Protein AF-A0A2I0L232-F1 (afdb_monomer)

Solvent-accessible surface area (backbone atoms only — not comparable to full-atom values): 24883 Å² total; per-residue (Å²): 132,82,50,74,63,56,54,50,50,54,51,48,52,49,52,50,48,52,52,48,51,44,52,74,67,51,76,69,51,90,84,70,74,86,72,80,70,83,74,59,94,86,58,54,72,65,56,56,46,48,49,53,52,51,36,46,48,31,50,73,73,40,56,74,65,46,25,40,52,26,43,53,54,49,42,52,46,48,71,76,36,71,67,48,42,54,45,42,60,74,62,43,58,53,53,52,54,39,45,56,30,38,74,44,90,49,61,72,47,19,31,45,28,32,44,41,51,27,56,47,36,70,38,78,89,40,37,62,58,44,54,74,65,54,39,61,56,41,35,33,50,21,45,67,75,45,53,75,66,25,23,24,27,22,28,46,24,46,30,50,50,27,73,43,62,82,45,35,58,60,41,48,76,60,47,30,56,62,37,37,50,51,46,61,65,39,91,88,52,48,62,75,36,33,36,30,27,41,48,30,55,48,45,36,42,82,40,66,70,56,36,50,51,43,54,75,72,42,45,58,54,47,34,43,54,35,40,66,47,89,49,61,65,40,19,42,39,26,43,53,33,54,43,56,65,28,55,97,32,67,69,50,32,51,48,36,51,75,65,42,34,61,64,41,43,52,56,54,54,35,88,88,45,93,63,54,67,66,47,34,44,51,36,52,52,34,51,47,72,56,32,62,89,39,71,69,46,43,52,50,43,50,75,71,48,46,61,61,46,42,54,47,28,57,75,71,41,57,72,73,38,20,53,49,34,48,50,46,51,34,51,47,44,70,69,38,76,64,45,26,49,52,42,46,71,74,49,46,57,65,53,28,58,61,33,56,74,45,91,49,65,68,53,17,31,48,22,26,47,37,44,28,59,35,36,68,41,69,72,34,30,54,56,56,57,68,44,73,67,56,61,60,50,56,38,58,73,40,40,76,86,59,92,63,68,72,36,46,52,26,47,46,48,32,54,48,52,38,50,78,36,75,67,35,36,49,56,49,68,73,35,94,40,46,62,28,47,51,52,34,29,74,68,68,36,65,64,34,41,54,40,54,51,58,56,49,64,47,51,54,52,54,52,56,58,54,63,72,74,107

Secondary structure (DSSP, 8-state):
---HHHHHHHHHHHHHHHHHHHHHTTTT-GGG---PPPPPTT--HHHHHHHHHHHHHHHHHS-HHHHHHHHHHHHHHHHH-HHHHHHHHHH-HHHHHHHHHTT-S-HHHHHHHHHHHHHHTTSHHHHHHHHHTT-HHHHHHHHHHS-HHHHHHHHHHHHHHTTSGGGHHHHHHTTHHHHHHHHHH-TT--HHHHHHHHHHHHHHTTSHHHHHHHHHTTHHHHHHHHTT-S-HHHHHHHHHHHHHHTTT-HHHHHHHHHTTHHHHHHHHT-TTS---HHHHHHHHHHHHHHHTT-HHHHHHHHHTTHHHHHHHHHHHS-HHHHHHHHHHHHHHHHH-HHHHHHHHHTTHHHHHHHHTT-SSHHHHHHHHHHHHHHHTSHHHHHHHHH-HHHHHHHHHTT-TTS--HHHHHHHHHHHHHHTTSHHHHHHHHTSTTHHHHHHHHHTT-HHHHHHHHHHHHHHHHHHHHHHT--

Mean predicted aligned error: 8.6 Å

pLDDT: mean 90.47, std 10.39, range [39.03, 98.56]

Radius of gyration: 34.52 Å; Cα contacts (8 Å, |Δi|>4): 550; chains: 1; bounding box: 104×45×113 Å

Organism: Punica granatum (NCBI:txid22663)

Foldseek 3Di:
DDDPVNVVVVVVVVVVVVVVVCVVVCVPPPPDDPQDDDDDDPDDLVSLLVNLVSLLVQCPPNDPVSVLVSLVVLLVDLVPDVSNLVSCVVVLVNLLSLLVQLPDPDQSSNLSSLSSLLSSLQDPVRLVSNVVSVNQLSLLVCLQDHDLSNLLSSLSSLLSSLLPVVCLCVCVVSVNLVSLLCLLQPPPHDLSNNLSSLSNLLSNLVDVVSLVVCVVVVVLLSLLVQCQDPDQSSVLSSLSSLLSSCQVPPVSLVSNVVSVVLVSLVVLLPPPDPHDLVSLLSSLVSLQSSQLVDPVSVVVNVVVVVLVSLVCCCVPNDPSNVQSSLVSLLSQLPRDLVSLVSNLVSPVLVSLLVQCPPPDPVSNLSSLQSNLSSCLNVVSLVSQLVPLPRLLSLLVSLAPPDDDDRSPLSSLSSLQSNLVPPSSLVSCVPHPRVVSLVVVVVVVNPSSVVNVVSSVVVVVVVVVVVVVVD

Structure (mmCIF, N/CA/C/O backbone):
data_AF-A0A2I0L232-F1
#
_entry.id   AF-A0A2I0L232-F1
#
loop_
_atom_site.group_PDB
_atom_site.id
_atom_site.type_symbol
_atom_site.label_atom_id
_atom_site.label_alt_id
_atom_site.label_comp_id
_atom_site.label_asym_id
_atom_site.label_entity_id
_atom_site.label_seq_id
_atom_site.pdbx_PDB_ins_code
_atom_site.Cartn_x
_atom_site.Cartn_y
_atom_site.Cartn_z
_atom_site.occupancy
_atom_site.B_iso_or_equiv
_atom_site.auth_seq_id
_atom_site.auth_comp_id
_atom_site.auth_asym_id
_atom_site.auth_atom_id
_atom_site.pdbx_PDB_model_num
ATOM 1 N N . MET A 1 1 ? -58.993 -3.133 58.555 1.00 60.00 1 MET A N 1
ATOM 2 C CA . MET A 1 1 ? -58.287 -4.132 57.728 1.00 60.00 1 MET A CA 1
ATOM 3 C C . MET A 1 1 ? -57.225 -3.367 56.968 1.00 60.00 1 MET A C 1
ATOM 5 O O . MET A 1 1 ? -57.600 -2.442 56.262 1.00 60.00 1 MET A O 1
ATOM 9 N N . GLN A 1 2 ? -55.939 -3.643 57.196 1.00 65.75 2 GLN A N 1
ATOM 10 C CA . GLN A 1 2 ? -54.904 -3.132 56.292 1.00 65.75 2 GLN A CA 1
ATOM 11 C C . GLN A 1 2 ? -55.104 -3.809 54.941 1.00 65.75 2 GLN A C 1
ATOM 13 O O . GLN A 1 2 ? -55.391 -5.008 54.903 1.00 65.75 2 GLN A O 1
ATOM 18 N N . SER A 1 3 ? -55.031 -3.037 53.862 1.00 88.44 3 SER A N 1
ATOM 19 C CA . SER A 1 3 ? -55.076 -3.614 52.525 1.00 88.44 3 SER A CA 1
ATOM 20 C C . SER A 1 3 ? -53.800 -4.421 52.275 1.00 88.44 3 SER A C 1
ATOM 22 O O . SER A 1 3 ? -52.757 -4.151 52.875 1.00 88.44 3 SER A O 1
ATOM 24 N N . ASP A 1 4 ? -53.851 -5.390 51.362 1.00 88.25 4 ASP A N 1
ATOM 25 C CA . ASP A 1 4 ? -52.648 -6.120 50.944 1.00 88.25 4 ASP A CA 1
ATOM 26 C C . ASP A 1 4 ? -51.551 -5.163 50.437 1.00 88.25 4 ASP A C 1
ATOM 28 O O . ASP A 1 4 ? -50.362 -5.423 50.619 1.00 88.25 4 ASP A O 1
ATOM 32 N N . LEU A 1 5 ? -51.944 -4.009 49.880 1.00 89.00 5 LEU A N 1
ATOM 33 C CA . LEU A 1 5 ? -51.030 -2.956 49.443 1.00 89.00 5 LEU A CA 1
ATOM 34 C C . LEU A 1 5 ? -50.306 -2.287 50.621 1.00 89.00 5 LEU A C 1
ATOM 36 O O . LEU A 1 5 ? -49.096 -2.088 50.542 1.00 89.00 5 LEU A O 1
ATOM 40 N N . ASP A 1 6 ? -51.001 -2.006 51.727 1.00 90.62 6 ASP A N 1
ATOM 41 C CA . ASP A 1 6 ? -50.393 -1.428 52.938 1.00 90.62 6 ASP A CA 1
ATOM 42 C C . ASP A 1 6 ? -49.375 -2.390 53.566 1.00 90.62 6 ASP A C 1
ATOM 44 O O . ASP A 1 6 ? -48.328 -1.974 54.065 1.00 90.62 6 ASP A O 1
ATOM 48 N N . ILE A 1 7 ? -49.655 -3.696 53.502 1.00 90.12 7 ILE A N 1
ATOM 49 C CA . ILE A 1 7 ? -48.751 -4.744 53.991 1.00 90.12 7 ILE A CA 1
ATOM 50 C C . ILE A 1 7 ? -47.501 -4.832 53.104 1.00 90.12 7 ILE A C 1
ATOM 52 O O . ILE A 1 7 ? -46.389 -4.968 53.621 1.00 90.12 7 ILE A O 1
ATOM 56 N N . VAL A 1 8 ? -47.654 -4.750 51.778 1.00 90.06 8 VAL A N 1
ATOM 57 C CA . VAL A 1 8 ? -46.522 -4.759 50.834 1.00 90.06 8 VAL A CA 1
ATOM 58 C C . VAL A 1 8 ? -45.678 -3.491 50.969 1.00 90.06 8 VAL A C 1
ATOM 60 O O . VAL A 1 8 ? -44.455 -3.601 51.038 1.00 90.06 8 VAL A O 1
ATOM 63 N N . LEU A 1 9 ? -46.301 -2.315 51.080 1.00 91.88 9 LEU A N 1
ATOM 64 C CA . LEU A 1 9 ? -45.606 -1.045 51.314 1.00 91.88 9 LEU A CA 1
ATOM 65 C C . LEU A 1 9 ? -44.824 -1.074 52.628 1.00 91.88 9 LEU A C 1
ATOM 67 O O . LEU A 1 9 ? -43.638 -0.755 52.637 1.00 91.88 9 LEU A O 1
ATOM 71 N N . GLY A 1 10 ? -45.437 -1.560 53.711 1.00 92.94 10 GLY A N 1
ATOM 72 C CA . GLY A 1 10 ? -44.760 -1.704 55.000 1.00 92.94 10 GLY A CA 1
ATOM 73 C C . GLY A 1 10 ? -43.554 -2.647 54.942 1.00 92.94 10 GLY A C 1
ATOM 74 O O . GLY A 1 10 ? -42.513 -2.347 55.524 1.00 92.94 10 GLY A O 1
ATOM 75 N N . LYS A 1 11 ? -43.649 -3.762 54.203 1.00 92.81 11 LYS A N 1
ATOM 76 C CA . LYS A 1 11 ? -42.504 -4.662 53.966 1.00 92.81 11 LYS A CA 1
ATOM 77 C C . LYS A 1 11 ? -41.412 -3.991 53.136 1.00 92.81 11 LYS A C 1
ATOM 79 O O . LYS A 1 11 ? -40.234 -4.164 53.441 1.00 92.81 11 LYS A O 1
ATOM 84 N N . PHE A 1 12 ? -41.786 -3.236 52.107 1.00 93.62 12 PHE A N 1
ATOM 85 C CA . PHE A 1 12 ? -40.836 -2.544 51.242 1.00 93.62 12 PHE A CA 1
ATOM 86 C C . PHE A 1 12 ? -40.073 -1.448 51.997 1.00 93.62 12 PHE A C 1
ATOM 88 O O . PHE A 1 12 ? -38.849 -1.395 51.909 1.00 93.62 12 PHE A O 1
ATOM 95 N N . ASP A 1 13 ? -40.760 -0.659 52.825 1.00 93.56 13 ASP A N 1
ATOM 96 C CA . ASP A 1 13 ? -40.135 0.330 53.713 1.00 93.56 13 ASP A CA 1
ATOM 97 C C . ASP A 1 13 ? -39.191 -0.318 54.728 1.00 93.56 13 ASP A C 1
ATOM 99 O O . ASP A 1 13 ? -38.126 0.226 55.033 1.00 93.56 13 ASP A O 1
ATOM 103 N N . LEU A 1 14 ? -39.548 -1.502 55.237 1.00 94.00 14 LEU A N 1
ATOM 104 C CA . LEU A 1 14 ? -38.682 -2.257 56.138 1.00 94.00 14 LEU A CA 1
ATOM 105 C C . LEU A 1 14 ? -37.408 -2.715 55.419 1.00 94.00 14 LEU A C 1
ATOM 107 O O . LEU A 1 14 ? -36.313 -2.546 55.949 1.00 94.00 14 LEU A O 1
ATOM 111 N N . HIS A 1 15 ? -37.535 -3.223 54.190 1.00 93.19 15 HIS A N 1
ATOM 112 C CA . HIS A 1 15 ? -36.389 -3.593 53.359 1.00 93.19 15 HIS A CA 1
ATOM 113 C C . HIS A 1 15 ? -35.514 -2.388 53.003 1.00 93.19 15 HIS A C 1
ATOM 115 O O . HIS A 1 15 ? -34.291 -2.500 53.071 1.00 93.19 15 HIS A O 1
ATOM 121 N N . LEU A 1 16 ? -36.109 -1.236 52.681 1.00 91.19 16 LEU A N 1
ATOM 122 C CA . LEU A 1 16 ? -35.377 0.007 52.433 1.00 91.19 16 LEU A CA 1
ATOM 123 C C . LEU A 1 16 ? -34.618 0.475 53.676 1.00 91.19 16 LEU A C 1
ATOM 125 O O . LEU A 1 16 ? -33.451 0.844 53.563 1.00 91.19 16 LEU A O 1
ATOM 129 N N . LYS A 1 17 ? -35.232 0.408 54.865 1.00 91.62 17 LYS A N 1
ATOM 130 C CA . LYS A 1 17 ? -34.547 0.709 56.131 1.00 91.62 17 LYS A CA 1
ATOM 131 C C . LYS A 1 17 ? -33.387 -0.242 56.389 1.00 91.62 17 LYS A C 1
ATOM 133 O O . LYS A 1 17 ? -32.287 0.235 56.643 1.00 91.62 17 LYS A O 1
ATOM 138 N N . SER A 1 18 ? -33.594 -1.552 56.255 1.00 90.31 18 SER A N 1
ATOM 139 C CA . SER A 1 18 ? -32.522 -2.537 56.433 1.00 90.31 18 SER A CA 1
ATOM 140 C C . SER A 1 18 ? -31.383 -2.331 55.432 1.00 90.31 18 SER A C 1
ATOM 142 O O . SER A 1 18 ? -30.219 -2.388 55.811 1.00 90.31 18 SER A O 1
ATOM 144 N N . LEU A 1 19 ? -31.688 -2.035 54.165 1.00 87.06 19 LEU A N 1
ATOM 145 C CA . LEU A 1 19 ? -30.675 -1.718 53.152 1.00 87.06 19 LEU A CA 1
ATOM 146 C C . LEU A 1 19 ? -29.913 -0.433 53.485 1.00 87.06 19 LEU A C 1
ATOM 148 O O . LEU A 1 19 ? -28.694 -0.395 53.333 1.00 87.06 19 LEU A O 1
ATOM 152 N N . ASN A 1 20 ? -30.607 0.596 53.971 1.00 84.69 20 ASN A N 1
ATOM 153 C CA . ASN A 1 20 ? -29.986 1.847 54.387 1.00 84.69 20 ASN A CA 1
ATOM 154 C C . ASN A 1 20 ? -29.091 1.656 55.621 1.00 84.69 20 ASN A C 1
ATOM 156 O O . ASN A 1 20 ? -27.991 2.191 55.663 1.00 84.69 20 ASN A O 1
ATOM 160 N N . GLU A 1 21 ? -29.510 0.849 56.596 1.00 87.50 21 GLU A N 1
ATOM 161 C CA . GLU A 1 21 ? -28.693 0.478 57.759 1.00 87.50 21 GLU A CA 1
ATOM 162 C C . GLU A 1 21 ? -27.443 -0.306 57.340 1.00 87.50 21 GLU A C 1
ATOM 164 O O . GLU A 1 21 ? -26.339 0.021 57.775 1.00 87.50 21 GLU A O 1
ATOM 169 N N . ILE A 1 22 ? -27.586 -1.282 56.436 1.00 82.38 22 ILE A N 1
ATOM 170 C CA . ILE A 1 22 ? -26.460 -2.035 55.866 1.00 82.38 22 ILE A CA 1
ATOM 171 C C . ILE A 1 22 ? -25.504 -1.092 55.115 1.00 82.38 22 ILE A C 1
ATOM 173 O O . ILE A 1 22 ? -24.288 -1.198 55.280 1.00 82.38 22 ILE A O 1
ATOM 177 N N . TYR A 1 23 ? -26.019 -0.143 54.334 1.00 75.62 23 TYR A N 1
ATOM 178 C CA . TYR A 1 23 ? -25.205 0.855 53.636 1.00 75.62 23 TYR A CA 1
ATOM 179 C C . TYR A 1 23 ? -24.463 1.782 54.615 1.00 75.62 23 TYR A C 1
ATOM 181 O O . TYR A 1 23 ? -23.242 1.920 54.531 1.00 75.62 23 TYR A O 1
ATOM 189 N N . CYS A 1 24 ? -25.167 2.355 55.596 1.00 79.50 24 CYS A N 1
ATOM 190 C CA . CYS A 1 24 ? -24.592 3.234 56.617 1.00 79.50 24 CYS A CA 1
ATOM 191 C C . CYS A 1 24 ? -23.595 2.519 57.541 1.00 79.50 24 CYS A C 1
ATOM 193 O O . CYS A 1 24 ? -22.673 3.158 58.042 1.00 79.50 24 CYS A O 1
ATOM 195 N N . SER A 1 25 ? -23.739 1.204 57.742 1.00 81.81 25 SER A N 1
ATOM 196 C CA . SER A 1 25 ? -22.795 0.392 58.523 1.00 81.81 25 SER A CA 1
ATOM 197 C C . SER A 1 25 ? -21.403 0.283 57.887 1.00 81.81 25 SER A C 1
ATOM 199 O O . SER A 1 25 ? -20.468 -0.189 58.529 1.00 81.81 25 SER A O 1
ATOM 201 N N . GLY A 1 26 ? -21.252 0.676 56.617 1.00 67.06 26 GLY A N 1
ATOM 202 C CA . GLY A 1 26 ? -20.004 0.531 55.872 1.00 67.06 26 GLY A CA 1
ATOM 203 C C . GLY A 1 26 ? -19.673 -0.916 55.483 1.00 67.06 26 GLY A C 1
ATOM 204 O O . GLY A 1 26 ? -18.631 -1.143 54.867 1.00 67.06 26 GLY A O 1
ATOM 205 N N . MET A 1 27 ? -20.547 -1.895 55.763 1.00 64.81 27 MET A N 1
ATOM 206 C CA . MET A 1 27 ? -20.364 -3.288 55.319 1.00 64.81 27 MET A CA 1
ATOM 207 C C . MET A 1 27 ? -20.329 -3.430 53.790 1.00 64.81 27 MET A C 1
ATOM 209 O O . MET A 1 27 ? -19.694 -4.346 53.278 1.00 64.81 27 MET A O 1
ATOM 213 N N . LEU A 1 28 ? -20.982 -2.514 53.067 1.00 62.16 28 LEU A N 1
ATOM 214 C CA . LEU A 1 28 ? -20.983 -2.444 51.600 1.00 62.16 28 LEU A CA 1
ATOM 215 C C . LEU A 1 28 ? -19.895 -1.515 51.035 1.00 62.16 28 LEU A C 1
ATOM 217 O O . LEU A 1 28 ? -19.987 -1.094 49.883 1.00 62.16 28 LEU A O 1
ATOM 221 N N . THR A 1 29 ? -18.875 -1.155 51.821 1.00 56.34 29 THR A N 1
ATOM 222 C CA . THR A 1 29 ? -17.730 -0.406 51.282 1.00 56.34 29 THR A CA 1
ATOM 223 C C . THR A 1 29 ? -17.060 -1.191 50.139 1.00 56.34 29 THR A C 1
ATOM 225 O O . THR A 1 29 ? -17.058 -2.424 50.173 1.00 56.34 29 THR A O 1
ATOM 228 N N . PRO A 1 30 ? -16.450 -0.528 49.133 1.00 53.62 30 PRO A N 1
ATOM 229 C CA . PRO A 1 30 ? -15.970 -1.172 47.895 1.00 53.62 30 PRO A CA 1
ATOM 230 C C . PRO A 1 30 ? -14.810 -2.176 48.073 1.00 53.62 30 PRO A C 1
ATOM 232 O O . PRO A 1 30 ? -14.197 -2.600 47.098 1.00 53.62 30 PRO A O 1
ATOM 235 N N . GLY A 1 31 ? -14.447 -2.532 49.307 1.00 46.94 31 GLY A N 1
ATOM 236 C CA . GLY A 1 31 ? -13.161 -3.136 49.646 1.00 46.94 31 GLY A CA 1
ATOM 237 C C . GLY A 1 31 ? -12.976 -4.612 49.290 1.00 46.94 31 GLY A C 1
ATOM 238 O O . GLY A 1 31 ? -11.838 -5.067 49.301 1.00 46.94 31 GLY A O 1
ATOM 239 N N . HIS A 1 32 ? -14.031 -5.380 48.989 1.00 52.34 32 HIS A N 1
ATOM 240 C CA . HIS A 1 32 ? -13.905 -6.845 48.887 1.00 52.34 32 HIS A CA 1
ATOM 241 C C . HIS A 1 32 ? -14.828 -7.494 47.846 1.00 52.34 32 HIS A C 1
ATOM 243 O O . HIS A 1 32 ? -15.446 -8.524 48.118 1.00 52.34 32 HIS A O 1
ATOM 249 N N . ALA A 1 33 ? -14.916 -6.949 46.629 1.00 57.75 33 ALA A N 1
ATOM 250 C CA . ALA A 1 33 ? -15.342 -7.807 45.523 1.00 57.75 33 ALA A CA 1
ATOM 251 C C . ALA A 1 33 ? -14.391 -9.020 45.484 1.00 57.75 33 ALA A C 1
ATOM 253 O O . ALA A 1 33 ? -13.173 -8.841 45.486 1.00 57.75 33 ALA A O 1
ATOM 254 N N . LEU A 1 34 ? -14.922 -10.247 45.497 1.00 64.56 34 LEU A N 1
ATOM 255 C CA . LEU A 1 34 ? -14.112 -11.455 45.324 1.00 64.56 34 LEU A CA 1
ATOM 256 C C . LEU A 1 34 ? -13.538 -11.441 43.903 1.00 64.56 34 LEU A C 1
ATOM 258 O O . LEU A 1 34 ? -14.176 -11.894 42.958 1.00 64.56 34 LEU A O 1
ATOM 262 N N . ILE A 1 35 ? -12.351 -10.856 43.738 1.00 75.06 35 ILE A N 1
ATOM 263 C CA . ILE A 1 35 ? -11.671 -10.792 42.448 1.00 75.06 35 ILE A CA 1
ATOM 264 C C . ILE A 1 35 ? -11.067 -12.166 42.184 1.00 75.06 35 ILE A C 1
ATOM 266 O O . ILE A 1 35 ? -10.102 -12.570 42.837 1.00 75.06 35 ILE A O 1
ATOM 270 N N . VAL A 1 36 ? -11.622 -12.879 41.203 1.00 84.25 36 VAL A N 1
ATOM 271 C CA . VAL A 1 36 ? -11.028 -14.132 40.737 1.00 84.25 36 VAL A CA 1
ATOM 272 C C . VAL A 1 36 ? -9.614 -13.837 40.234 1.00 84.25 36 VAL A C 1
ATOM 274 O O . VAL A 1 36 ? -9.399 -12.945 39.407 1.00 84.25 36 VAL A O 1
ATOM 277 N N . SER A 1 37 ? -8.639 -14.570 40.770 1.00 86.81 37 SER A N 1
ATOM 278 C CA . SER A 1 37 ? -7.236 -14.439 40.374 1.00 86.81 37 SER A CA 1
ATOM 279 C C . SER A 1 37 ? -7.031 -14.976 38.961 1.00 86.81 37 SER A C 1
ATOM 281 O O . SER A 1 37 ? -7.689 -15.932 38.551 1.00 86.81 37 SER A O 1
ATOM 283 N N . LYS A 1 38 ? -6.104 -14.368 38.212 1.00 90.50 38 LYS A N 1
ATOM 284 C CA . LYS A 1 38 ? -5.737 -14.847 36.875 1.00 90.50 38 LYS A CA 1
ATOM 285 C C . LYS A 1 38 ? -5.275 -16.315 36.962 1.00 90.50 38 LYS A C 1
ATOM 287 O O . LYS A 1 38 ? -4.409 -16.604 37.792 1.00 90.50 38 LYS A O 1
ATOM 292 N N . PRO A 1 39 ? -5.802 -17.222 36.119 1.00 91.12 39 PRO A N 1
ATOM 293 C CA . PRO A 1 39 ? -5.340 -18.605 36.065 1.00 91.12 39 PRO A CA 1
ATOM 294 C C . PRO A 1 39 ? -3.839 -18.705 35.755 1.00 91.12 39 PRO A C 1
ATOM 296 O O . PRO A 1 39 ? -3.293 -17.896 35.002 1.00 91.12 39 PRO A O 1
ATOM 299 N N . GLY A 1 40 ? -3.170 -19.702 36.339 1.00 87.56 40 GLY A N 1
ATOM 300 C CA . GLY A 1 40 ? -1.747 -19.959 36.106 1.00 87.56 40 GLY A CA 1
ATOM 301 C C . GLY A 1 40 ? -1.446 -20.478 34.695 1.00 87.56 40 GLY A C 1
ATOM 302 O O . GLY A 1 40 ? -2.336 -20.920 33.966 1.00 87.56 40 GLY A O 1
ATOM 303 N N . ILE A 1 41 ? -0.164 -20.465 34.321 1.00 82.12 41 ILE A N 1
ATOM 304 C CA . ILE A 1 41 ? 0.304 -20.997 33.034 1.00 82.12 41 ILE A CA 1
ATOM 305 C C . ILE A 1 41 ? -0.059 -22.486 32.949 1.00 82.12 41 ILE A C 1
ATOM 307 O O . ILE A 1 41 ? 0.316 -23.271 33.816 1.00 82.12 41 ILE A O 1
ATOM 311 N N . GLY A 1 42 ? -0.784 -22.875 31.899 1.00 81.38 42 GLY A N 1
ATOM 312 C CA . GLY A 1 42 ? -1.219 -24.261 31.700 1.00 81.38 42 GLY A CA 1
ATOM 313 C C . GLY A 1 42 ? -2.541 -24.636 32.379 1.00 81.38 42 GLY A C 1
ATOM 314 O O . GLY A 1 42 ? -2.896 -25.813 32.358 1.00 81.38 42 GLY A O 1
ATOM 315 N N . ALA A 1 43 ? -3.283 -23.670 32.935 1.00 90.12 43 ALA A N 1
ATOM 316 C CA . ALA A 1 43 ? -4.623 -23.905 33.476 1.00 90.12 43 ALA A CA 1
ATOM 317 C C . ALA A 1 43 ? -5.580 -24.534 32.443 1.00 90.12 43 ALA A C 1
ATOM 319 O O . ALA A 1 43 ? -5.436 -24.353 31.224 1.00 90.12 43 ALA A O 1
ATOM 320 N N . CYS A 1 44 ? -6.564 -25.294 32.933 1.00 92.81 44 CYS A N 1
ATOM 321 C CA . CYS A 1 44 ? -7.495 -26.005 32.064 1.00 92.81 44 CYS A CA 1
ATOM 322 C C . CYS A 1 44 ? -8.497 -25.039 31.409 1.00 92.81 44 CYS A C 1
ATOM 324 O O . CYS A 1 44 ? -8.720 -23.926 31.884 1.00 92.81 44 CYS A O 1
ATOM 326 N N . LYS A 1 45 ? -9.134 -25.461 30.307 1.00 93.25 45 LYS A N 1
ATOM 327 C CA . LYS A 1 45 ? -10.088 -24.612 29.569 1.00 93.25 45 LYS A CA 1
ATOM 328 C C . LYS A 1 45 ? -11.232 -24.104 30.461 1.00 93.25 45 LYS A C 1
ATOM 330 O O . LYS A 1 45 ? -11.679 -22.975 30.267 1.00 93.25 45 LYS A O 1
ATOM 335 N N . ASP A 1 46 ? -11.677 -24.903 31.429 1.00 93.50 46 ASP A N 1
ATOM 336 C CA . ASP A 1 46 ? -12.765 -24.532 32.337 1.00 93.50 46 ASP A CA 1
ATOM 337 C C . ASP A 1 46 ? -12.366 -23.418 33.312 1.00 93.50 46 ASP A C 1
ATOM 339 O O . ASP A 1 46 ? -13.159 -22.499 33.516 1.00 93.50 46 ASP A O 1
ATOM 343 N N . ASP A 1 47 ? -11.126 -23.414 33.813 1.00 93.75 47 ASP A N 1
ATOM 344 C CA . ASP A 1 47 ? -10.602 -22.337 34.668 1.00 93.75 47 ASP A CA 1
ATOM 345 C C . ASP A 1 47 ? -10.509 -21.016 33.899 1.00 93.75 47 ASP A C 1
ATOM 347 O O . ASP A 1 47 ? -10.945 -19.963 34.371 1.00 93.75 47 ASP A O 1
ATOM 351 N N . LEU A 1 48 ? -9.989 -21.077 32.667 1.00 94.88 48 LEU A N 1
ATOM 352 C CA . LEU A 1 48 ? -9.921 -19.919 31.774 1.00 94.88 48 LEU A CA 1
ATOM 353 C C . LEU A 1 48 ? -11.333 -19.383 31.482 1.00 94.88 48 LEU A C 1
ATOM 355 O O . LEU A 1 48 ? -11.572 -18.174 31.515 1.00 94.88 48 LEU A O 1
ATOM 359 N N . ARG A 1 49 ? -12.296 -20.280 31.228 1.00 95.62 49 ARG A N 1
ATOM 360 C CA . ARG A 1 49 ? -13.700 -19.928 30.974 1.00 95.62 49 ARG A CA 1
ATOM 361 C C . ARG A 1 49 ? -14.364 -19.317 32.202 1.00 95.62 49 ARG A C 1
ATOM 363 O O . ARG A 1 49 ? -15.114 -18.352 32.055 1.00 95.62 49 ARG A O 1
ATOM 370 N N . PHE A 1 50 ? -14.102 -19.854 33.389 1.00 94.94 50 PHE A N 1
ATOM 371 C CA . PHE A 1 50 ? -14.592 -19.307 34.650 1.00 94.94 50 PHE A CA 1
ATOM 372 C C . PHE A 1 50 ? -14.057 -17.891 34.877 1.00 94.94 50 PHE A C 1
ATOM 374 O O . PHE A 1 50 ? -14.841 -16.980 35.138 1.00 94.94 50 PHE A O 1
ATOM 381 N N . TYR A 1 51 ? -12.758 -17.676 34.658 1.00 95.81 51 TYR A N 1
ATOM 382 C CA . TYR A 1 51 ? -12.140 -16.356 34.762 1.00 95.81 51 TYR A CA 1
ATOM 383 C C . TYR A 1 51 ? -12.768 -15.331 33.803 1.00 95.81 51 TYR A C 1
ATOM 385 O O . TYR A 1 51 ? -13.115 -14.226 34.215 1.00 95.81 51 TYR A O 1
ATOM 393 N N . VAL A 1 52 ? -12.997 -15.695 32.535 1.00 96.31 52 VAL A N 1
ATOM 394 C CA . VAL A 1 52 ? -13.655 -14.790 31.571 1.00 96.31 52 VAL A CA 1
ATOM 395 C C . VAL A 1 52 ? -15.113 -14.506 31.957 1.00 96.31 52 VAL A C 1
ATOM 397 O O . VAL A 1 52 ? -15.572 -13.377 31.792 1.00 96.31 52 VAL A O 1
ATOM 400 N N . LYS A 1 53 ? -15.848 -15.483 32.505 1.00 95.94 53 LYS A N 1
ATOM 401 C CA . LYS A 1 53 ? -17.217 -15.267 33.012 1.00 95.94 53 LYS A CA 1
ATOM 402 C C . LYS A 1 53 ? -17.260 -14.340 34.226 1.00 95.94 53 LYS A C 1
ATOM 404 O O . LYS A 1 53 ? -18.180 -13.530 34.341 1.00 95.94 53 LYS A O 1
ATOM 409 N N . ASP A 1 54 ? -16.276 -14.433 35.111 1.00 94.94 54 ASP A N 1
ATOM 410 C CA . ASP A 1 54 ? -16.137 -13.501 36.227 1.00 94.94 54 ASP A CA 1
ATOM 411 C C . ASP A 1 54 ? -15.865 -12.072 35.724 1.00 94.94 54 ASP A C 1
ATOM 413 O O . ASP A 1 54 ? -16.568 -11.133 36.105 1.00 94.94 54 ASP A O 1
ATOM 417 N N . LEU A 1 55 ? -14.931 -11.908 34.779 1.00 96.12 55 LEU A N 1
ATOM 418 C CA . LEU A 1 55 ? -14.687 -10.619 34.121 1.00 96.12 55 LEU A CA 1
ATOM 419 C C . LEU A 1 55 ? -15.954 -10.071 33.451 1.00 96.12 55 LEU A C 1
ATOM 421 O O . LEU A 1 55 ? -16.268 -8.893 33.602 1.00 96.12 55 LEU A O 1
ATOM 425 N N . LEU A 1 56 ? -16.712 -10.921 32.753 1.00 96.69 56 LEU A N 1
ATOM 426 C CA . LEU A 1 56 ? -17.994 -10.557 32.147 1.00 96.69 56 LEU A CA 1
ATOM 427 C C . LEU A 1 56 ? -19.004 -10.067 33.185 1.00 96.69 56 LEU A C 1
ATOM 429 O O . LEU A 1 56 ? -19.681 -9.065 32.958 1.00 96.69 56 LEU A O 1
ATOM 433 N N . THR A 1 57 ? -19.087 -10.740 34.329 1.00 94.19 57 THR A N 1
ATOM 434 C CA . THR A 1 57 ? -19.976 -10.338 35.422 1.00 94.19 57 THR A CA 1
ATOM 435 C C . THR A 1 57 ? -19.585 -8.953 35.929 1.00 94.19 57 THR A C 1
ATOM 437 O O . THR A 1 57 ? -20.424 -8.055 35.956 1.00 94.19 57 THR A O 1
ATOM 440 N N . ARG A 1 58 ? -18.295 -8.723 36.201 1.00 93.25 58 ARG A N 1
ATOM 441 C CA . ARG A 1 58 ? -17.775 -7.405 36.606 1.00 93.25 58 ARG A CA 1
ATOM 442 C C . ARG A 1 58 ? -18.048 -6.314 35.570 1.00 93.25 58 ARG A C 1
ATOM 444 O O . ARG A 1 58 ? -18.409 -5.204 35.946 1.00 93.25 58 ARG A O 1
ATOM 451 N N . MET A 1 59 ? -17.952 -6.628 34.278 1.00 95.12 59 MET A N 1
ATOM 452 C CA . MET A 1 59 ? -18.315 -5.689 33.212 1.00 95.12 59 MET A CA 1
ATOM 453 C C . MET A 1 59 ? -19.819 -5.366 33.203 1.00 95.12 59 MET A C 1
ATOM 455 O O . MET A 1 59 ? -20.200 -4.227 32.955 1.00 95.12 59 MET A O 1
ATOM 459 N N . LYS A 1 60 ? -20.697 -6.329 33.491 1.00 94.69 60 LYS A N 1
ATOM 460 C CA . LYS A 1 60 ? -22.151 -6.107 33.452 1.00 94.69 60 LYS A CA 1
ATOM 461 C C . LYS A 1 60 ? -22.678 -5.307 34.641 1.00 94.69 60 LYS A C 1
ATOM 463 O O . LYS A 1 60 ? -23.458 -4.380 34.439 1.00 94.69 60 LYS A O 1
ATOM 468 N N . ILE A 1 61 ? -22.275 -5.672 35.859 1.00 90.50 61 ILE A N 1
ATOM 469 C CA . ILE A 1 61 ? -22.887 -5.149 37.096 1.00 90.50 61 ILE A CA 1
ATOM 470 C C . ILE A 1 61 ? -21.965 -4.249 37.923 1.00 90.50 61 ILE A C 1
ATOM 472 O O . ILE A 1 61 ? -22.427 -3.642 38.882 1.00 90.50 61 ILE A O 1
ATOM 476 N N . GLY A 1 62 ? -20.676 -4.169 37.581 1.00 87.62 62 GLY A N 1
ATOM 477 C CA . GLY A 1 62 ? -19.713 -3.355 38.317 1.00 87.62 62 GLY A CA 1
ATOM 478 C C . GLY A 1 62 ? -19.910 -1.852 38.120 1.00 87.62 62 GLY A C 1
ATOM 479 O O . GLY A 1 62 ? -20.518 -1.399 37.142 1.00 87.62 62 GLY A O 1
ATOM 480 N N . ASP A 1 63 ? -19.344 -1.074 39.039 1.00 88.75 63 ASP A N 1
ATOM 481 C CA . ASP A 1 63 ? -19.164 0.365 38.858 1.00 88.75 63 ASP A CA 1
ATOM 482 C C . ASP A 1 63 ? -18.129 0.674 37.752 1.00 88.75 63 ASP A C 1
ATOM 484 O O . ASP A 1 63 ? -17.614 -0.219 37.068 1.00 88.75 63 ASP A O 1
ATOM 488 N N . ILE A 1 64 ? -17.846 1.959 37.531 1.00 90.44 64 ILE A N 1
ATOM 489 C CA . ILE A 1 64 ? -16.926 2.408 36.475 1.00 90.44 64 ILE A CA 1
ATOM 490 C C . ILE A 1 64 ? -15.524 1.804 36.668 1.00 90.44 64 ILE A C 1
ATOM 492 O O . ILE A 1 64 ? -14.927 1.324 35.700 1.00 90.44 64 ILE A O 1
ATOM 496 N N . ASP A 1 65 ? -15.014 1.762 37.900 1.00 90.44 65 ASP A N 1
ATOM 497 C CA . ASP A 1 65 ? -13.680 1.236 38.194 1.00 90.44 65 ASP A CA 1
ATOM 498 C C . ASP A 1 65 ? -13.612 -0.284 38.056 1.00 90.44 65 ASP A C 1
ATOM 500 O O . ASP A 1 65 ? -12.666 -0.806 37.459 1.00 90.44 65 ASP A O 1
ATOM 504 N N . MET A 1 66 ? -14.632 -1.009 38.513 1.00 91.06 66 MET A N 1
ATOM 505 C CA . MET A 1 66 ? -14.742 -2.456 38.334 1.00 91.06 66 MET A CA 1
ATOM 506 C C . MET A 1 66 ? -14.818 -2.833 36.854 1.00 91.06 66 MET A C 1
ATOM 508 O O . MET A 1 66 ? -14.123 -3.760 36.424 1.00 91.06 66 MET A O 1
ATOM 512 N N . LYS A 1 67 ? -15.612 -2.105 36.057 1.00 95.00 67 LYS A N 1
ATOM 513 C CA . LYS A 1 67 ? -15.698 -2.293 34.598 1.00 95.00 67 LYS A CA 1
ATOM 514 C C . LYS A 1 67 ? -14.348 -2.053 33.936 1.00 95.00 67 LYS A C 1
ATOM 516 O O . LYS A 1 67 ? -13.883 -2.890 33.159 1.00 95.00 67 LYS A O 1
ATOM 521 N N . ARG A 1 68 ? -13.686 -0.947 34.282 1.00 95.38 68 ARG A N 1
ATOM 522 C CA . ARG A 1 68 ? -12.356 -0.599 33.769 1.00 95.38 68 ARG A CA 1
ATOM 523 C C . ARG A 1 68 ? -11.323 -1.666 34.129 1.00 95.38 68 ARG A C 1
ATOM 525 O O . ARG A 1 68 ? -10.604 -2.135 33.250 1.00 95.38 68 ARG A O 1
ATOM 532 N N . GLN A 1 69 ? -11.280 -2.109 35.383 1.00 94.12 69 GLN A N 1
ATOM 533 C CA . GLN A 1 69 ? -10.334 -3.126 35.845 1.00 94.12 69 GLN A CA 1
ATOM 534 C C . GLN A 1 69 ? -10.586 -4.493 35.195 1.00 94.12 69 GLN A C 1
ATOM 536 O O . GLN A 1 69 ? -9.632 -5.204 34.859 1.00 94.12 69 GLN A O 1
ATOM 541 N N . ALA A 1 70 ? -11.852 -4.857 34.980 1.00 95.81 70 ALA A N 1
ATOM 542 C CA . ALA A 1 70 ? -12.220 -6.062 34.247 1.00 95.81 70 ALA A CA 1
ATOM 543 C C . ALA A 1 70 ? -11.759 -5.990 32.783 1.00 95.81 70 ALA A C 1
ATOM 545 O O . ALA A 1 70 ? -11.162 -6.943 32.291 1.00 95.81 70 ALA A O 1
ATOM 546 N N . LEU A 1 71 ? -11.933 -4.850 32.109 1.00 97.56 71 LEU A N 1
ATOM 547 C CA . LEU A 1 71 ? -11.440 -4.648 30.743 1.00 97.56 71 LEU A CA 1
ATOM 548 C C . LEU A 1 71 ? -9.910 -4.676 30.652 1.00 97.56 71 LEU A C 1
ATOM 550 O O . LEU A 1 71 ? -9.374 -5.288 29.732 1.00 97.56 71 LEU A O 1
ATOM 554 N N . VAL A 1 72 ? -9.196 -4.067 31.605 1.00 96.88 72 VAL A N 1
ATOM 555 C CA . VAL A 1 72 ? -7.722 -4.135 31.677 1.00 96.88 72 VAL A CA 1
ATOM 556 C C . VAL A 1 72 ? -7.258 -5.581 31.841 1.00 96.88 72 VAL A C 1
ATOM 558 O O . VAL A 1 72 ? -6.346 -6.026 31.144 1.00 96.88 72 VAL A O 1
ATOM 561 N N . SER A 1 73 ? -7.914 -6.325 32.730 1.00 96.31 73 SER A N 1
ATOM 562 C CA . SER A 1 73 ? -7.603 -7.732 32.992 1.00 96.31 73 SER A CA 1
ATOM 563 C C . SER A 1 73 ? -7.904 -8.608 31.772 1.00 96.31 73 SER A C 1
ATOM 565 O O . SER A 1 73 ? -7.075 -9.431 31.388 1.00 96.31 73 SER A O 1
ATOM 567 N N . LEU A 1 74 ? -9.044 -8.380 31.109 1.00 97.25 74 LEU A N 1
ATOM 568 C CA . LEU A 1 74 ? -9.409 -9.055 29.865 1.00 97.25 74 LEU A CA 1
ATOM 569 C C . LEU A 1 74 ? -8.392 -8.761 28.759 1.00 97.25 74 LEU A C 1
ATOM 571 O O . LEU A 1 74 ? -7.932 -9.679 28.087 1.00 97.25 74 LEU A O 1
ATOM 575 N N . LEU A 1 75 ? -8.006 -7.495 28.596 1.00 97.12 75 LEU A N 1
ATOM 576 C CA . LEU A 1 75 ? -7.031 -7.064 27.601 1.00 97.12 75 LEU A CA 1
ATOM 577 C C . LEU A 1 75 ? -5.664 -7.727 27.801 1.00 97.12 75 LEU A C 1
ATOM 579 O O . LEU A 1 75 ? -5.021 -8.089 26.816 1.00 97.12 75 LEU A O 1
ATOM 583 N N . ALA A 1 76 ? -5.215 -7.869 29.049 1.00 95.81 76 ALA A N 1
ATOM 584 C CA . ALA A 1 76 ? -3.960 -8.545 29.358 1.00 95.81 76 ALA A CA 1
ATOM 585 C C . ALA A 1 76 ? -4.000 -10.008 28.890 1.00 95.81 76 ALA A C 1
ATOM 587 O O . ALA A 1 76 ? -3.135 -10.436 28.129 1.00 95.81 76 ALA A O 1
ATOM 588 N N . VAL A 1 77 ? -5.052 -10.751 29.249 1.00 95.00 77 VAL A N 1
ATOM 589 C CA . VAL A 1 77 ? -5.123 -12.184 28.923 1.00 95.00 77 VAL A CA 1
ATOM 590 C C . VAL A 1 77 ? -5.326 -12.467 27.433 1.00 95.00 77 VAL A C 1
ATOM 592 O O . VAL A 1 77 ? -4.707 -13.389 26.910 1.00 95.00 77 VAL A O 1
ATOM 595 N N . VAL A 1 78 ? -6.108 -11.653 26.710 1.00 94.88 78 VAL A N 1
ATOM 596 C CA . VAL A 1 78 ? -6.303 -11.842 25.254 1.00 94.88 78 VAL A CA 1
ATOM 597 C C . VAL A 1 78 ? -5.074 -11.472 24.421 1.00 94.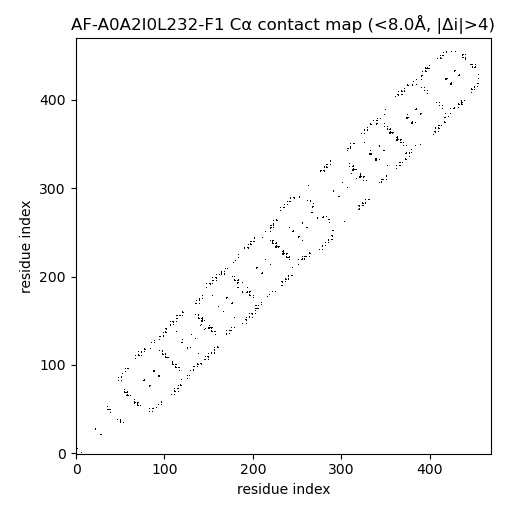88 78 VAL A C 1
ATOM 599 O O . VAL A 1 78 ? -5.003 -11.844 23.254 1.00 94.88 78 VAL A O 1
ATOM 602 N N . ARG A 1 79 ? -4.124 -10.716 24.985 1.00 93.44 79 ARG A N 1
ATOM 603 C CA . ARG A 1 79 ? -2.848 -10.381 24.330 1.00 93.44 79 ARG A CA 1
ATOM 604 C C . ARG A 1 79 ? -1.774 -11.433 24.550 1.00 93.44 79 ARG A C 1
ATOM 606 O O . ARG A 1 79 ? -0.904 -11.579 23.701 1.00 93.44 79 ARG A O 1
ATOM 613 N N . GLU A 1 80 ? -1.802 -12.092 25.701 1.00 89.50 80 GLU A N 1
ATOM 614 C CA . GLU A 1 80 ? -0.791 -13.074 26.084 1.00 89.50 80 GLU A CA 1
ATOM 615 C C . GLU A 1 80 ? -1.097 -14.472 25.539 1.00 89.50 80 GLU A C 1
ATOM 617 O O . GLU A 1 80 ? -0.179 -15.185 25.141 1.00 89.50 80 GLU A O 1
ATOM 622 N N . GLU A 1 81 ? -2.373 -14.875 25.520 1.00 88.19 81 GLU A N 1
ATOM 623 C CA . GLU A 1 81 ? -2.769 -16.247 25.206 1.00 88.19 81 GLU A CA 1
ATOM 624 C C . GLU A 1 81 ? -4.005 -16.314 24.289 1.00 88.19 81 GLU A C 1
ATOM 626 O O . GLU A 1 81 ? -5.139 -16.040 24.695 1.00 88.19 81 GLU A O 1
ATOM 631 N N . ASP A 1 82 ? -3.813 -16.827 23.070 1.00 90.69 82 ASP A N 1
ATOM 632 C CA . ASP A 1 82 ? -4.857 -17.016 22.045 1.00 90.69 82 ASP A CA 1
ATOM 633 C C . ASP A 1 82 ? -6.069 -17.837 22.527 1.00 90.69 82 ASP A C 1
ATOM 635 O O . ASP A 1 82 ? -7.178 -17.731 21.992 1.00 90.69 82 ASP A O 1
ATOM 639 N N . LYS A 1 83 ? -5.883 -18.682 23.550 1.00 91.94 83 LYS A N 1
ATOM 640 C CA . LYS A 1 83 ? -6.959 -19.484 24.154 1.00 91.94 83 LYS A CA 1
ATOM 641 C C . LYS A 1 83 ? -8.063 -18.605 24.744 1.00 91.94 83 LYS A C 1
ATOM 643 O O . LYS A 1 83 ? -9.235 -18.956 24.605 1.00 91.94 83 LYS A O 1
ATOM 648 N N . TYR A 1 84 ? -7.720 -17.463 25.346 1.00 93.69 84 TYR A N 1
ATOM 649 C CA . TYR A 1 84 ? -8.721 -16.544 25.895 1.00 93.69 84 TYR A CA 1
ATOM 650 C C . TYR A 1 84 ? -9.570 -15.914 24.797 1.00 93.69 84 TYR A C 1
ATOM 652 O O . TYR A 1 84 ? -10.768 -15.741 24.992 1.00 93.69 84 TYR A O 1
ATOM 660 N N . VAL A 1 85 ? -8.994 -15.639 23.625 1.00 93.56 85 VAL A N 1
ATOM 661 C CA . VAL A 1 85 ? -9.742 -15.093 22.482 1.00 93.56 85 VAL A CA 1
ATOM 662 C C . VAL A 1 85 ? -10.822 -16.073 22.028 1.00 93.56 85 VAL A C 1
ATOM 664 O O . VAL A 1 85 ? -11.976 -15.683 21.858 1.00 93.56 85 VAL A O 1
ATOM 667 N N . LYS A 1 86 ? -10.487 -17.366 21.921 1.00 92.00 86 LYS A N 1
ATOM 668 C CA . LYS A 1 86 ? -11.470 -18.415 21.598 1.00 92.00 86 LYS A CA 1
ATOM 669 C C . LYS A 1 86 ? -12.589 -18.475 22.635 1.00 92.00 86 LYS A C 1
ATOM 671 O O . LYS A 1 86 ? -13.757 -18.512 22.268 1.00 92.00 86 LYS A O 1
ATOM 676 N N . ILE A 1 87 ? -12.244 -18.424 23.921 1.00 94.06 87 ILE A N 1
ATOM 677 C CA . ILE A 1 87 ? -13.218 -18.446 25.021 1.00 94.06 87 ILE A CA 1
ATOM 678 C C . ILE A 1 87 ? -14.135 -17.216 24.989 1.00 94.06 87 ILE A C 1
ATOM 680 O O . ILE A 1 87 ? -15.339 -17.352 25.194 1.00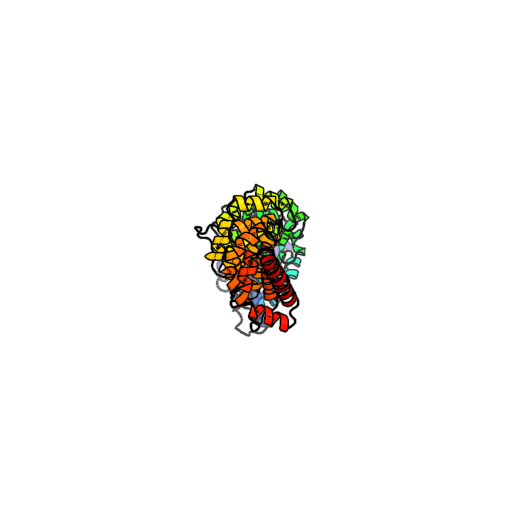 94.06 87 ILE A O 1
ATOM 684 N N . VAL A 1 88 ? -13.597 -16.028 24.705 1.00 94.19 88 VAL A N 1
ATOM 685 C CA . VAL A 1 88 ? -14.377 -14.788 24.557 1.00 94.19 88 VAL A CA 1
ATOM 686 C C . VAL A 1 88 ? -15.434 -14.935 23.462 1.00 94.19 88 VAL A C 1
ATOM 688 O O . VAL A 1 88 ? -16.591 -14.571 23.678 1.00 94.19 88 VAL A O 1
ATOM 691 N N . VAL A 1 89 ? -15.063 -15.516 22.318 1.00 91.00 89 VAL A N 1
ATOM 692 C CA . VAL A 1 89 ? -15.995 -15.771 21.209 1.00 91.00 89 VAL A CA 1
ATOM 693 C C . VAL A 1 89 ? -17.003 -16.870 21.555 1.00 91.00 89 VAL A C 1
ATOM 695 O O . VAL A 1 89 ? -18.185 -16.703 21.272 1.00 91.00 89 VAL A O 1
ATOM 698 N N . GLU A 1 90 ? -16.578 -17.951 22.216 1.00 91.81 90 GLU A N 1
ATOM 699 C CA . GLU A 1 90 ? -17.462 -19.043 22.659 1.00 91.81 90 GLU A CA 1
ATOM 700 C C . GLU A 1 90 ? -18.512 -18.588 23.684 1.00 91.81 90 GLU A C 1
ATOM 702 O O . GLU A 1 90 ? -19.627 -19.108 23.695 1.00 91.81 90 GLU A O 1
ATOM 707 N N . ILE A 1 91 ? -18.175 -17.640 24.566 1.00 92.56 91 ILE A N 1
ATOM 708 C CA . ILE A 1 91 ? -19.134 -17.093 25.536 1.00 92.56 91 ILE A CA 1
ATOM 709 C C . ILE A 1 91 ? -20.133 -16.150 24.849 1.00 92.56 91 ILE A C 1
ATOM 711 O O . ILE A 1 91 ? -21.250 -16.024 25.343 1.00 92.56 91 ILE A O 1
ATOM 715 N N . GLY A 1 92 ? -19.773 -15.525 23.720 1.00 85.44 92 GLY A N 1
ATOM 716 C CA . GLY A 1 92 ? -20.646 -14.708 22.862 1.00 85.44 92 GLY A CA 1
ATOM 717 C C . GLY A 1 92 ? -21.105 -13.386 23.491 1.00 85.44 92 GLY A C 1
ATOM 718 O O . GLY A 1 92 ? -20.849 -12.314 22.949 1.00 85.44 92 GLY A O 1
ATOM 719 N N . GLU A 1 93 ? -21.706 -13.442 24.680 1.00 94.25 93 GLU A N 1
ATOM 720 C CA . GLU A 1 93 ? -22.141 -12.295 25.484 1.00 94.25 93 GLU A CA 1
ATOM 721 C C . GLU A 1 93 ? -21.026 -11.286 25.754 1.00 94.25 93 GLU A C 1
ATOM 723 O O . GLU A 1 93 ? -21.295 -10.091 25.855 1.00 94.25 93 GLU A O 1
ATOM 728 N N . VAL A 1 94 ? -19.776 -11.751 25.852 1.00 95.94 94 VAL A N 1
ATOM 729 C CA . VAL A 1 94 ? -18.623 -10.860 26.021 1.00 95.94 94 VAL A CA 1
ATOM 730 C C . VAL A 1 94 ? -18.539 -9.882 24.853 1.00 95.94 94 VAL A C 1
ATOM 732 O O . VAL A 1 94 ? -18.352 -8.692 25.080 1.00 95.94 94 VAL A O 1
ATOM 735 N N . LEU A 1 95 ? -18.743 -10.349 23.617 1.00 95.38 95 LEU A N 1
ATOM 736 C CA . LEU A 1 95 ? -18.720 -9.478 22.443 1.00 95.38 95 LEU A CA 1
ATOM 737 C C . LEU A 1 95 ? -19.864 -8.466 22.481 1.00 95.38 95 LEU A C 1
ATOM 739 O O . LEU A 1 95 ? -19.629 -7.299 22.199 1.00 95.38 95 LEU A O 1
ATOM 743 N N . GLY A 1 96 ? -21.068 -8.879 22.887 1.00 95.69 96 GLY A N 1
ATOM 744 C CA . GLY A 1 96 ? -22.208 -7.968 23.030 1.00 95.69 96 GLY A CA 1
ATOM 745 C C . GLY A 1 96 ? -21.944 -6.842 24.035 1.00 95.69 96 GLY A C 1
ATOM 746 O O . GLY A 1 96 ? -22.197 -5.677 23.736 1.00 95.69 96 GLY A O 1
ATOM 747 N N . VAL A 1 97 ? -21.366 -7.168 25.198 1.00 97.56 97 VAL A N 1
ATOM 748 C CA . VAL A 1 97 ? -20.993 -6.167 26.216 1.00 97.56 97 VAL A CA 1
ATOM 749 C C . VAL A 1 97 ? -19.894 -5.233 25.705 1.00 97.56 97 VAL A C 1
ATOM 751 O O . VAL A 1 97 ? -20.005 -4.020 25.863 1.00 97.56 97 VAL A O 1
ATOM 754 N N . LEU A 1 98 ? -18.862 -5.773 25.049 1.00 97.88 98 LEU A N 1
ATOM 755 C CA . LEU A 1 98 ? -17.787 -4.965 24.469 1.00 97.88 98 LEU A CA 1
ATOM 756 C C . LEU A 1 98 ? -18.314 -4.012 23.383 1.00 97.88 98 LEU A C 1
ATOM 758 O O . LEU A 1 98 ? -17.978 -2.828 23.385 1.00 97.88 98 LEU A O 1
ATOM 762 N N . VAL A 1 99 ? -19.171 -4.500 22.483 1.00 97.56 99 VAL A N 1
ATOM 763 C CA . VAL A 1 99 ? -19.809 -3.672 21.448 1.00 97.56 99 VAL A CA 1
ATOM 764 C C . VAL A 1 99 ? -20.657 -2.571 22.089 1.00 97.56 99 VAL A C 1
ATOM 766 O O . VAL A 1 99 ? -20.521 -1.416 21.700 1.00 97.56 99 VAL A O 1
ATOM 769 N N . GLY A 1 100 ? -21.451 -2.885 23.119 1.00 97.12 100 GLY A N 1
ATOM 770 C CA . GLY A 1 100 ? -22.227 -1.881 23.858 1.00 97.12 100 GLY A CA 1
ATOM 771 C C . GLY A 1 100 ? -21.360 -0.825 24.555 1.00 97.12 100 GLY A C 1
ATOM 772 O O . GLY A 1 100 ? -21.739 0.341 24.627 1.00 97.12 100 GLY A O 1
ATOM 773 N N . PHE A 1 101 ? -20.161 -1.195 25.012 1.00 97.94 101 PHE A N 1
ATOM 774 C CA . PHE A 1 101 ? -19.200 -0.254 25.595 1.00 97.94 101 PHE A CA 1
ATOM 775 C C . PHE A 1 101 ? -18.607 0.748 24.602 1.00 97.94 101 PHE A C 1
ATOM 777 O O . PHE A 1 101 ? -18.079 1.772 25.027 1.00 97.94 101 PHE A O 1
ATOM 784 N N . LEU A 1 102 ? -18.712 0.512 23.293 1.00 97.75 102 LEU A N 1
ATOM 785 C CA . LEU A 1 102 ? -18.288 1.504 22.301 1.00 97.75 102 LEU A CA 1
ATOM 786 C C . LEU A 1 102 ? -19.185 2.752 22.307 1.00 97.75 102 LEU A C 1
ATOM 788 O O . LEU A 1 102 ? -18.709 3.835 21.981 1.00 97.75 102 LEU A O 1
ATOM 792 N N . ASP A 1 103 ? -20.438 2.625 22.747 1.00 95.62 103 ASP A N 1
ATOM 793 C CA . ASP A 1 103 ? -21.398 3.732 22.823 1.00 95.62 103 ASP A CA 1
ATOM 794 C C . ASP A 1 103 ? -21.430 4.422 24.198 1.00 95.62 103 ASP A C 1
ATOM 796 O O . ASP A 1 103 ? -22.226 5.335 24.422 1.00 95.62 103 ASP A O 1
ATOM 800 N N . THR A 1 104 ? -20.584 4.007 25.148 1.00 94.00 104 THR A N 1
ATOM 801 C CA . THR A 1 104 ? -20.564 4.639 26.474 1.00 94.00 104 THR A CA 1
ATOM 802 C C . THR A 1 104 ? -19.895 6.012 26.417 1.00 94.00 104 THR A C 1
ATOM 804 O O . THR A 1 104 ? -18.876 6.147 25.737 1.00 94.00 104 THR A O 1
ATOM 807 N N . PRO A 1 105 ? -20.376 7.003 27.191 1.00 91.38 105 PRO A N 1
ATOM 808 C CA . PRO A 1 105 ? -19.729 8.312 27.281 1.00 91.38 105 PRO A CA 1
ATOM 809 C C . PRO A 1 105 ? -18.409 8.276 28.068 1.00 91.38 105 PRO A C 1
ATOM 811 O O . PRO A 1 105 ? -17.653 9.240 28.026 1.00 91.38 105 PRO A O 1
ATOM 814 N N . GLU A 1 106 ? -18.124 7.180 28.780 1.00 94.69 106 GLU A N 1
ATOM 815 C CA . GLU A 1 106 ? -16.923 7.016 29.598 1.00 94.69 106 GLU A CA 1
ATOM 816 C C . GLU A 1 106 ? -15.702 6.671 28.726 1.00 94.69 106 GLU A C 1
ATOM 818 O O . GLU A 1 106 ? -15.575 5.523 28.277 1.00 94.69 106 GLU A O 1
ATOM 823 N N . PRO A 1 107 ? -14.756 7.608 28.505 1.00 92.94 107 PRO A N 1
ATOM 824 C CA . PRO A 1 107 ? -13.678 7.424 27.534 1.00 92.94 107 PRO A CA 1
ATOM 825 C C . PRO A 1 107 ? -12.775 6.245 27.900 1.00 92.94 107 PRO A C 1
ATOM 827 O O . PRO A 1 107 ? -12.425 5.443 27.041 1.00 92.94 107 PRO A O 1
ATOM 830 N N . GLY A 1 108 ? -12.472 6.055 29.189 1.00 94.81 108 GLY A N 1
ATOM 831 C CA . GLY A 1 108 ? -11.629 4.945 29.638 1.00 94.81 108 GLY A CA 1
ATOM 832 C C . GLY A 1 108 ? -12.232 3.563 29.355 1.00 94.81 108 GLY A C 1
ATOM 833 O O . GLY A 1 108 ? -11.495 2.622 29.059 1.00 94.81 108 GLY A O 1
ATOM 834 N N . ILE A 1 109 ? -13.562 3.430 29.410 1.00 97.06 109 ILE A N 1
ATOM 835 C CA . ILE A 1 109 ? -14.266 2.176 29.100 1.00 97.06 109 ILE A CA 1
ATOM 836 C C . ILE A 1 109 ? -14.349 1.985 27.582 1.00 97.06 109 ILE A C 1
ATOM 838 O O . ILE A 1 109 ? -13.996 0.909 27.090 1.00 97.06 109 ILE A O 1
ATOM 842 N N . GLN A 1 110 ? -14.743 3.027 26.844 1.00 97.56 110 GLN A N 1
ATOM 843 C CA . GLN A 1 110 ? -14.834 3.006 25.382 1.00 97.56 110 GLN A CA 1
ATOM 844 C C . GLN A 1 110 ? -13.486 2.636 24.740 1.00 97.56 110 GLN A C 1
ATOM 846 O O . GLN A 1 110 ? -13.419 1.735 23.899 1.00 97.56 110 GLN A O 1
ATOM 851 N N . GLU A 1 111 ? -12.398 3.276 25.175 1.00 96.69 111 GLU A N 1
ATOM 852 C CA . GLU A 1 111 ? -11.038 3.047 24.678 1.00 96.69 111 GLU A CA 1
ATOM 853 C C . GLU A 1 111 ? -10.561 1.615 24.923 1.00 96.69 111 GLU A C 1
ATOM 855 O O . GLU A 1 111 ? -10.053 0.952 24.012 1.00 96.69 111 GLU A O 1
ATOM 860 N N . LEU A 1 112 ? -10.722 1.117 26.153 1.00 97.88 112 LEU A N 1
ATOM 861 C CA . LEU A 1 112 ? -10.328 -0.246 26.498 1.00 97.88 112 LEU A CA 1
ATOM 862 C C . LEU A 1 112 ? -11.163 -1.274 25.737 1.00 97.88 112 LEU A C 1
ATOM 864 O O . LEU A 1 112 ? -10.604 -2.265 25.264 1.00 97.88 112 LEU A O 1
ATOM 868 N N . SER A 1 113 ? -12.464 -1.029 25.570 1.00 98.19 113 SER A N 1
ATOM 869 C CA . SER A 1 113 ? -13.325 -1.910 24.786 1.00 98.19 113 SER A CA 1
ATOM 870 C C . SER A 1 113 ? -12.881 -1.966 23.321 1.00 98.19 113 SER A C 1
ATOM 872 O O . SER A 1 113 ? -12.603 -3.052 22.805 1.00 98.19 113 SER A O 1
ATOM 874 N N . ALA A 1 114 ? -12.686 -0.811 22.672 1.00 98.06 114 ALA A N 1
ATOM 875 C CA . ALA A 1 114 ? -12.183 -0.734 21.297 1.00 98.06 114 ALA A CA 1
ATOM 876 C C . ALA A 1 114 ? -10.838 -1.460 21.130 1.00 98.06 114 ALA A C 1
ATOM 878 O O . ALA A 1 114 ? -10.603 -2.152 20.135 1.00 98.06 114 ALA A O 1
ATOM 879 N N . LYS A 1 115 ? -9.962 -1.362 22.133 1.00 97.94 115 LYS A N 1
ATOM 880 C CA . LYS A 1 115 ? -8.662 -2.039 22.163 1.00 97.94 115 LYS A CA 1
ATOM 881 C C . LYS A 1 115 ? -8.788 -3.559 22.284 1.00 97.94 115 LYS A C 1
ATOM 883 O O . LYS A 1 115 ? -8.103 -4.265 21.543 1.00 97.94 115 LYS A O 1
ATOM 888 N N . VAL A 1 116 ? -9.655 -4.070 23.162 1.00 98.06 116 VAL A N 1
ATOM 889 C CA . VAL A 1 116 ? -9.936 -5.516 23.282 1.00 98.06 116 VAL A CA 1
ATOM 890 C C . VAL A 1 116 ? -10.522 -6.047 21.976 1.00 98.06 116 VAL A C 1
ATOM 892 O O . VAL A 1 116 ? -10.000 -7.017 21.427 1.00 98.06 116 VAL A O 1
ATOM 895 N N . ILE A 1 117 ? -11.539 -5.376 21.428 1.00 97.88 117 ILE A N 1
ATOM 896 C CA . ILE A 1 117 ? -12.164 -5.747 20.151 1.00 97.88 117 ILE A CA 1
ATOM 897 C C . ILE A 1 117 ? -11.120 -5.760 19.029 1.00 97.88 117 ILE A C 1
ATOM 899 O O . ILE A 1 117 ? -11.073 -6.710 18.251 1.00 97.88 117 ILE A O 1
ATOM 903 N N . SER A 1 118 ? -10.226 -4.768 18.971 1.00 97.88 118 SER A N 1
ATOM 904 C CA . SER A 1 118 ? -9.145 -4.734 17.981 1.00 97.88 118 SER A CA 1
ATOM 905 C C . SER A 1 118 ? -8.199 -5.932 18.103 1.00 97.88 118 SER A C 1
ATOM 907 O O . SER A 1 118 ? -7.751 -6.458 17.081 1.00 97.88 118 SER A O 1
ATOM 909 N N . VAL A 1 119 ? -7.872 -6.384 19.320 1.00 97.06 119 VAL A N 1
ATOM 910 C CA . VAL A 1 119 ? -7.060 -7.598 19.522 1.00 97.06 119 VAL A CA 1
ATOM 911 C C . VAL A 1 119 ? -7.811 -8.826 19.008 1.00 97.06 119 VAL A C 1
ATOM 913 O O . VAL A 1 119 ? -7.253 -9.563 18.199 1.00 97.06 119 VAL A O 1
ATOM 916 N N . VAL A 1 120 ? -9.086 -8.992 19.374 1.00 96.19 120 VAL A N 1
ATOM 917 C CA . VAL A 1 120 ? -9.934 -10.106 18.906 1.00 96.19 120 VAL A CA 1
ATOM 918 C C . VAL A 1 120 ? -10.075 -10.105 17.377 1.00 96.19 120 VAL A C 1
ATOM 920 O O . VAL A 1 120 ? -9.961 -11.153 16.748 1.00 96.19 120 VAL A O 1
ATOM 923 N N . ALA A 1 121 ? -10.221 -8.935 16.749 1.00 96.44 121 ALA A N 1
ATOM 924 C CA . ALA A 1 121 ? -10.279 -8.780 15.292 1.00 96.44 121 ALA A CA 1
ATOM 925 C C . ALA A 1 121 ? -8.970 -9.163 14.574 1.00 96.44 121 ALA A C 1
ATOM 927 O O . ALA A 1 121 ? -8.956 -9.292 13.351 1.00 96.44 121 ALA A O 1
ATOM 928 N N . GLY A 1 122 ? -7.864 -9.332 15.310 1.00 95.19 122 GLY A N 1
ATOM 929 C CA . GLY A 1 122 ? -6.606 -9.862 14.780 1.00 95.19 122 GLY A CA 1
ATOM 930 C C . GLY A 1 122 ? -6.657 -11.355 14.446 1.00 95.19 122 GLY A C 1
ATOM 931 O O . GLY A 1 122 ? -5.778 -11.837 13.741 1.00 95.19 122 GLY A O 1
ATOM 932 N N . PHE A 1 123 ? -7.683 -12.071 14.910 1.00 93.56 123 PHE A N 1
ATOM 933 C CA . PHE A 1 123 ? -7.864 -13.499 14.677 1.00 93.56 123 PHE A CA 1
ATOM 934 C C . PHE A 1 123 ? -8.941 -13.722 13.615 1.00 93.56 123 PHE A C 1
ATOM 936 O O . PHE A 1 123 ? -10.105 -13.382 13.831 1.00 93.56 123 PHE A O 1
ATOM 943 N N . ASP A 1 124 ? -8.580 -14.336 12.487 1.00 91.38 124 ASP A N 1
ATOM 944 C CA . ASP A 1 124 ? -9.482 -14.481 11.332 1.00 91.38 124 ASP A CA 1
ATOM 945 C C . ASP A 1 124 ? -10.789 -15.212 11.667 1.00 91.38 124 ASP A C 1
ATOM 947 O O . ASP A 1 124 ? -11.864 -14.784 11.250 1.00 91.38 124 ASP A O 1
ATOM 951 N N . LEU A 1 125 ? -10.716 -16.241 12.519 1.00 88.62 125 LEU A N 1
ATOM 952 C CA . LEU A 1 125 ? -11.874 -16.994 13.025 1.00 88.62 125 LEU A CA 1
ATOM 953 C C . LEU A 1 125 ? -12.890 -16.122 13.785 1.00 88.62 125 LEU A C 1
ATOM 955 O O . LEU A 1 125 ? -14.055 -16.491 13.893 1.00 88.62 125 LEU A O 1
ATOM 959 N N . CYS A 1 126 ? -12.459 -14.981 14.330 1.00 91.81 126 CYS A N 1
ATOM 960 C CA . CYS A 1 126 ? -13.286 -14.113 15.167 1.00 91.81 126 CYS A CA 1
ATOM 961 C C . CYS A 1 126 ? -13.912 -12.955 14.380 1.00 91.81 126 CYS A C 1
ATOM 963 O O . CYS A 1 126 ? -14.913 -12.388 14.823 1.00 91.81 126 CYS A O 1
ATOM 965 N N . LYS A 1 127 ? -13.348 -12.600 13.214 1.00 94.50 127 LYS A N 1
ATOM 966 C CA . LYS A 1 127 ? -13.799 -11.458 12.400 1.00 94.50 127 LYS A CA 1
ATOM 967 C C . LYS A 1 127 ? -15.271 -11.591 12.003 1.00 94.50 127 LYS A C 1
ATOM 969 O O . LYS A 1 127 ? -16.026 -10.639 12.171 1.00 94.50 127 LYS A O 1
ATOM 974 N N . GLY A 1 128 ? -15.691 -12.775 11.548 1.00 93.81 128 GLY A N 1
ATOM 975 C CA . GLY A 1 128 ? -17.084 -13.039 11.168 1.00 93.81 128 GLY A CA 1
ATOM 976 C C . GLY A 1 128 ? -18.061 -12.839 12.329 1.00 93.81 128 GLY A C 1
ATOM 977 O O . GLY A 1 128 ? -19.046 -12.118 12.187 1.00 93.81 128 GLY A O 1
ATOM 978 N N . THR A 1 129 ? -17.753 -13.397 13.505 1.00 94.62 129 THR A N 1
ATOM 979 C CA . THR A 1 129 ? -18.593 -13.246 14.704 1.00 94.62 129 THR A CA 1
ATOM 980 C C . THR A 1 129 ? -18.669 -11.795 15.172 1.00 94.62 129 THR A C 1
ATOM 982 O O . THR A 1 129 ? -19.746 -11.328 15.521 1.00 94.62 129 THR A O 1
ATOM 985 N N . LEU A 1 130 ? -17.557 -11.053 15.140 1.00 95.75 130 LEU A N 1
ATOM 986 C CA . LEU A 1 130 ? -17.543 -9.627 15.479 1.00 95.75 130 LEU A CA 1
ATOM 987 C C . LEU A 1 130 ? -18.464 -8.804 14.570 1.00 95.75 130 LEU A C 1
ATOM 989 O O . LEU A 1 130 ? -19.220 -7.964 15.060 1.00 95.75 130 LEU A O 1
ATOM 993 N N . VAL A 1 131 ? -18.424 -9.058 13.260 1.00 96.44 131 VAL A N 1
ATOM 994 C CA . VAL A 1 131 ? -19.307 -8.393 12.291 1.00 96.44 131 VAL A CA 1
ATOM 995 C C . VAL A 1 131 ? -20.767 -8.778 12.538 1.00 96.44 131 VAL A C 1
ATOM 997 O O . VAL A 1 131 ? -21.618 -7.893 12.578 1.00 96.44 131 VAL A O 1
ATOM 1000 N N . CYS A 1 132 ? -21.055 -10.058 12.803 1.00 93.75 132 CYS A N 1
ATOM 1001 C CA . CYS A 1 132 ? -22.406 -10.522 13.150 1.00 93.75 132 CYS A CA 1
ATOM 1002 C C . CYS A 1 132 ? -22.941 -9.884 14.444 1.00 93.75 132 CYS A C 1
ATOM 1004 O O . CYS A 1 132 ? -24.140 -9.651 14.557 1.00 93.75 132 CYS A O 1
ATOM 1006 N N . SER A 1 133 ? -22.063 -9.549 15.394 1.00 93.50 133 SER A N 1
ATOM 1007 C CA . SER A 1 133 ? -22.411 -8.804 16.612 1.00 93.50 133 SER A CA 1
ATOM 1008 C C . SER A 1 133 ? -22.656 -7.304 16.378 1.00 93.50 133 SER A C 1
ATOM 1010 O O . SER A 1 133 ? -22.895 -6.576 17.337 1.00 93.50 133 SER A O 1
ATOM 1012 N N . GLY A 1 134 ? -22.580 -6.813 15.135 1.00 95.75 134 GLY A N 1
ATOM 1013 C CA . GLY A 1 134 ? -22.901 -5.426 14.787 1.00 95.75 134 GLY A CA 1
ATOM 1014 C C . GLY A 1 134 ? -21.810 -4.409 15.130 1.00 95.75 134 GLY A C 1
ATOM 1015 O O . GLY A 1 134 ? -22.112 -3.238 15.334 1.00 95.75 134 GLY A O 1
ATOM 1016 N N . VAL A 1 135 ? -20.539 -4.823 15.196 1.00 98.06 135 VAL A N 1
ATOM 1017 C CA . VAL A 1 135 ? -19.440 -3.968 15.689 1.00 98.06 135 VAL A CA 1
ATOM 1018 C C . VAL A 1 135 ? -19.094 -2.769 14.789 1.00 98.06 135 VAL A C 1
ATOM 1020 O O . VAL A 1 135 ? -18.531 -1.790 15.273 1.00 98.06 135 VAL A O 1
ATOM 1023 N N . ILE A 1 136 ? -19.410 -2.812 13.488 1.00 98.38 136 ILE A N 1
ATOM 1024 C CA . ILE A 1 136 ? -18.944 -1.805 12.514 1.00 98.38 136 ILE A CA 1
ATOM 1025 C C . ILE A 1 136 ? -19.530 -0.415 12.802 1.00 98.38 136 ILE A C 1
ATOM 1027 O O . ILE A 1 136 ? -18.773 0.547 12.905 1.00 98.38 136 ILE A O 1
ATOM 1031 N N . ALA A 1 137 ? -20.851 -0.302 12.970 1.00 98.00 137 ALA A N 1
ATOM 1032 C CA . ALA A 1 137 ? -21.514 0.979 13.236 1.00 98.00 137 ALA A CA 1
ATOM 1033 C C . ALA A 1 137 ? -20.998 1.680 14.513 1.00 98.00 137 ALA A C 1
ATOM 1035 O O . ALA A 1 137 ? -20.631 2.853 14.429 1.00 98.00 137 ALA A O 1
ATOM 1036 N N . PRO A 1 138 ? -20.909 1.004 15.675 1.00 98.38 138 PRO A N 1
ATOM 1037 C CA . PRO A 1 138 ? -20.316 1.589 16.876 1.00 98.38 138 PRO A CA 1
ATOM 1038 C C . PRO A 1 138 ? -18.854 2.018 16.688 1.00 98.38 138 PRO A C 1
ATOM 1040 O O . PRO A 1 138 ? -18.475 3.093 17.141 1.00 98.38 138 PRO A O 1
ATOM 1043 N N . LEU A 1 139 ? -18.029 1.241 15.971 1.00 98.50 139 LEU A N 1
ATOM 1044 C CA . LEU A 1 139 ? -16.648 1.652 15.678 1.00 98.50 139 LEU A CA 1
ATOM 1045 C C . LEU A 1 139 ? -16.593 2.925 14.826 1.00 98.50 139 LEU A C 1
ATOM 1047 O O . LEU A 1 139 ? -15.751 3.782 15.083 1.00 98.50 139 LEU A O 1
ATOM 1051 N N . VAL A 1 140 ? -17.483 3.069 13.839 1.00 98.38 140 VAL A N 1
ATOM 1052 C CA . VAL A 1 140 ? -17.573 4.296 13.034 1.00 98.38 140 VAL A CA 1
ATOM 1053 C C . VAL A 1 140 ? -17.989 5.490 13.897 1.00 98.38 140 VAL A C 1
ATOM 1055 O O . VAL A 1 140 ? -17.340 6.529 13.819 1.00 98.38 140 VAL A O 1
ATOM 1058 N N . ARG A 1 141 ? -18.954 5.335 14.812 1.00 97.69 141 ARG A N 1
ATOM 1059 C CA . ARG A 1 141 ? -19.298 6.402 15.773 1.00 97.69 141 ARG A CA 1
ATOM 1060 C C . ARG A 1 141 ? -18.110 6.815 16.643 1.00 97.69 141 ARG A C 1
ATOM 1062 O O . ARG A 1 141 ? -17.881 8.004 16.851 1.00 97.69 141 ARG A O 1
ATOM 1069 N N . VAL A 1 142 ? -17.301 5.856 17.104 1.00 97.69 142 VAL A N 1
ATOM 1070 C CA . VAL A 1 142 ? -16.069 6.165 17.850 1.00 97.69 142 VAL A CA 1
ATOM 1071 C C . VAL A 1 142 ? -15.087 6.980 16.995 1.00 97.69 142 VAL A C 1
ATOM 1073 O O . VAL A 1 142 ? -14.452 7.888 17.530 1.00 97.69 142 VAL A O 1
ATOM 1076 N N . LEU A 1 143 ? -14.980 6.737 15.680 1.00 96.81 143 LEU A N 1
ATOM 1077 C CA . LEU A 1 143 ? -14.164 7.579 14.786 1.00 96.81 143 LEU A CA 1
ATOM 1078 C C . LEU A 1 143 ? -14.651 9.035 14.737 1.00 96.81 143 LEU A C 1
ATOM 1080 O O . LEU A 1 143 ? -13.836 9.960 14.662 1.00 96.81 143 LEU A O 1
ATOM 1084 N N . GLU A 1 144 ? -15.963 9.249 14.794 1.00 94.38 144 GLU A N 1
ATOM 1085 C CA . GLU A 1 144 ? -16.583 10.572 14.718 1.00 94.38 144 GLU A CA 1
ATOM 1086 C C . GLU A 1 144 ? -16.403 11.350 16.028 1.00 94.38 144 GLU A C 1
ATOM 1088 O O . GLU A 1 144 ? -15.803 12.431 16.025 1.00 94.38 144 GLU A O 1
ATOM 1093 N N . CYS A 1 145 ? -16.836 10.781 17.158 1.00 92.62 145 CYS A N 1
ATOM 1094 C CA . CYS A 1 145 ? -16.959 11.503 18.431 1.00 92.62 145 CYS A CA 1
ATOM 1095 C C . CYS A 1 145 ? -16.071 10.990 19.578 1.00 92.62 145 CYS A C 1
ATOM 1097 O O . CYS A 1 145 ? -16.089 11.577 20.658 1.00 92.62 145 CYS A O 1
ATOM 1099 N N . GLY A 1 146 ? -15.308 9.912 19.380 1.00 92.62 146 GLY A N 1
ATOM 1100 C CA . GLY A 1 146 ? -14.456 9.329 20.421 1.00 92.62 146 GLY A CA 1
ATOM 1101 C C . GLY A 1 146 ? -13.213 10.160 20.759 1.00 92.62 146 GLY A C 1
ATOM 1102 O O . GLY A 1 146 ? -12.843 11.102 20.050 1.00 92.62 146 GLY A O 1
ATOM 1103 N N . SER A 1 147 ? -12.525 9.776 21.838 1.00 93.75 147 SER A N 1
ATOM 1104 C CA . SER A 1 147 ? -11.213 10.334 22.197 1.00 93.75 147 SER A CA 1
ATOM 1105 C C . SER A 1 147 ? -10.150 9.993 21.141 1.00 93.75 147 SER A C 1
ATOM 1107 O O . SER A 1 147 ? -10.340 9.090 20.327 1.00 93.75 147 SER A O 1
ATOM 1109 N N . ALA A 1 148 ? -8.992 10.663 21.158 1.00 93.62 148 ALA A N 1
ATOM 1110 C CA . ALA A 1 148 ? -7.895 10.345 20.232 1.00 93.62 148 ALA A CA 1
ATOM 1111 C C . ALA A 1 148 ? -7.489 8.857 20.296 1.00 93.62 148 ALA A C 1
ATOM 1113 O O . ALA A 1 148 ? -7.370 8.196 19.264 1.00 93.62 148 ALA A O 1
ATOM 1114 N N . ALA A 1 149 ? -7.377 8.301 21.508 1.00 93.81 149 ALA A N 1
ATOM 1115 C CA . ALA A 1 149 ? -7.098 6.882 21.708 1.00 93.81 149 ALA A CA 1
ATOM 1116 C C . ALA A 1 149 ? -8.255 5.992 21.219 1.00 93.81 149 ALA A C 1
ATOM 1118 O O . ALA A 1 149 ? -8.016 4.957 20.595 1.00 93.81 149 ALA A O 1
ATOM 1119 N N . GLY A 1 150 ? -9.509 6.394 21.447 1.00 95.75 150 GLY A N 1
ATOM 1120 C CA . GLY A 1 150 ? -10.684 5.681 20.944 1.00 95.75 150 GLY A CA 1
ATOM 1121 C C . GLY A 1 150 ? -10.682 5.597 19.417 1.00 95.75 150 GLY A C 1
ATOM 1122 O O . GLY A 1 150 ? -10.792 4.504 18.859 1.00 95.75 150 GLY A O 1
ATOM 1123 N N . LYS A 1 151 ? -10.464 6.732 18.742 1.00 96.62 151 LYS A N 1
ATOM 1124 C CA . LYS A 1 151 ? -10.370 6.825 17.277 1.00 96.62 151 LYS A CA 1
ATOM 1125 C C . LYS A 1 151 ? -9.233 5.969 16.722 1.00 96.62 151 LYS A C 1
ATOM 1127 O O . LYS A 1 151 ? -9.434 5.246 15.749 1.00 96.62 151 LYS A O 1
ATOM 1132 N N . GLU A 1 152 ? -8.064 5.992 17.360 1.00 96.31 152 GLU A N 1
ATOM 1133 C CA . GLU A 1 152 ? -6.917 5.146 17.006 1.00 96.31 152 GLU A CA 1
ATOM 1134 C C . GLU A 1 152 ? -7.283 3.652 17.029 1.00 96.31 152 GLU A C 1
ATOM 1136 O O . GLU A 1 152 ? -7.076 2.930 16.047 1.00 96.31 152 GLU A O 1
ATOM 1141 N N . TRP A 1 153 ? -7.863 3.169 18.132 1.00 97.69 153 TRP A N 1
ATOM 1142 C CA . TRP A 1 153 ? -8.234 1.756 18.264 1.00 97.69 153 TRP A CA 1
ATOM 1143 C C . TRP A 1 153 ? -9.397 1.363 17.356 1.00 97.69 153 TRP A C 1
ATOM 1145 O O . TRP A 1 153 ? -9.370 0.259 16.797 1.00 97.69 153 TRP A O 1
ATOM 1155 N N . ALA A 1 154 ? -10.359 2.261 17.146 1.00 98.25 154 ALA A N 1
ATOM 1156 C CA . ALA A 1 154 ? -11.445 2.057 16.199 1.00 98.25 154 ALA A CA 1
ATOM 1157 C C . ALA A 1 154 ? -10.919 1.916 14.764 1.00 98.25 154 ALA A C 1
ATOM 1159 O O . ALA A 1 154 ? -11.241 0.933 14.092 1.00 98.25 154 ALA A O 1
ATOM 1160 N N . ALA A 1 155 ? -10.021 2.806 14.330 1.00 98.19 155 ALA A N 1
ATOM 1161 C CA . ALA A 1 155 ? -9.400 2.746 13.008 1.00 98.19 155 ALA A CA 1
ATOM 1162 C C . ALA A 1 155 ? -8.575 1.462 12.831 1.00 98.19 155 ALA A C 1
ATOM 1164 O O . ALA A 1 155 ? -8.688 0.786 11.809 1.00 98.19 155 ALA A O 1
ATOM 1165 N N . ARG A 1 156 ? -7.800 1.047 13.845 1.00 98.19 156 ARG A N 1
ATOM 1166 C CA . ARG A 1 156 ? -7.065 -0.234 13.809 1.00 98.19 156 ARG A CA 1
ATOM 1167 C C . ARG A 1 156 ? -7.988 -1.443 13.724 1.00 98.19 156 ARG A C 1
ATOM 1169 O O . ARG A 1 156 ? -7.658 -2.406 13.032 1.00 98.19 156 ARG A O 1
ATOM 1176 N N . CYS A 1 157 ? -9.107 -1.428 14.443 1.00 98.38 157 CYS A N 1
ATOM 1177 C CA . CYS A 1 157 ? -10.084 -2.507 14.380 1.00 98.38 157 CYS A CA 1
ATOM 1178 C C . CYS A 1 157 ? -10.730 -2.581 12.992 1.00 98.38 157 CYS A C 1
ATOM 1180 O O . CYS A 1 157 ? -10.719 -3.639 12.366 1.00 98.38 157 CYS A O 1
ATOM 1182 N N . LEU A 1 158 ? -11.212 -1.451 12.472 1.00 98.56 158 LEU A N 1
ATOM 1183 C CA . LEU A 1 158 ? -11.793 -1.375 11.133 1.00 98.56 158 LEU A CA 1
ATOM 1184 C C . LEU A 1 158 ? -10.785 -1.766 10.049 1.00 98.56 158 LEU A C 1
ATOM 1186 O O . LEU A 1 158 ? -11.164 -2.455 9.107 1.00 98.56 158 LEU A O 1
ATOM 1190 N N . ASN A 1 159 ? -9.500 -1.427 10.193 1.00 98.12 159 ASN A N 1
ATOM 1191 C CA . ASN A 1 159 ? -8.467 -1.814 9.226 1.00 98.12 159 ASN A CA 1
ATOM 1192 C C . ASN A 1 159 ? -8.335 -3.342 9.134 1.00 98.12 159 ASN A C 1
ATOM 1194 O O . ASN A 1 159 ? -8.218 -3.893 8.047 1.00 98.12 159 ASN A O 1
ATOM 1198 N N . LYS A 1 160 ? -8.425 -4.047 10.270 1.00 97.94 160 LYS A N 1
ATOM 1199 C CA . LYS A 1 160 ? -8.406 -5.519 10.309 1.00 97.94 160 LYS A CA 1
ATOM 1200 C C . LYS A 1 160 ? -9.680 -6.135 9.734 1.00 97.94 160 LYS A C 1
ATOM 1202 O O . LYS A 1 160 ? -9.602 -7.141 9.035 1.00 97.94 160 LYS A O 1
ATOM 1207 N N . LEU A 1 161 ? -10.843 -5.553 10.032 1.00 98.12 161 LEU A N 1
ATOM 1208 C CA . LEU A 1 161 ? -12.133 -6.062 9.555 1.00 98.12 161 LEU A CA 1
ATOM 1209 C C . LEU A 1 161 ? -12.308 -5.847 8.045 1.00 98.12 161 LEU A C 1
ATOM 1211 O O . LEU A 1 161 ? -12.778 -6.745 7.353 1.00 98.12 161 LEU A O 1
ATOM 1215 N N . THR A 1 162 ? -11.879 -4.701 7.517 1.00 97.69 162 THR A N 1
ATOM 1216 C CA . THR A 1 162 ? -11.989 -4.356 6.085 1.00 97.69 162 THR A CA 1
ATOM 1217 C C . THR A 1 162 ? -10.993 -5.082 5.186 1.00 97.69 162 THR A C 1
ATOM 1219 O O . THR A 1 162 ? -11.095 -4.970 3.972 1.00 97.69 162 THR A O 1
ATOM 1222 N N . GLN A 1 163 ? -10.083 -5.893 5.741 1.00 95.75 163 GLN A N 1
ATOM 1223 C CA . GLN A 1 163 ? -9.345 -6.880 4.942 1.00 95.75 163 GLN A CA 1
ATOM 1224 C C . GLN A 1 163 ? -10.294 -7.861 4.236 1.00 95.75 163 GLN A C 1
ATOM 1226 O O . GLN A 1 163 ? -9.944 -8.385 3.183 1.00 95.75 163 GLN A O 1
ATOM 1231 N N . ASN A 1 164 ? -11.488 -8.100 4.800 1.00 95.12 164 ASN A N 1
ATOM 1232 C CA . ASN A 1 164 ? -12.593 -8.680 4.048 1.00 95.12 164 ASN A CA 1
ATOM 1233 C C . ASN A 1 164 ? -13.377 -7.557 3.345 1.00 95.12 164 ASN A C 1
ATOM 1235 O O . ASN A 1 164 ? -13.975 -6.705 4.009 1.00 95.12 164 ASN A O 1
ATOM 1239 N N . ALA A 1 165 ? -13.398 -7.599 2.011 1.00 92.88 165 ALA A N 1
ATOM 1240 C CA . ALA A 1 165 ? -14.081 -6.628 1.161 1.00 92.88 165 ALA A CA 1
ATOM 1241 C C . ALA A 1 165 ? -15.603 -6.571 1.396 1.00 92.88 165 ALA A C 1
ATOM 1243 O O . ALA A 1 165 ? -16.193 -5.508 1.210 1.00 92.88 165 ALA A O 1
ATOM 1244 N N . ASP A 1 166 ? -16.231 -7.644 1.892 1.00 94.56 166 ASP A N 1
ATOM 1245 C CA . ASP A 1 166 ? -17.673 -7.666 2.202 1.00 94.56 166 ASP A CA 1
ATOM 1246 C C . ASP A 1 166 ? -18.063 -6.605 3.244 1.00 94.56 166 ASP A C 1
ATOM 1248 O O . ASP A 1 166 ? -19.181 -6.087 3.256 1.00 94.56 166 ASP A O 1
ATOM 1252 N N . ASN A 1 167 ? -17.116 -6.227 4.107 1.00 97.06 167 ASN A N 1
ATOM 1253 C CA . ASN A 1 167 ? -17.339 -5.237 5.156 1.00 97.06 167 ASN A CA 1
ATOM 1254 C C . ASN A 1 167 ? -17.291 -3.793 4.634 1.00 97.06 167 ASN A C 1
ATOM 1256 O O . ASN A 1 167 ? -17.679 -2.871 5.356 1.00 97.06 167 ASN A O 1
ATOM 1260 N N . ALA A 1 168 ? -16.827 -3.572 3.399 1.00 97.06 168 ALA A N 1
ATOM 1261 C CA . ALA A 1 168 ? -16.602 -2.239 2.852 1.00 97.06 168 ALA A CA 1
ATOM 1262 C C . ALA A 1 168 ? -17.891 -1.411 2.768 1.00 97.06 168 ALA A C 1
ATOM 1264 O O . ALA A 1 168 ? -17.924 -0.257 3.202 1.00 97.06 168 ALA A O 1
ATOM 1265 N N . TRP A 1 169 ? -18.975 -2.030 2.289 1.00 97.06 169 TRP A N 1
ATOM 1266 C CA . TRP A 1 169 ? -20.287 -1.391 2.198 1.00 97.06 169 TRP A CA 1
ATOM 1267 C C . TRP A 1 169 ? -20.836 -0.988 3.559 1.00 97.06 169 TRP A C 1
ATOM 1269 O O . TRP A 1 169 ? -21.361 0.112 3.690 1.00 97.06 169 TRP A O 1
ATOM 1279 N N . SER A 1 170 ? -20.678 -1.832 4.582 1.00 97.75 170 SER A N 1
ATOM 1280 C CA . SER A 1 170 ? -21.137 -1.502 5.934 1.00 97.75 170 SER A CA 1
ATOM 1281 C C . SER A 1 170 ? -20.380 -0.298 6.500 1.00 97.75 170 SER A C 1
ATOM 1283 O O . SER A 1 170 ? -21.006 0.622 7.022 1.00 97.75 170 SER A O 1
ATOM 1285 N N . VAL A 1 171 ? -19.054 -0.240 6.327 1.00 98.38 171 VAL A N 1
ATOM 1286 C CA . VAL A 1 171 ? -18.258 0.925 6.754 1.00 98.38 171 VAL A CA 1
ATOM 1287 C C . VAL A 1 171 ? -18.712 2.192 6.031 1.00 98.38 171 VAL A C 1
ATOM 1289 O O . VAL A 1 171 ? -18.917 3.220 6.676 1.00 98.38 171 VAL A O 1
ATOM 1292 N N . SER A 1 172 ? -18.907 2.127 4.712 1.00 97.94 172 SER A N 1
ATOM 1293 C CA . SER A 1 172 ? -19.344 3.283 3.923 1.00 97.94 172 SER A CA 1
ATOM 1294 C C . SER A 1 172 ? -20.762 3.735 4.276 1.00 97.94 172 SER A C 1
ATOM 1296 O O . SER A 1 172 ? -20.989 4.928 4.451 1.00 97.94 172 SER A O 1
ATOM 1298 N N . ALA A 1 173 ? -21.708 2.804 4.424 1.00 97.12 173 ALA A N 1
ATOM 1299 C CA . ALA A 1 173 ? -23.109 3.097 4.730 1.00 97.12 173 ALA A CA 1
ATOM 1300 C C . ALA A 1 173 ? -23.297 3.763 6.101 1.00 97.12 173 ALA A C 1
ATOM 1302 O O . ALA A 1 173 ? -24.250 4.511 6.298 1.00 97.12 173 ALA A O 1
ATOM 1303 N N . HIS A 1 174 ? -22.381 3.519 7.040 1.00 97.75 174 HIS A N 1
ATOM 1304 C CA . HIS A 1 174 ? -22.378 4.165 8.351 1.00 97.75 174 HIS A CA 1
ATOM 1305 C C . HIS A 1 174 ? -21.601 5.491 8.390 1.00 97.75 174 HIS A C 1
ATOM 1307 O O . HIS A 1 174 ? -21.410 6.020 9.476 1.00 97.75 174 HIS A O 1
ATOM 1313 N N . GLY A 1 175 ? -21.151 6.034 7.250 1.00 97.50 175 GLY A N 1
ATOM 1314 C CA . GLY A 1 175 ? -20.404 7.302 7.199 1.00 97.50 175 GLY A CA 1
ATOM 1315 C C . GLY A 1 175 ? -18.903 7.167 7.479 1.00 97.50 175 GLY A C 1
ATOM 1316 O O . GLY A 1 175 ? -18.188 8.164 7.594 1.00 97.50 175 GLY A O 1
ATOM 1317 N N . GLY A 1 176 ? -18.383 5.936 7.538 1.00 98.06 176 GLY A N 1
ATOM 1318 C CA . GLY A 1 176 ? -16.998 5.670 7.925 1.00 98.06 176 GLY A CA 1
ATOM 1319 C C . GLY A 1 176 ? -15.967 6.309 6.998 1.00 98.06 176 GLY A C 1
ATOM 1320 O O . GLY A 1 176 ? -14.930 6.757 7.473 1.00 98.06 176 GLY A O 1
ATOM 1321 N N . VAL A 1 177 ? -16.251 6.415 5.696 1.00 98.19 177 VAL A N 1
ATOM 1322 C CA . VAL A 1 177 ? -15.338 7.059 4.735 1.00 98.19 177 VAL A CA 1
ATOM 1323 C C . VAL A 1 177 ? -15.105 8.523 5.104 1.00 98.19 177 VAL A C 1
ATOM 1325 O O . VAL A 1 177 ? -13.957 8.927 5.263 1.00 98.19 177 VAL A O 1
ATOM 1328 N N . THR A 1 178 ? -16.170 9.295 5.318 1.00 97.62 178 THR A N 1
ATOM 1329 C CA . THR A 1 178 ? -16.076 10.711 5.697 1.00 97.62 178 THR A CA 1
ATOM 1330 C C . THR A 1 178 ? -15.350 10.879 7.033 1.00 97.62 178 THR A C 1
ATOM 1332 O O . THR A 1 178 ? -14.437 11.699 7.135 1.00 97.62 178 THR A O 1
ATOM 1335 N N . ALA A 1 179 ? -15.663 10.053 8.038 1.00 97.75 179 ALA A N 1
ATOM 1336 C CA . ALA A 1 179 ? -14.982 10.093 9.335 1.00 97.75 179 ALA A CA 1
ATOM 1337 C C . ALA A 1 179 ? -13.466 9.828 9.216 1.00 97.75 179 ALA A C 1
ATOM 1339 O O . ALA A 1 179 ? -12.653 10.520 9.833 1.00 97.75 179 ALA A O 1
ATOM 1340 N N . LEU A 1 180 ? -13.069 8.860 8.386 1.00 98.12 180 LEU A N 1
ATOM 1341 C CA . LEU A 1 180 ? -11.663 8.533 8.131 1.00 98.12 180 LEU A CA 1
ATOM 1342 C C . LEU A 1 180 ? -10.945 9.645 7.357 1.00 98.12 180 LEU A C 1
ATOM 1344 O O . LEU A 1 180 ? -9.804 9.970 7.686 1.00 98.12 180 LEU A O 1
ATOM 1348 N N . LEU A 1 181 ? -11.599 10.259 6.366 1.00 97.38 181 LEU A N 1
ATOM 1349 C CA . LEU A 1 181 ? -11.043 11.403 5.636 1.00 97.38 181 LEU A CA 1
ATOM 1350 C C . LEU A 1 181 ? -10.800 12.593 6.568 1.00 97.38 181 LEU A C 1
ATOM 1352 O O . LEU A 1 181 ? -9.720 13.179 6.517 1.00 97.38 181 LEU A O 1
ATOM 1356 N N . MET A 1 182 ? -11.734 12.872 7.480 1.00 96.12 182 MET A N 1
ATOM 1357 C CA . MET A 1 182 ? -11.578 13.912 8.501 1.00 96.12 182 MET A CA 1
ATOM 1358 C C . MET A 1 182 ? -10.384 13.651 9.426 1.00 96.12 182 MET A C 1
ATOM 1360 O O . MET A 1 182 ? -9.653 14.586 9.760 1.00 96.12 182 MET A O 1
ATOM 1364 N N . ILE A 1 183 ? -10.133 12.391 9.804 1.00 96.12 183 ILE A N 1
ATOM 1365 C CA . ILE A 1 183 ? -8.923 12.016 10.554 1.00 96.12 183 ILE A CA 1
ATOM 1366 C C . ILE A 1 183 ? -7.670 12.274 9.707 1.00 96.12 183 ILE A C 1
ATOM 1368 O O . ILE A 1 183 ? -6.715 12.869 10.201 1.00 96.12 183 ILE A O 1
ATOM 1372 N N . CYS A 1 184 ? -7.668 11.886 8.432 1.00 96.00 184 CYS A N 1
ATOM 1373 C CA . CYS A 1 184 ? -6.529 12.081 7.532 1.00 96.00 184 CYS A CA 1
ATOM 1374 C C . CYS A 1 184 ? -6.230 13.560 7.225 1.00 96.00 184 CYS A C 1
ATOM 1376 O O . CYS A 1 184 ? -5.077 13.902 6.971 1.00 96.00 184 CYS A O 1
ATOM 1378 N N . SER A 1 185 ? -7.228 14.447 7.241 1.00 93.88 185 SER A N 1
ATOM 1379 C CA . SER A 1 185 ? -7.042 15.883 6.981 1.00 93.88 185 SER A CA 1
ATOM 1380 C C . SER A 1 185 ? -6.869 16.741 8.240 1.00 93.88 185 SER A C 1
ATOM 1382 O O . SER A 1 185 ? -6.470 17.901 8.124 1.00 93.88 185 SER A O 1
ATOM 1384 N N . GLY A 1 186 ? -7.198 16.207 9.420 1.00 88.81 186 GLY A N 1
ATOM 1385 C CA . GLY A 1 186 ? -7.229 16.944 10.683 1.00 88.81 186 GLY A CA 1
ATOM 1386 C C . GLY A 1 186 ? -5.844 17.313 11.221 1.00 88.81 186 GLY A C 1
ATOM 1387 O O . GLY A 1 186 ? -4.940 16.485 11.275 1.00 88.81 186 GLY A O 1
ATOM 1388 N N . GLU A 1 187 ? -5.685 18.555 11.682 1.00 75.75 187 GLU A N 1
ATOM 1389 C CA . GLU A 1 187 ? -4.410 19.054 12.229 1.00 75.75 187 GLU A CA 1
ATOM 1390 C C . GLU A 1 187 ? -4.063 18.456 13.602 1.00 75.75 187 GLU A C 1
ATOM 1392 O O . GLU A 1 187 ? -2.892 18.362 13.958 1.00 75.75 187 GLU A O 1
ATOM 1397 N N . CYS A 1 188 ? -5.070 18.010 14.359 1.00 75.62 188 CYS A N 1
ATOM 1398 C CA . CYS A 1 188 ? -4.891 17.357 15.660 1.00 75.62 188 CYS A CA 1
ATOM 1399 C C . CYS A 1 188 ? -4.715 15.831 15.567 1.00 75.62 188 CYS A C 1
ATOM 1401 O O . CYS A 1 188 ? -4.651 15.163 16.599 1.00 75.62 188 CYS A O 1
ATOM 1403 N N . SER A 1 189 ? -4.671 15.262 14.361 1.00 86.06 189 SER A N 1
ATOM 1404 C CA . SER A 1 189 ? -4.535 13.819 14.174 1.00 86.06 189 SER A CA 1
ATOM 1405 C C . SER A 1 189 ? -3.092 13.363 14.364 1.00 86.06 189 SER A C 1
ATOM 1407 O O . SER A 1 189 ? -2.154 13.945 13.821 1.00 86.06 189 SER A O 1
ATOM 1409 N N . THR A 1 190 ? -2.907 12.281 15.116 1.00 89.44 190 THR A N 1
ATOM 1410 C CA . THR A 1 190 ? -1.592 11.667 15.325 1.00 89.44 190 THR A CA 1
ATOM 1411 C C . THR A 1 190 ? -1.266 10.676 14.206 1.00 89.44 190 THR A C 1
ATOM 1413 O O . THR A 1 190 ? -2.159 10.121 13.560 1.00 89.44 190 THR A O 1
ATOM 1416 N N . ALA A 1 191 ? 0.022 10.388 14.000 1.00 89.62 191 ALA A N 1
ATOM 1417 C CA . ALA A 1 191 ? 0.461 9.362 13.050 1.00 89.62 191 ALA A CA 1
ATOM 1418 C C . ALA A 1 191 ? -0.164 7.982 13.340 1.00 89.62 191 ALA A C 1
ATOM 1420 O O . ALA A 1 191 ? -0.557 7.268 12.414 1.00 89.62 191 ALA A O 1
ATOM 1421 N N . GLU A 1 192 ? -0.340 7.656 14.625 1.00 90.69 192 GLU A N 1
ATOM 1422 C CA . GLU A 1 192 ? -0.973 6.421 15.104 1.00 90.69 192 GLU A CA 1
ATOM 1423 C C . GLU A 1 192 ? -2.444 6.286 14.687 1.00 90.69 192 GLU A C 1
ATOM 1425 O O . GLU A 1 192 ? -2.931 5.170 14.511 1.00 90.69 192 GLU A O 1
ATOM 1430 N N . MET A 1 193 ? -3.145 7.405 14.482 1.00 93.00 193 MET A N 1
ATOM 1431 C CA . MET A 1 193 ? -4.513 7.426 13.956 1.00 93.00 193 MET A CA 1
ATOM 1432 C C . MET A 1 193 ? -4.545 7.428 12.426 1.00 93.00 193 MET A C 1
ATOM 1434 O O . MET A 1 193 ? -5.365 6.734 11.818 1.00 93.00 193 MET A O 1
ATOM 1438 N N . ILE A 1 194 ? -3.657 8.201 11.793 1.00 95.12 194 ILE A N 1
ATOM 1439 C CA . ILE A 1 194 ? -3.645 8.386 10.336 1.00 95.12 194 ILE A CA 1
ATOM 1440 C C . ILE A 1 194 ? -3.267 7.084 9.626 1.00 95.12 194 ILE A C 1
ATOM 1442 O O . ILE A 1 194 ? -3.954 6.690 8.689 1.00 95.12 194 ILE A O 1
ATOM 1446 N N . GLY A 1 195 ? -2.228 6.376 10.082 1.00 94.50 195 GLY A N 1
ATOM 1447 C CA . GLY A 1 195 ? -1.763 5.140 9.438 1.00 94.50 195 GLY A CA 1
ATOM 1448 C C . GLY A 1 195 ? -2.870 4.084 9.273 1.00 94.50 195 GLY A C 1
ATOM 1449 O O . GLY A 1 195 ? -3.163 3.678 8.144 1.00 94.50 195 GLY A O 1
ATOM 1450 N N . PRO A 1 196 ? -3.548 3.666 10.359 1.00 96.50 196 PRO A N 1
ATOM 1451 C CA . PRO A 1 196 ? -4.686 2.756 10.275 1.00 96.50 196 PRO A CA 1
ATOM 1452 C C . PRO A 1 196 ? -5.841 3.303 9.434 1.00 96.50 196 PRO A C 1
ATOM 1454 O O . PRO A 1 196 ? -6.459 2.527 8.710 1.00 96.50 196 PRO A O 1
ATOM 1457 N N . SER A 1 197 ? -6.103 4.614 9.481 1.00 97.81 197 SER A N 1
ATOM 1458 C CA . SER A 1 197 ? -7.172 5.238 8.690 1.00 97.81 197 SER A CA 1
ATOM 1459 C C . SER A 1 197 ? -6.897 5.160 7.185 1.00 97.81 197 SER A C 1
ATOM 1461 O O . SER A 1 197 ? -7.773 4.759 6.419 1.00 97.81 197 SER A O 1
ATOM 1463 N N . CYS A 1 198 ? -5.656 5.425 6.763 1.00 96.88 198 CYS A N 1
ATOM 1464 C CA . CYS A 1 198 ? -5.194 5.190 5.394 1.00 96.88 198 CYS A CA 1
ATOM 1465 C C . CYS A 1 198 ? -5.345 3.717 4.990 1.00 96.88 198 CYS A C 1
ATOM 1467 O O . CYS A 1 198 ? -5.750 3.427 3.866 1.00 96.88 198 CYS A O 1
ATOM 1469 N N . GLY A 1 199 ? -5.048 2.790 5.909 1.00 96.69 199 GLY A N 1
ATOM 1470 C CA . GLY A 1 199 ? -5.225 1.352 5.704 1.00 96.69 199 GLY A CA 1
ATOM 1471 C C . GLY A 1 199 ? -6.678 0.967 5.426 1.00 96.69 199 GLY A C 1
ATOM 1472 O O . GLY A 1 199 ? -6.939 0.291 4.433 1.00 96.69 199 GLY A O 1
ATOM 1473 N N . VAL A 1 200 ? -7.622 1.465 6.238 1.00 98.44 200 VAL A N 1
ATOM 1474 C CA . VAL A 1 200 ? -9.061 1.257 6.001 1.00 98.44 200 VAL A CA 1
ATOM 1475 C C . VAL A 1 200 ? -9.443 1.799 4.632 1.00 98.44 200 VAL A C 1
ATOM 1477 O O . VAL A 1 200 ? -9.952 1.047 3.810 1.00 98.44 200 VAL A O 1
ATOM 1480 N N . LEU A 1 201 ? -9.152 3.075 4.358 1.00 98.44 201 LEU A N 1
ATOM 1481 C CA . LEU A 1 201 ? -9.518 3.714 3.093 1.00 98.44 201 LEU A CA 1
ATOM 1482 C C . LEU A 1 201 ? -8.964 2.942 1.890 1.00 98.44 201 LEU A C 1
ATOM 1484 O O . LEU A 1 201 ? -9.691 2.714 0.930 1.00 98.44 201 LEU A O 1
ATOM 1488 N N . ARG A 1 202 ? -7.716 2.464 1.964 1.00 97.38 202 ARG A N 1
ATOM 1489 C CA . ARG A 1 202 ? -7.097 1.638 0.921 1.00 97.38 202 ARG A CA 1
ATOM 1490 C C . ARG A 1 202 ? -7.832 0.315 0.701 1.00 97.38 202 ARG A C 1
ATOM 1492 O O . ARG A 1 202 ? -7.997 -0.079 -0.448 1.00 97.38 202 ARG A O 1
ATOM 1499 N N . ASN A 1 203 ? -8.279 -0.358 1.761 1.00 97.44 203 ASN A N 1
ATOM 1500 C CA . ASN A 1 203 ? -9.046 -1.602 1.633 1.00 97.44 203 ASN A CA 1
ATOM 1501 C C . ASN A 1 203 ? -10.407 -1.367 0.953 1.00 97.44 203 ASN A C 1
ATOM 1503 O O . ASN A 1 203 ? -10.900 -2.234 0.238 1.00 97.44 203 ASN A O 1
ATOM 1507 N N . LEU A 1 204 ? -10.999 -0.184 1.144 1.00 97.75 204 LEU A N 1
ATOM 1508 C CA . LEU A 1 204 ? -12.289 0.186 0.556 1.00 97.75 204 LEU A CA 1
ATOM 1509 C C . LEU A 1 204 ? -12.206 0.566 -0.935 1.00 97.75 204 LEU A C 1
ATOM 1511 O O . LEU A 1 204 ? -13.228 0.529 -1.617 1.00 97.75 204 LEU A O 1
ATOM 1515 N N . VAL A 1 205 ? -11.016 0.897 -1.459 1.00 96.12 205 VAL A N 1
ATOM 1516 C CA . VAL A 1 205 ? -10.810 1.293 -2.873 1.00 96.12 205 VAL A CA 1
ATOM 1517 C C . VAL A 1 205 ? -11.292 0.224 -3.861 1.00 96.12 205 VAL A C 1
ATOM 1519 O O . VAL A 1 205 ? -11.660 0.560 -4.982 1.00 96.12 205 VAL A O 1
ATOM 1522 N N . GLY A 1 206 ? -11.311 -1.052 -3.461 1.00 92.62 206 GLY A N 1
ATOM 1523 C CA . GLY A 1 206 ? -11.762 -2.156 -4.315 1.00 92.62 206 GLY A CA 1
ATOM 1524 C C . GLY A 1 206 ? -13.249 -2.119 -4.692 1.00 92.62 206 GLY A C 1
ATOM 1525 O O . GLY A 1 206 ? -13.654 -2.856 -5.587 1.00 92.62 206 GLY A O 1
ATOM 1526 N N . VAL A 1 207 ? -14.060 -1.282 -4.036 1.00 95.88 207 VAL A N 1
ATOM 1527 C CA . VAL A 1 207 ? -15.474 -1.069 -4.373 1.00 95.88 207 VAL A CA 1
ATOM 1528 C C . VAL A 1 207 ? -15.605 0.241 -5.150 1.00 95.88 207 VAL A C 1
ATOM 1530 O O . VAL A 1 207 ? -15.399 1.318 -4.591 1.00 95.88 207 VAL A O 1
ATOM 1533 N N . GLU A 1 208 ? -15.957 0.163 -6.436 1.00 95.06 208 GLU A N 1
ATOM 1534 C CA . GLU A 1 208 ? -15.943 1.315 -7.354 1.00 95.06 208 GLU A CA 1
ATOM 1535 C C . GLU A 1 208 ? -16.884 2.453 -6.926 1.00 95.06 208 GLU A C 1
ATOM 1537 O O . GLU A 1 208 ? -16.542 3.627 -7.074 1.00 95.06 208 GLU A O 1
ATOM 1542 N N . GLU A 1 209 ? -18.046 2.152 -6.342 1.00 96.56 209 GLU A N 1
ATOM 1543 C CA . GLU A 1 209 ? -18.952 3.173 -5.808 1.00 96.56 209 GLU A CA 1
ATOM 1544 C C . GLU A 1 209 ? -18.318 3.947 -4.650 1.00 96.56 209 GLU A C 1
ATOM 1546 O O . GLU A 1 209 ? -18.408 5.175 -4.609 1.00 96.56 209 GLU A O 1
ATOM 1551 N N . ILE A 1 210 ? -17.640 3.241 -3.739 1.00 97.88 210 ILE A N 1
ATOM 1552 C CA . ILE A 1 210 ? -16.964 3.855 -2.593 1.00 97.88 210 ILE A CA 1
ATOM 1553 C C . ILE A 1 210 ? -15.750 4.651 -3.075 1.00 97.88 210 ILE A C 1
ATOM 1555 O O . ILE A 1 210 ? -15.544 5.784 -2.645 1.00 97.88 210 ILE A O 1
ATOM 1559 N N . LYS A 1 211 ? -14.966 4.099 -4.004 1.00 97.62 211 LYS A N 1
ATOM 1560 C CA . LYS A 1 211 ? -13.836 4.792 -4.631 1.00 97.62 211 LYS A CA 1
ATOM 1561 C C . LYS A 1 211 ? -14.272 6.108 -5.277 1.00 97.62 211 LYS A C 1
ATOM 1563 O O . LYS A 1 211 ? -13.640 7.135 -5.038 1.00 97.62 211 LYS A O 1
ATOM 1568 N N . ARG A 1 212 ? -15.358 6.101 -6.055 1.00 96.69 212 ARG A N 1
ATOM 1569 C CA . ARG A 1 212 ? -15.920 7.311 -6.673 1.00 96.69 212 ARG A CA 1
ATOM 1570 C C . ARG A 1 212 ? -16.353 8.333 -5.625 1.00 96.69 212 ARG A C 1
ATOM 1572 O O . ARG A 1 212 ? -15.983 9.495 -5.752 1.00 96.69 212 ARG A O 1
ATOM 1579 N N . PHE A 1 213 ? -17.030 7.892 -4.566 1.00 97.94 213 PHE A N 1
ATOM 1580 C CA . PHE A 1 213 ? -17.381 8.762 -3.444 1.00 97.94 213 PHE A CA 1
ATOM 1581 C C . PHE A 1 213 ? -16.138 9.395 -2.790 1.00 97.94 213 PHE A C 1
ATOM 1583 O O . PHE A 1 213 ? -16.099 10.602 -2.586 1.00 97.94 213 PHE A O 1
ATOM 1590 N N . MET A 1 214 ? -15.069 8.628 -2.541 1.00 98.12 214 MET A N 1
ATOM 1591 C CA . MET A 1 214 ? -13.818 9.182 -1.998 1.00 98.12 214 MET A CA 1
ATOM 1592 C C . MET A 1 214 ? -13.202 10.252 -2.909 1.00 98.12 214 MET A C 1
ATOM 1594 O O . MET A 1 214 ? -12.672 11.255 -2.428 1.00 98.12 214 MET A O 1
ATOM 1598 N N . VAL A 1 215 ? -13.235 10.030 -4.225 1.00 97.75 215 VAL A N 1
ATOM 1599 C CA . VAL A 1 215 ? -12.740 10.993 -5.217 1.00 97.75 215 VAL A CA 1
ATOM 1600 C C . VAL A 1 215 ? -13.563 12.283 -5.187 1.00 97.75 215 VAL A C 1
ATOM 1602 O O . VAL A 1 215 ? -12.972 13.363 -5.185 1.00 97.75 215 VAL A O 1
ATOM 1605 N N . GLU A 1 216 ? -14.891 12.177 -5.123 1.00 96.44 216 GLU A N 1
ATOM 1606 C CA . GLU A 1 216 ? -15.811 13.318 -4.999 1.00 96.44 216 GLU A CA 1
ATOM 1607 C C . GLU A 1 216 ? -15.562 14.114 -3.704 1.00 96.44 216 GLU A C 1
ATOM 1609 O O . GLU A 1 216 ? -15.543 15.343 -3.737 1.00 96.44 216 GLU A O 1
ATOM 1614 N N . GLU A 1 217 ? -15.232 13.430 -2.605 1.00 96.69 217 GLU A N 1
ATOM 1615 C CA . GLU A 1 217 ? -14.841 14.027 -1.316 1.00 96.69 217 GLU A CA 1
ATOM 1616 C C . GLU A 1 217 ? -13.408 14.614 -1.307 1.00 96.69 217 GLU A C 1
ATOM 1618 O O . GLU A 1 217 ? -12.886 15.019 -0.267 1.00 96.69 217 GLU A O 1
ATOM 1623 N N . GLY A 1 218 ? -12.724 14.667 -2.455 1.00 96.75 218 GLY A N 1
ATOM 1624 C CA . GLY A 1 218 ? -11.426 15.336 -2.584 1.00 96.75 218 GLY A CA 1
ATOM 1625 C C . GLY A 1 218 ? -10.247 14.572 -1.974 1.00 96.75 218 GLY A C 1
ATOM 1626 O O . GLY A 1 218 ? -9.205 15.172 -1.679 1.00 96.75 218 GLY A O 1
ATOM 1627 N N . VAL A 1 219 ? -10.357 13.246 -1.820 1.00 98.06 219 VAL A N 1
ATOM 1628 C CA . VAL A 1 219 ? -9.323 12.411 -1.181 1.00 98.06 219 VAL A CA 1
ATOM 1629 C C . VAL A 1 219 ? -7.931 12.575 -1.801 1.00 98.06 219 VAL A C 1
ATOM 1631 O O . VAL A 1 219 ? -6.924 12.527 -1.096 1.00 98.06 219 VAL A O 1
ATOM 1634 N N . VAL A 1 220 ? -7.844 12.820 -3.112 1.00 98.31 220 VAL A N 1
ATOM 1635 C CA . VAL A 1 220 ? -6.562 12.980 -3.815 1.00 98.31 220 VAL A CA 1
ATOM 1636 C C . VAL A 1 220 ? -5.770 14.166 -3.257 1.00 98.31 220 VAL A C 1
ATOM 1638 O O . VAL A 1 220 ? -4.576 14.029 -2.987 1.00 98.31 220 VAL A O 1
ATOM 1641 N N . SER A 1 221 ? -6.429 15.303 -3.017 1.00 98.00 221 SER A N 1
ATOM 1642 C CA . SER A 1 221 ? -5.777 16.500 -2.474 1.00 98.00 221 SER A CA 1
ATOM 1643 C C . SER A 1 221 ? -5.292 16.266 -1.038 1.00 98.00 221 SER A C 1
ATOM 1645 O O . SER A 1 221 ? -4.141 16.572 -0.703 1.00 98.00 221 SER A O 1
ATOM 1647 N N . ILE A 1 222 ? -6.125 15.616 -0.211 1.00 97.88 222 ILE A N 1
ATOM 1648 C CA . ILE A 1 222 ? -5.786 15.231 1.170 1.00 97.88 222 ILE A CA 1
ATOM 1649 C C . ILE A 1 222 ? -4.516 14.375 1.182 1.00 97.88 222 ILE A C 1
ATOM 1651 O O . ILE A 1 222 ? -3.562 14.665 1.907 1.00 97.88 222 ILE A O 1
ATOM 1655 N N . PHE A 1 223 ? -4.459 13.347 0.340 1.00 98.25 223 PHE A N 1
ATOM 1656 C CA . PHE A 1 223 ? -3.342 12.411 0.342 1.00 98.25 223 PHE A CA 1
ATOM 1657 C C . PHE A 1 223 ? -2.071 12.988 -0.285 1.00 98.25 223 PHE A C 1
ATOM 1659 O O . PHE A 1 223 ? -0.982 12.728 0.224 1.00 98.25 223 PHE A O 1
ATOM 1666 N N . VAL A 1 224 ? -2.166 13.849 -1.303 1.00 98.31 224 VAL A N 1
ATOM 1667 C CA . VAL A 1 224 ? -0.994 14.587 -1.810 1.00 98.31 224 VAL A CA 1
ATOM 1668 C C . VAL A 1 224 ? -0.434 15.546 -0.748 1.00 98.31 224 VAL A C 1
ATOM 1670 O O . VAL A 1 224 ? 0.786 15.720 -0.661 1.00 98.31 224 VAL A O 1
ATOM 1673 N N . LYS A 1 225 ? -1.278 16.127 0.117 1.00 97.00 225 LYS A N 1
ATOM 1674 C CA . LYS A 1 225 ? -0.823 16.880 1.299 1.00 97.00 225 LYS A CA 1
ATOM 1675 C C . LYS A 1 225 ? -0.122 15.965 2.312 1.00 97.00 225 LYS A C 1
ATOM 1677 O O . LYS A 1 225 ? 0.958 16.326 2.778 1.00 97.00 225 LYS A O 1
ATOM 1682 N N . LEU A 1 226 ? -0.665 14.779 2.602 1.00 96.69 226 LEU A N 1
ATOM 1683 C CA . LEU A 1 226 ? -0.056 13.809 3.529 1.00 96.69 226 LEU A CA 1
ATOM 1684 C C . LEU A 1 226 ? 1.289 13.251 3.047 1.00 96.69 226 LEU A C 1
ATOM 1686 O O . LEU A 1 226 ? 2.175 13.021 3.869 1.00 96.69 226 LEU A O 1
ATOM 1690 N N . VAL A 1 227 ? 1.505 13.126 1.733 1.00 96.94 227 VAL A N 1
ATOM 1691 C CA . VAL A 1 227 ? 2.830 12.799 1.166 1.00 96.94 227 VAL A CA 1
ATOM 1692 C C . VAL A 1 227 ? 3.892 13.825 1.590 1.00 96.94 227 VAL A C 1
ATOM 1694 O O . VAL A 1 227 ? 5.070 13.496 1.653 1.00 96.94 227 VAL A O 1
ATOM 1697 N N . ARG A 1 228 ? 3.511 15.057 1.949 1.00 93.94 228 ARG A N 1
ATOM 1698 C CA . ARG A 1 228 ? 4.433 16.105 2.425 1.00 93.94 228 ARG A CA 1
ATOM 1699 C C . ARG A 1 228 ? 4.602 16.120 3.953 1.00 93.94 228 ARG A C 1
ATOM 1701 O O . ARG A 1 228 ? 5.212 17.055 4.474 1.00 93.94 228 ARG A O 1
ATOM 1708 N N . SER A 1 229 ? 4.064 15.126 4.664 1.00 92.50 229 SER A N 1
ATOM 1709 C CA . SER A 1 229 ? 4.232 14.973 6.113 1.00 92.50 229 SER A CA 1
ATOM 1710 C C . SER A 1 229 ? 5.704 14.789 6.498 1.00 92.50 229 SER A C 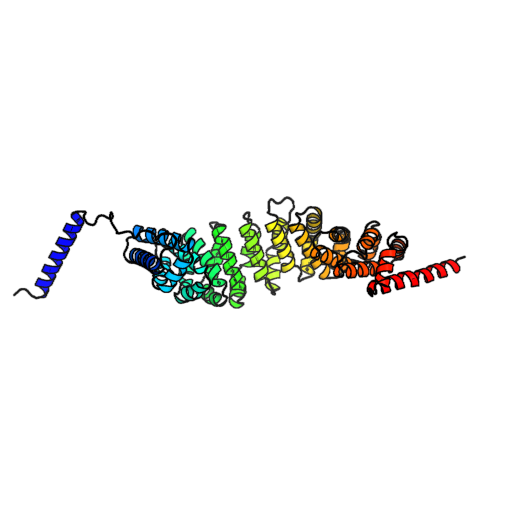1
ATOM 1712 O O . SER A 1 229 ? 6.505 14.266 5.725 1.00 92.50 229 SER A O 1
ATOM 1714 N N . LYS A 1 230 ? 6.050 15.216 7.718 1.00 90.00 230 LYS A N 1
ATOM 1715 C CA . LYS A 1 230 ? 7.355 14.939 8.342 1.00 90.00 230 LYS A CA 1
ATOM 1716 C C . LYS A 1 230 ? 7.424 13.537 8.950 1.00 90.00 230 LYS A C 1
ATOM 1718 O O . LYS A 1 230 ? 8.514 13.062 9.236 1.00 90.00 230 LYS A O 1
ATOM 1723 N N . ASP A 1 231 ? 6.271 12.916 9.183 1.00 91.88 231 ASP A N 1
ATOM 1724 C CA . ASP A 1 231 ? 6.189 11.554 9.692 1.00 91.88 231 ASP A CA 1
ATOM 1725 C C . ASP A 1 231 ? 6.322 10.558 8.533 1.00 91.88 231 ASP A C 1
ATOM 1727 O O . ASP A 1 231 ? 5.495 10.534 7.614 1.00 91.88 231 ASP A O 1
ATOM 1731 N N . ASP A 1 232 ? 7.380 9.748 8.582 1.00 92.12 232 ASP A N 1
ATOM 1732 C CA . ASP A 1 232 ? 7.718 8.770 7.546 1.00 92.12 232 ASP A CA 1
ATOM 1733 C C . ASP A 1 232 ? 6.612 7.723 7.349 1.00 92.12 232 ASP A C 1
ATOM 1735 O O . ASP A 1 232 ? 6.310 7.338 6.218 1.00 92.12 232 ASP A O 1
ATOM 1739 N N . MET A 1 233 ? 5.962 7.281 8.428 1.00 92.50 233 MET A N 1
ATOM 1740 C CA . MET A 1 233 ? 4.906 6.273 8.355 1.00 92.50 233 MET A CA 1
ATOM 1741 C C . MET A 1 233 ? 3.653 6.840 7.685 1.00 92.50 233 MET A C 1
ATOM 1743 O O . MET A 1 233 ? 3.056 6.187 6.824 1.00 92.50 233 MET A O 1
ATOM 1747 N N . VAL A 1 234 ? 3.265 8.069 8.028 1.00 94.62 234 VAL A N 1
ATOM 1748 C CA . VAL A 1 234 ? 2.153 8.780 7.377 1.00 94.62 234 VAL A CA 1
ATOM 1749 C C . VAL A 1 234 ? 2.439 8.985 5.892 1.00 94.62 234 VAL A C 1
ATOM 1751 O O . VAL A 1 234 ? 1.577 8.705 5.058 1.00 94.62 234 VAL A O 1
ATOM 1754 N N . GLN A 1 235 ? 3.654 9.416 5.551 1.00 94.75 235 GLN A N 1
ATOM 1755 C CA . GLN A 1 235 ? 4.072 9.616 4.167 1.00 94.75 235 GLN A CA 1
ATOM 1756 C C . GLN A 1 235 ? 4.005 8.310 3.358 1.00 94.75 235 GLN A C 1
ATOM 1758 O O . GLN A 1 235 ? 3.430 8.301 2.267 1.00 94.75 235 GLN A O 1
ATOM 1763 N N . MET A 1 236 ? 4.533 7.200 3.886 1.00 96.00 236 MET A N 1
ATOM 1764 C CA . MET A 1 236 ? 4.471 5.890 3.224 1.00 96.00 236 MET A CA 1
ATOM 1765 C C . MET A 1 236 ? 3.031 5.419 3.008 1.00 96.00 236 MET A C 1
ATOM 1767 O O . MET A 1 236 ? 2.667 5.082 1.880 1.00 96.00 236 MET A O 1
ATOM 1771 N N . ASN A 1 237 ? 2.188 5.471 4.044 1.00 96.50 237 ASN A N 1
ATOM 1772 C CA . ASN A 1 237 ? 0.777 5.093 3.928 1.00 96.50 237 ASN A CA 1
ATOM 1773 C C . ASN A 1 237 ? 0.039 5.955 2.895 1.00 96.50 237 ASN A C 1
ATOM 1775 O O . ASN A 1 237 ? -0.789 5.442 2.139 1.00 96.50 237 ASN A O 1
ATOM 1779 N N . ALA A 1 238 ? 0.361 7.250 2.822 1.00 97.75 238 ALA A N 1
ATOM 1780 C CA . ALA A 1 238 ? -0.246 8.142 1.849 1.00 97.75 238 ALA A CA 1
ATOM 1781 C C . ALA A 1 238 ? 0.149 7.785 0.406 1.00 97.75 238 ALA A C 1
ATOM 1783 O O . ALA A 1 238 ? -0.708 7.726 -0.476 1.00 97.75 238 ALA A O 1
ATOM 1784 N N . MET A 1 239 ? 1.428 7.483 0.163 1.00 98.06 239 MET A N 1
ATOM 1785 C CA . MET A 1 239 ? 1.909 7.041 -1.151 1.00 98.06 239 MET A CA 1
ATOM 1786 C C . MET A 1 239 ? 1.305 5.697 -1.573 1.00 98.06 239 MET A C 1
ATOM 1788 O O . MET A 1 239 ? 0.974 5.512 -2.744 1.00 98.06 239 MET A O 1
ATOM 1792 N N . GLU A 1 240 ? 1.158 4.748 -0.650 1.00 97.38 240 GLU A N 1
ATOM 1793 C CA . GLU A 1 240 ? 0.513 3.456 -0.919 1.00 97.38 240 GLU A CA 1
ATOM 1794 C C . GLU A 1 240 ? -0.972 3.614 -1.256 1.00 97.38 240 GLU A C 1
ATOM 1796 O O . GLU A 1 240 ? -1.467 2.967 -2.178 1.00 97.38 240 GLU A O 1
ATOM 1801 N N . PHE A 1 241 ? -1.681 4.499 -0.552 1.00 98.25 241 PHE A N 1
ATOM 1802 C CA . PHE A 1 241 ? -3.071 4.809 -0.870 1.00 98.25 241 PHE A CA 1
ATOM 1803 C C . PHE A 1 241 ? -3.214 5.463 -2.251 1.00 98.25 241 PHE A C 1
ATOM 1805 O O . PHE A 1 241 ? -4.052 5.024 -3.036 1.00 98.25 241 PHE A O 1
ATOM 1812 N N . LEU A 1 242 ? -2.380 6.461 -2.583 1.00 98.31 242 LEU A N 1
ATOM 1813 C CA . LEU A 1 242 ? -2.424 7.118 -3.897 1.00 98.31 242 LEU A CA 1
ATOM 1814 C C . LEU A 1 242 ? -2.215 6.118 -5.040 1.00 98.31 242 LEU A C 1
ATOM 1816 O O . LEU A 1 242 ? -2.909 6.188 -6.050 1.00 98.31 242 LEU A O 1
ATOM 1820 N N . GLN A 1 243 ? -1.298 5.162 -4.869 1.00 97.38 243 GLN A N 1
ATOM 1821 C CA . GLN A 1 243 ? -1.100 4.076 -5.833 1.00 97.38 243 GLN A CA 1
ATOM 1822 C C . GLN A 1 243 ? -2.345 3.193 -5.974 1.00 97.38 243 GLN A C 1
ATOM 1824 O O . GLN A 1 243 ? -2.707 2.836 -7.092 1.00 97.38 243 GLN A O 1
ATOM 1829 N N . ALA A 1 244 ? -3.002 2.853 -4.862 1.00 97.25 244 ALA A N 1
ATOM 1830 C CA . ALA A 1 244 ? -4.198 2.018 -4.876 1.00 97.25 244 ALA A CA 1
ATOM 1831 C C . ALA A 1 244 ? -5.373 2.717 -5.573 1.00 97.25 244 ALA A C 1
ATOM 1833 O O . ALA A 1 244 ? -5.952 2.149 -6.497 1.00 97.25 244 ALA A O 1
ATOM 1834 N N . ILE A 1 245 ? -5.695 3.956 -5.185 1.00 97.50 245 ILE A N 1
ATOM 1835 C CA . ILE A 1 245 ? -6.847 4.681 -5.743 1.00 97.50 245 ILE A CA 1
ATOM 1836 C C . ILE A 1 245 ? -6.666 5.028 -7.225 1.00 97.50 245 ILE A C 1
ATOM 1838 O O . ILE A 1 245 ? -7.629 5.027 -7.986 1.00 97.50 245 ILE A O 1
ATOM 1842 N N . ALA A 1 246 ? -5.428 5.265 -7.660 1.00 96.56 246 ALA A N 1
ATOM 1843 C CA . ALA A 1 246 ? -5.104 5.554 -9.053 1.00 96.56 246 ALA A CA 1
ATOM 1844 C C . ALA A 1 246 ? -4.894 4.294 -9.915 1.00 96.56 246 ALA A C 1
ATOM 1846 O O . ALA A 1 246 ? -4.642 4.403 -11.122 1.00 96.56 246 ALA A O 1
ATOM 1847 N N . SER A 1 247 ? -4.962 3.095 -9.327 1.00 94.25 247 SER A N 1
ATOM 1848 C CA . SER A 1 247 ? -4.768 1.837 -10.048 1.00 94.25 247 SER A CA 1
ATOM 1849 C C . SER A 1 247 ? -5.850 1.666 -11.115 1.00 94.25 247 SER A C 1
ATOM 1851 O O . SER A 1 247 ? -7.043 1.742 -10.829 1.00 94.25 247 SER A O 1
ATOM 1853 N N . GLY A 1 248 ? -5.435 1.497 -12.374 1.00 89.75 248 GLY A N 1
ATOM 1854 C CA . GLY A 1 248 ? -6.357 1.364 -13.509 1.00 89.75 248 GLY A CA 1
ATOM 1855 C C . GLY A 1 248 ? -7.138 2.633 -13.885 1.00 89.75 248 GLY A C 1
ATOM 1856 O O . GLY A 1 248 ? -7.811 2.630 -14.907 1.00 89.75 248 GLY A O 1
ATOM 1857 N N . ASP A 1 249 ? -6.993 3.738 -13.146 1.00 93.25 249 ASP A N 1
ATOM 1858 C CA . ASP A 1 249 ? -7.805 4.949 -13.314 1.00 93.25 249 ASP A CA 1
ATOM 1859 C C . ASP A 1 249 ? -6.968 6.158 -13.764 1.00 93.25 249 ASP A C 1
ATOM 1861 O O . ASP A 1 249 ? -6.223 6.765 -12.992 1.00 93.25 249 ASP A O 1
ATOM 1865 N N . GLU A 1 250 ? -7.085 6.506 -15.048 1.00 92.56 250 GLU A N 1
ATOM 1866 C CA . GLU A 1 250 ? -6.354 7.634 -15.631 1.00 92.56 250 GLU A CA 1
ATOM 1867 C C . GLU A 1 250 ? -6.868 8.988 -15.133 1.00 92.56 250 GLU A C 1
ATOM 1869 O O . GLU A 1 250 ? -6.067 9.902 -14.954 1.00 92.56 250 GLU A O 1
ATOM 1874 N N . ILE A 1 251 ? -8.167 9.121 -14.850 1.00 94.19 251 ILE A N 1
ATOM 1875 C CA . ILE A 1 251 ? -8.742 10.378 -14.351 1.00 94.19 251 ILE A CA 1
ATOM 1876 C C . ILE A 1 251 ? -8.149 10.675 -12.972 1.00 94.19 251 ILE A C 1
ATOM 1878 O O . ILE A 1 251 ? -7.660 11.782 -12.728 1.00 94.19 251 ILE A O 1
ATOM 1882 N N . THR A 1 252 ? -8.088 9.663 -12.105 1.00 96.12 252 THR A N 1
ATOM 1883 C CA . THR A 1 252 ? -7.454 9.776 -10.786 1.00 96.12 252 THR A CA 1
ATOM 1884 C C . THR A 1 252 ? -5.957 10.072 -10.884 1.00 96.12 252 THR A C 1
ATOM 1886 O O . THR A 1 252 ? -5.472 10.956 -10.174 1.00 96.12 252 THR A O 1
ATOM 1889 N N . ARG A 1 253 ? -5.216 9.451 -11.814 1.00 95.31 253 ARG A N 1
ATOM 1890 C CA . ARG A 1 253 ? -3.804 9.816 -12.065 1.00 95.31 253 ARG A CA 1
ATOM 1891 C C . ARG A 1 253 ? -3.640 11.280 -12.480 1.00 95.31 253 ARG A C 1
ATOM 1893 O O . ARG A 1 253 ? -2.758 11.963 -11.958 1.00 95.31 253 ARG A O 1
ATOM 1900 N N . GLN A 1 254 ? -4.501 11.792 -13.360 1.00 94.75 254 GLN A N 1
ATOM 1901 C CA . GLN A 1 254 ? -4.467 13.202 -13.764 1.00 94.75 254 GLN A CA 1
ATOM 1902 C C . GLN A 1 254 ? -4.780 14.150 -12.597 1.00 94.75 254 GLN A C 1
ATOM 1904 O O . GLN A 1 254 ? -4.131 15.190 -12.466 1.00 94.75 254 GLN A O 1
ATOM 1909 N N . MET A 1 255 ? -5.701 13.780 -11.701 1.00 97.12 255 MET A N 1
ATOM 1910 C CA . MET A 1 255 ? -5.946 14.539 -10.469 1.00 97.12 255 MET A CA 1
ATOM 1911 C C . MET A 1 255 ? -4.703 14.582 -9.574 1.00 97.12 255 MET A C 1
ATOM 1913 O O . MET A 1 255 ? -4.318 15.661 -9.131 1.00 97.12 255 MET A O 1
ATOM 1917 N N . VAL A 1 256 ? -4.004 13.456 -9.379 1.00 97.56 256 VAL A N 1
ATOM 1918 C CA . VAL A 1 256 ? -2.751 13.417 -8.595 1.00 97.56 256 VAL A CA 1
ATOM 1919 C C . VAL A 1 256 ? -1.703 14.375 -9.169 1.00 97.56 256 VAL A C 1
ATOM 1921 O O . VAL A 1 256 ? -1.004 15.059 -8.419 1.00 97.56 256 VAL A O 1
ATOM 1924 N N . ILE A 1 257 ? -1.595 14.461 -10.497 1.00 95.50 257 ILE A N 1
ATOM 1925 C CA . ILE A 1 257 ? -0.671 15.388 -11.167 1.00 95.50 257 ILE A CA 1
ATOM 1926 C C . ILE A 1 257 ? -1.088 16.838 -10.920 1.00 95.50 257 ILE A C 1
ATOM 1928 O O . ILE A 1 257 ? -0.246 17.648 -10.527 1.00 95.50 257 ILE A O 1
ATOM 1932 N N . LYS A 1 258 ? -2.374 17.156 -11.106 1.00 95.94 258 LYS A N 1
ATOM 1933 C CA . LYS A 1 258 ? -2.927 18.505 -10.910 1.00 95.94 258 LYS A CA 1
ATOM 1934 C C . LYS A 1 258 ? -2.727 19.016 -9.479 1.00 95.94 258 LYS A C 1
ATOM 1936 O O . LYS A 1 258 ? -2.393 20.182 -9.300 1.00 95.94 258 LYS A O 1
ATOM 1941 N N . GLU A 1 259 ? -2.839 18.140 -8.482 1.00 97.25 259 GLU A N 1
ATOM 1942 C CA . GLU A 1 259 ? -2.597 18.450 -7.061 1.00 97.25 259 GLU A CA 1
ATOM 1943 C C . GLU A 1 259 ? -1.092 18.568 -6.701 1.00 97.25 259 GLU A C 1
ATOM 1945 O O . GLU A 1 259 ? -0.705 18.815 -5.551 1.00 97.25 259 GLU A O 1
ATOM 1950 N N . GLY A 1 260 ? -0.194 18.402 -7.680 1.00 96.31 260 GLY A N 1
ATOM 1951 C CA . GLY A 1 260 ? 1.253 18.526 -7.494 1.00 96.31 260 GLY A CA 1
ATOM 1952 C C . GLY A 1 260 ? 1.908 17.277 -6.901 1.00 96.31 260 GLY A C 1
ATOM 1953 O O . GLY A 1 260 ? 2.911 17.388 -6.184 1.00 96.31 260 GLY A O 1
ATOM 1954 N N . GLY A 1 261 ? 1.355 16.094 -7.184 1.00 97.25 261 GLY A N 1
ATOM 1955 C CA . GLY A 1 261 ? 1.873 14.803 -6.728 1.00 97.25 261 GLY A CA 1
ATOM 1956 C C . GLY A 1 261 ? 3.289 14.501 -7.226 1.00 97.25 261 GLY A C 1
ATOM 1957 O O . GLY A 1 261 ? 4.093 13.971 -6.463 1.00 97.25 261 GLY A O 1
ATOM 1958 N N . ILE A 1 262 ? 3.641 14.916 -8.451 1.00 96.31 262 ILE A N 1
ATOM 1959 C CA . ILE A 1 262 ? 5.005 14.755 -8.992 1.00 96.31 262 ILE A CA 1
ATOM 1960 C C . ILE A 1 262 ? 6.023 15.472 -8.099 1.00 96.31 262 ILE A C 1
ATOM 1962 O O . ILE A 1 262 ? 6.946 14.844 -7.586 1.00 96.31 262 ILE A O 1
ATOM 1966 N N . CYS A 1 263 ? 5.827 16.767 -7.840 1.00 96.12 263 CYS A N 1
ATOM 1967 C CA . CYS A 1 263 ? 6.734 17.544 -6.994 1.00 96.12 263 CYS A CA 1
ATOM 1968 C C . CYS A 1 263 ? 6.791 17.005 -5.557 1.00 96.12 263 CYS A C 1
ATOM 1970 O O . CYS A 1 263 ? 7.854 17.013 -4.939 1.00 96.12 263 CYS A O 1
ATOM 1972 N N . ALA A 1 264 ? 5.660 16.530 -5.019 1.00 97.25 264 ALA A N 1
ATOM 1973 C CA . ALA A 1 264 ? 5.610 15.944 -3.681 1.00 97.25 264 ALA A CA 1
ATOM 1974 C C . ALA A 1 264 ? 6.481 14.681 -3.578 1.00 97.25 264 ALA A C 1
ATOM 1976 O O . ALA A 1 264 ? 7.269 14.566 -2.643 1.00 97.25 264 ALA A O 1
ATOM 1977 N N . LEU A 1 265 ? 6.389 13.780 -4.560 1.00 97.62 265 LEU A N 1
ATOM 1978 C CA . LEU A 1 265 ? 7.158 12.534 -4.590 1.00 97.62 265 LEU A CA 1
ATOM 1979 C C . LEU A 1 265 ? 8.646 12.774 -4.869 1.00 97.62 265 LEU A C 1
ATOM 1981 O O . LEU A 1 265 ? 9.495 12.181 -4.208 1.00 97.62 265 LEU A O 1
ATOM 1985 N N . LEU A 1 266 ? 8.984 13.685 -5.787 1.00 96.88 266 LEU A N 1
ATOM 1986 C CA . LEU A 1 266 ? 10.385 14.014 -6.077 1.00 96.88 266 LEU A CA 1
ATOM 1987 C C . LEU A 1 266 ? 11.094 14.667 -4.886 1.00 96.88 266 LEU A C 1
ATOM 1989 O O . LEU A 1 266 ? 12.282 14.435 -4.691 1.00 96.88 266 LEU A O 1
ATOM 1993 N N . LYS A 1 267 ? 10.375 15.413 -4.038 1.00 96.25 267 LYS A N 1
ATOM 1994 C CA . LYS A 1 267 ? 10.940 15.987 -2.808 1.00 96.25 267 LYS A CA 1
ATOM 1995 C C . LYS A 1 267 ? 11.400 14.918 -1.805 1.00 96.25 267 LYS A C 1
ATOM 1997 O O . LYS A 1 267 ? 12.371 15.143 -1.092 1.00 96.25 267 LYS A O 1
ATOM 2002 N N . ILE A 1 268 ? 10.741 13.758 -1.761 1.00 96.31 268 ILE A N 1
ATOM 2003 C CA . ILE A 1 268 ? 11.158 12.613 -0.923 1.00 96.31 268 ILE A CA 1
ATOM 2004 C C . ILE A 1 268 ? 12.462 12.005 -1.451 1.00 96.31 268 ILE A C 1
ATOM 2006 O O . ILE A 1 268 ? 13.296 11.518 -0.690 1.00 96.31 268 ILE A O 1
ATOM 2010 N N . LEU A 1 269 ? 12.638 12.058 -2.771 1.00 96.56 269 LEU A N 1
ATOM 2011 C CA . LEU A 1 269 ? 13.828 11.592 -3.471 1.00 96.56 269 LEU A CA 1
ATOM 2012 C C . LEU A 1 269 ? 14.968 12.615 -3.484 1.00 96.56 269 LEU A C 1
ATOM 2014 O O . LEU A 1 269 ? 15.998 12.348 -4.092 1.00 96.56 269 LEU A O 1
ATOM 2018 N N . ASP A 1 270 ? 14.824 13.771 -2.833 1.00 94.94 270 ASP A N 1
ATOM 2019 C CA . ASP A 1 270 ? 15.942 14.695 -2.677 1.00 94.94 270 ASP A CA 1
ATOM 2020 C C . ASP A 1 270 ? 17.026 14.024 -1.806 1.00 94.94 270 ASP A C 1
ATOM 2022 O O . ASP A 1 270 ? 16.741 13.657 -0.657 1.00 94.94 270 ASP A O 1
ATOM 2026 N N . PRO A 1 271 ? 18.268 13.850 -2.300 1.00 92.50 271 PRO A N 1
ATOM 2027 C CA . PRO A 1 271 ? 19.360 13.278 -1.518 1.00 92.50 271 PRO A CA 1
ATOM 2028 C C . PRO A 1 271 ? 19.705 14.073 -0.256 1.00 92.50 271 PRO A C 1
ATOM 2030 O O . PRO A 1 271 ? 20.300 13.517 0.664 1.00 92.50 271 PRO A O 1
ATOM 2033 N N . LEU A 1 272 ? 19.352 15.361 -0.213 1.00 91.06 272 LEU A N 1
ATOM 2034 C CA . LEU A 1 272 ? 19.552 16.234 0.944 1.00 91.06 272 LEU A CA 1
ATOM 2035 C C . LEU A 1 272 ? 18.406 16.138 1.961 1.00 91.06 272 LEU A C 1
ATOM 2037 O O . LEU A 1 272 ? 18.506 16.698 3.053 1.00 91.06 272 LEU A O 1
ATOM 2041 N N . SER A 1 273 ? 17.315 15.444 1.626 1.00 88.19 273 SER A N 1
ATOM 2042 C CA . SER A 1 273 ? 16.203 15.242 2.551 1.00 88.19 273 SER A CA 1
ATOM 2043 C C . SER A 1 273 ? 16.571 14.264 3.670 1.00 88.19 273 SER A C 1
ATOM 2045 O O . SER A 1 273 ? 17.276 13.275 3.464 1.00 88.19 273 SER A O 1
ATOM 2047 N N . ALA A 1 274 ? 16.024 14.500 4.862 1.00 88.00 274 ALA A N 1
ATOM 2048 C CA . ALA A 1 274 ? 16.199 13.625 6.021 1.00 88.00 274 ALA A CA 1
ATOM 2049 C C . ALA A 1 274 ? 15.325 12.349 5.977 1.00 88.00 274 ALA A C 1
ATOM 2051 O O . ALA A 1 274 ? 15.210 11.663 6.988 1.00 88.00 274 ALA A O 1
ATOM 2052 N N . GLN A 1 275 ? 14.708 12.028 4.831 1.00 90.12 275 GLN A N 1
ATOM 2053 C CA . GLN A 1 275 ? 13.774 10.903 4.719 1.00 90.12 275 GLN A CA 1
ATOM 2054 C C . GLN A 1 275 ? 14.493 9.558 4.789 1.00 90.12 275 GLN A C 1
ATOM 2056 O O . GLN A 1 275 ? 15.627 9.415 4.316 1.00 90.12 275 GLN A O 1
ATOM 2061 N N . SER A 1 276 ? 13.817 8.547 5.336 1.00 93.31 276 SER A N 1
ATOM 2062 C CA . SER A 1 276 ? 14.360 7.191 5.362 1.00 93.31 276 SER A CA 1
ATOM 2063 C C . SER A 1 276 ? 14.491 6.585 3.963 1.00 93.31 276 SER A C 1
ATOM 2065 O O . SER A 1 276 ? 13.784 6.927 3.009 1.00 93.31 276 SER A O 1
ATOM 2067 N N . ASN A 1 277 ? 15.383 5.600 3.845 1.00 94.50 277 ASN A N 1
ATOM 2068 C CA . ASN A 1 277 ? 15.516 4.805 2.625 1.00 94.50 277 ASN A CA 1
ATOM 2069 C C . ASN A 1 277 ? 14.227 4.043 2.297 1.00 94.50 277 ASN A C 1
ATOM 2071 O O . ASN A 1 277 ? 13.903 3.874 1.122 1.00 94.50 277 ASN A O 1
ATOM 2075 N N . LYS A 1 278 ? 13.424 3.694 3.312 1.00 95.75 278 LYS A N 1
ATOM 2076 C CA . LYS A 1 278 ? 12.122 3.069 3.095 1.00 95.75 278 LYS A CA 1
ATOM 2077 C C . LYS A 1 278 ? 11.125 4.012 2.425 1.00 95.75 278 LYS A C 1
ATOM 2079 O O . LYS A 1 278 ? 10.510 3.617 1.435 1.00 95.75 278 LYS A O 1
ATOM 2084 N N . SER A 1 279 ? 11.031 5.263 2.877 1.00 96.06 279 SER A N 1
ATOM 2085 C CA . SER A 1 279 ? 10.210 6.287 2.218 1.00 96.06 279 SER A CA 1
ATOM 2086 C C . SER A 1 279 ? 10.634 6.495 0.758 1.00 96.06 279 SER A C 1
ATOM 2088 O O . SER A 1 279 ? 9.780 6.587 -0.125 1.00 96.06 279 SER A O 1
ATOM 2090 N N . ARG A 1 280 ? 11.943 6.472 0.468 1.00 96.62 280 ARG A N 1
ATOM 2091 C CA . ARG A 1 280 ? 12.479 6.573 -0.905 1.00 96.62 280 ARG A CA 1
ATOM 2092 C C . ARG A 1 280 ? 12.103 5.383 -1.786 1.00 96.62 280 ARG A C 1
ATOM 2094 O O . ARG A 1 280 ? 11.696 5.584 -2.928 1.00 96.62 280 ARG A O 1
ATOM 2101 N N . GLU A 1 281 ? 12.195 4.155 -1.271 1.00 97.44 281 GLU A N 1
ATOM 2102 C CA . GLU A 1 281 ? 11.744 2.955 -1.993 1.00 97.44 281 GLU A CA 1
ATOM 2103 C C . GLU A 1 281 ? 10.261 3.053 -2.374 1.00 97.44 281 GLU A C 1
ATOM 2105 O O . GLU A 1 281 ? 9.888 2.750 -3.510 1.00 97.44 281 GLU A O 1
ATOM 2110 N N . VAL A 1 282 ? 9.412 3.476 -1.431 1.00 97.81 282 VAL A N 1
ATOM 2111 C CA . VAL A 1 282 ? 7.969 3.617 -1.665 1.00 97.81 282 VAL A CA 1
ATOM 2112 C C . VAL A 1 282 ? 7.690 4.752 -2.655 1.00 97.81 282 VAL A C 1
ATOM 2114 O O . VAL A 1 282 ? 6.874 4.568 -3.557 1.00 97.81 282 VAL A O 1
ATOM 2117 N N . ALA A 1 283 ? 8.409 5.875 -2.567 1.00 98.19 283 ALA A N 1
ATOM 2118 C CA . ALA A 1 283 ? 8.282 6.990 -3.507 1.00 98.19 283 ALA A CA 1
ATOM 2119 C C . ALA A 1 283 ? 8.667 6.598 -4.941 1.00 98.19 283 ALA A C 1
ATOM 2121 O O . ALA A 1 283 ? 7.946 6.931 -5.881 1.00 98.19 283 ALA A O 1
ATOM 2122 N N . LEU A 1 284 ? 9.754 5.840 -5.125 1.00 98.25 284 LEU A N 1
ATOM 2123 C CA . LEU A 1 284 ? 10.163 5.328 -6.437 1.00 98.25 284 LEU A CA 1
ATOM 2124 C C . LEU A 1 284 ? 9.085 4.427 -7.062 1.00 98.25 284 LEU A C 1
ATOM 2126 O O . LEU A 1 284 ? 8.745 4.601 -8.233 1.00 98.25 284 LEU A O 1
ATOM 2130 N N . ARG A 1 285 ? 8.501 3.511 -6.278 1.00 97.75 285 ARG A N 1
ATOM 2131 C CA . ARG A 1 285 ? 7.391 2.648 -6.731 1.00 97.75 285 ARG A CA 1
ATOM 2132 C C . ARG A 1 285 ? 6.131 3.455 -7.044 1.00 97.75 285 ARG A C 1
ATOM 2134 O O . ARG A 1 285 ? 5.467 3.186 -8.041 1.00 97.75 285 ARG A O 1
ATOM 2141 N N . ALA A 1 286 ? 5.829 4.470 -6.235 1.00 98.12 286 ALA A N 1
ATOM 2142 C CA . ALA A 1 286 ? 4.702 5.361 -6.477 1.00 98.12 286 ALA A CA 1
ATOM 2143 C C . ALA A 1 286 ? 4.865 6.139 -7.787 1.00 98.12 286 ALA A C 1
ATOM 2145 O O . ALA A 1 286 ? 3.917 6.213 -8.562 1.00 98.12 286 ALA A O 1
ATOM 2146 N N . ILE A 1 287 ? 6.063 6.654 -8.076 1.00 97.94 287 ILE A N 1
ATOM 2147 C CA . ILE A 1 287 ? 6.356 7.349 -9.337 1.00 97.94 287 ILE A CA 1
ATOM 2148 C C . ILE A 1 287 ? 6.155 6.424 -10.545 1.00 97.94 287 ILE A C 1
ATOM 2150 O O . ILE A 1 287 ? 5.522 6.839 -11.516 1.00 97.94 287 ILE A O 1
ATOM 2154 N N . GLU A 1 288 ? 6.649 5.181 -10.480 1.00 96.19 288 GLU A N 1
ATOM 2155 C CA . GLU A 1 288 ? 6.420 4.171 -11.526 1.00 96.19 288 GLU A CA 1
ATOM 2156 C C . GLU A 1 288 ? 4.915 3.963 -11.755 1.00 96.19 288 GLU A C 1
ATOM 2158 O O . GLU A 1 288 ? 4.418 4.162 -12.864 1.00 96.19 288 GLU A O 1
ATOM 2163 N N . ASN A 1 289 ? 4.180 3.623 -10.696 1.00 95.69 289 ASN A N 1
ATOM 2164 C CA . ASN A 1 289 ? 2.773 3.234 -10.787 1.00 95.69 289 ASN A CA 1
ATOM 2165 C C . ASN A 1 289 ? 1.840 4.388 -11.187 1.00 95.69 289 ASN A C 1
ATOM 2167 O O . ASN A 1 289 ? 0.830 4.159 -11.851 1.00 95.69 289 ASN A O 1
ATOM 2171 N N . LEU A 1 290 ? 2.161 5.623 -10.794 1.00 96.06 290 LEU A N 1
ATOM 2172 C CA . LEU A 1 290 ? 1.302 6.785 -11.030 1.00 96.06 290 LEU A CA 1
ATOM 2173 C C . LEU A 1 290 ? 1.560 7.476 -12.367 1.00 96.06 290 LEU A C 1
ATOM 2175 O O . LEU A 1 290 ? 0.643 8.092 -12.903 1.00 96.06 290 LEU A O 1
ATOM 2179 N N . PHE A 1 291 ? 2.786 7.429 -12.894 1.00 95.62 291 PHE A N 1
ATOM 2180 C CA . PHE A 1 291 ? 3.178 8.344 -13.972 1.00 95.62 291 PHE A CA 1
ATOM 2181 C C . PHE A 1 291 ? 3.762 7.661 -15.210 1.00 95.62 291 PHE A C 1
ATOM 2183 O O . PHE A 1 291 ? 3.956 8.336 -16.221 1.00 95.62 291 PHE A O 1
ATOM 2190 N N . PHE A 1 292 ? 4.034 6.351 -15.190 1.00 94.56 292 PHE A N 1
ATOM 2191 C CA . PHE A 1 292 ? 4.593 5.664 -16.366 1.00 94.56 292 PHE A CA 1
ATOM 2192 C C . PHE A 1 292 ? 3.535 5.220 -17.388 1.00 94.56 292 PHE A C 1
ATOM 2194 O O . PHE A 1 292 ? 3.896 4.724 -18.454 1.00 94.56 292 PHE A O 1
ATOM 2201 N N . SER A 1 293 ? 2.243 5.427 -17.111 1.00 88.62 293 SER A N 1
ATOM 2202 C CA . SER A 1 293 ? 1.149 5.101 -18.040 1.00 88.62 293 SER A CA 1
ATOM 2203 C C . SER A 1 293 ? 1.064 6.046 -19.244 1.00 88.62 293 SER A C 1
ATOM 2205 O O . SER A 1 293 ? 0.513 5.670 -20.276 1.00 88.62 293 SER A O 1
ATOM 2207 N N . SER A 1 294 ? 1.602 7.265 -19.136 1.00 87.94 294 SER A N 1
ATOM 2208 C CA . SER A 1 294 ? 1.461 8.311 -20.152 1.00 87.94 294 SER A CA 1
ATOM 2209 C C . SER A 1 294 ? 2.796 8.971 -20.479 1.00 87.94 294 SER A C 1
ATOM 2211 O O . SER A 1 294 ? 3.530 9.429 -19.601 1.00 87.94 294 SER A O 1
ATOM 2213 N N . ALA A 1 295 ? 3.090 9.098 -21.776 1.00 90.62 295 ALA A N 1
ATOM 2214 C CA . ALA A 1 295 ? 4.294 9.772 -22.260 1.00 90.62 295 ALA A CA 1
ATOM 2215 C C . ALA A 1 295 ? 4.371 11.241 -21.805 1.00 90.62 295 ALA A C 1
ATOM 2217 O O . ALA A 1 295 ? 5.460 11.746 -21.543 1.00 90.62 295 ALA A O 1
ATOM 2218 N N . SER A 1 296 ? 3.225 11.920 -21.665 1.00 90.88 296 SER A N 1
ATOM 2219 C CA . SER A 1 296 ? 3.173 13.299 -21.163 1.00 90.88 296 SER A CA 1
ATOM 2220 C C . SER A 1 296 ? 3.661 13.390 -19.714 1.00 90.88 296 SER A C 1
ATOM 2222 O O . SER A 1 296 ? 4.459 14.262 -19.373 1.00 90.88 296 SER A O 1
ATOM 2224 N N . CYS A 1 297 ? 3.239 12.447 -18.870 1.00 91.50 297 CYS A N 1
ATOM 2225 C CA . CYS A 1 297 ? 3.636 12.375 -17.465 1.00 91.50 297 CYS A CA 1
ATOM 2226 C C . CYS A 1 297 ? 5.124 12.039 -17.320 1.00 91.50 297 CYS A C 1
ATOM 2228 O O . CYS A 1 297 ? 5.824 12.672 -16.531 1.00 91.50 297 CYS A O 1
ATOM 2230 N N . ILE A 1 298 ? 5.631 11.115 -18.141 1.00 93.94 298 ILE A N 1
ATOM 2231 C CA . ILE A 1 298 ? 7.065 10.802 -18.209 1.00 93.94 298 ILE A CA 1
ATOM 2232 C C . ILE A 1 298 ? 7.876 12.043 -18.599 1.00 93.94 298 ILE A C 1
ATOM 2234 O O . ILE A 1 298 ? 8.866 12.354 -17.942 1.00 93.94 298 ILE A O 1
ATOM 2238 N N . ASN A 1 299 ? 7.456 12.786 -19.627 1.00 92.81 299 ASN A N 1
ATOM 2239 C CA . ASN A 1 299 ? 8.143 14.017 -20.028 1.00 92.81 299 ASN A CA 1
ATOM 2240 C C . ASN A 1 299 ? 8.145 15.058 -18.902 1.00 92.81 299 ASN A C 1
ATOM 2242 O O . ASN A 1 299 ? 9.156 15.718 -18.675 1.00 92.81 299 ASN A O 1
ATOM 2246 N N . MET A 1 300 ? 7.040 15.176 -18.164 1.00 94.00 300 MET A N 1
ATOM 2247 C CA . MET A 1 300 ? 6.960 16.055 -17.001 1.00 94.00 300 MET A CA 1
ATOM 2248 C C . MET A 1 300 ? 7.954 15.635 -15.907 1.00 94.00 300 MET A C 1
ATOM 2250 O O . MET A 1 300 ? 8.714 16.477 -15.441 1.00 94.00 300 MET A O 1
ATOM 2254 N N . LEU A 1 301 ? 8.023 14.345 -15.552 1.00 95.81 301 LEU A N 1
ATOM 2255 C CA . LEU A 1 301 ? 9.018 13.820 -14.604 1.00 95.81 301 LEU A CA 1
ATOM 2256 C C . LEU A 1 301 ? 10.453 14.142 -15.030 1.00 95.81 301 LEU A C 1
ATOM 2258 O O . LEU A 1 301 ? 11.261 14.581 -14.213 1.00 95.81 301 LEU A O 1
ATOM 2262 N N . VAL A 1 302 ? 10.763 13.937 -16.311 1.00 94.88 302 VAL A N 1
ATOM 2263 C CA . VAL A 1 302 ? 12.086 14.230 -16.876 1.00 94.88 302 VAL A CA 1
ATOM 2264 C C . VAL A 1 302 ? 12.403 15.721 -16.752 1.00 94.88 302 VAL A C 1
ATOM 2266 O O . VAL A 1 302 ? 13.494 16.065 -16.311 1.00 94.88 302 VAL A O 1
ATOM 2269 N N . ASN A 1 303 ? 11.446 16.604 -17.049 1.00 94.31 303 ASN A N 1
ATOM 2270 C CA . ASN A 1 303 ? 11.621 18.053 -16.904 1.00 94.31 303 ASN A CA 1
ATOM 2271 C C . ASN A 1 303 ? 11.830 18.494 -15.444 1.00 94.31 303 ASN A C 1
ATOM 2273 O O . ASN A 1 303 ? 12.487 19.502 -15.205 1.00 94.31 303 ASN A O 1
ATOM 2277 N N . PHE A 1 304 ? 11.301 17.743 -14.475 1.00 95.00 304 PHE A N 1
ATOM 2278 C CA . PHE A 1 304 ? 11.528 17.970 -13.044 1.00 95.00 304 PHE A CA 1
ATOM 2279 C C . PHE A 1 304 ? 12.816 17.319 -12.503 1.00 95.00 304 PHE A C 1
ATOM 2281 O O . PHE A 1 304 ? 13.027 17.301 -11.292 1.00 95.00 304 PHE A O 1
ATOM 2288 N N . GLY A 1 305 ? 13.687 16.791 -13.367 1.00 95.50 305 GLY A N 1
ATOM 2289 C CA . GLY A 1 305 ? 14.995 16.266 -12.965 1.00 95.50 305 GLY A CA 1
ATOM 2290 C C . GLY A 1 305 ? 14.971 14.838 -12.401 1.00 95.50 305 GLY A C 1
ATOM 2291 O O . GLY A 1 305 ? 15.846 14.435 -11.632 1.00 95.50 305 GLY A O 1
ATOM 2292 N N . PHE A 1 306 ? 13.944 14.047 -12.734 1.00 97.56 306 PHE A N 1
ATOM 2293 C CA . PHE A 1 306 ? 13.811 12.681 -12.215 1.00 97.56 306 PHE A CA 1
ATOM 2294 C C . PHE A 1 306 ? 14.954 11.748 -12.656 1.00 97.56 306 PHE A C 1
ATOM 2296 O O . PHE A 1 306 ? 15.346 10.847 -11.911 1.00 97.56 306 PHE A O 1
ATOM 2303 N N . LEU A 1 307 ? 15.512 11.954 -13.854 1.00 97.38 307 LEU A N 1
ATOM 2304 C CA . LEU A 1 307 ? 16.594 11.111 -14.370 1.00 97.38 307 LEU A CA 1
ATOM 2305 C C . LEU A 1 307 ? 17.885 11.293 -13.567 1.00 97.38 307 LEU A C 1
ATOM 2307 O O . LEU A 1 307 ? 18.567 10.308 -13.282 1.00 97.38 307 LEU A O 1
ATOM 2311 N N . GLU A 1 308 ? 18.202 12.521 -13.163 1.00 96.75 308 GLU A N 1
ATOM 2312 C CA . GLU A 1 308 ? 19.352 12.843 -12.321 1.00 96.75 308 GLU A CA 1
ATOM 2313 C C . GLU A 1 308 ? 19.235 12.173 -10.948 1.00 96.75 308 GLU A C 1
ATOM 2315 O O . GLU A 1 308 ? 20.211 11.597 -10.460 1.00 96.75 308 GLU A O 1
ATOM 2320 N N . LEU A 1 309 ? 18.035 12.185 -10.358 1.00 97.56 309 LEU A N 1
ATOM 2321 C CA . LEU A 1 309 ? 17.754 11.512 -9.088 1.00 97.56 309 LEU A CA 1
ATOM 2322 C C . LEU A 1 309 ? 17.910 9.992 -9.206 1.00 97.56 309 LEU A C 1
ATOM 2324 O O . LEU A 1 309 ? 18.571 9.372 -8.372 1.00 97.56 309 LEU A O 1
ATOM 2328 N N . LEU A 1 310 ? 17.373 9.381 -10.264 1.00 97.62 310 LEU A N 1
ATOM 2329 C CA . LEU A 1 310 ? 17.548 7.947 -10.506 1.00 97.62 310 LEU A CA 1
ATOM 2330 C C . LEU A 1 310 ? 19.027 7.566 -10.659 1.00 97.62 310 LEU A C 1
ATOM 2332 O O . LEU A 1 310 ? 19.479 6.618 -10.019 1.00 97.62 310 LEU A O 1
ATOM 2336 N N . VAL A 1 311 ? 19.806 8.310 -11.452 1.00 97.19 311 VAL A N 1
ATOM 2337 C CA . VAL A 1 311 ? 21.253 8.059 -11.596 1.00 97.19 311 VAL A CA 1
ATOM 2338 C C . VAL A 1 311 ? 21.984 8.254 -10.268 1.00 97.19 311 VAL A C 1
ATOM 2340 O O . VAL A 1 311 ? 22.888 7.478 -9.949 1.00 97.19 311 VAL A O 1
ATOM 2343 N N . HIS A 1 312 ? 21.603 9.259 -9.475 1.00 96.81 312 HIS A N 1
ATOM 2344 C CA . HIS A 1 312 ? 22.154 9.458 -8.137 1.00 96.81 312 HIS A CA 1
ATOM 2345 C C . HIS A 1 312 ? 21.951 8.212 -7.270 1.00 96.81 312 HIS A C 1
ATOM 2347 O O . HIS A 1 312 ? 22.927 7.694 -6.724 1.00 96.81 312 HIS A O 1
ATOM 2353 N N . TYR A 1 313 ? 20.721 7.700 -7.178 1.00 97.19 313 TYR A N 1
ATOM 2354 C CA . TYR A 1 313 ? 20.422 6.532 -6.350 1.00 97.19 313 TYR A CA 1
ATOM 2355 C C . TYR A 1 313 ? 21.049 5.246 -6.877 1.00 97.19 313 TYR A C 1
ATOM 2357 O O . TYR A 1 313 ? 21.542 4.465 -6.073 1.00 97.19 313 TYR A O 1
ATOM 2365 N N . LEU A 1 314 ? 21.146 5.057 -8.195 1.00 96.75 314 LEU A N 1
ATOM 2366 C CA . LEU A 1 314 ? 21.900 3.940 -8.774 1.00 96.75 314 LEU A CA 1
ATOM 2367 C C . LEU A 1 314 ? 23.377 3.959 -8.347 1.00 96.75 314 LEU A C 1
ATOM 2369 O O . LEU A 1 314 ? 23.956 2.909 -8.083 1.00 96.75 314 LEU A O 1
ATOM 2373 N N . ARG A 1 315 ? 23.990 5.143 -8.234 1.00 95.50 315 ARG A N 1
ATOM 2374 C CA . ARG A 1 315 ? 25.417 5.296 -7.899 1.00 95.50 315 ARG A CA 1
ATOM 2375 C C . ARG A 1 315 ? 25.720 5.309 -6.405 1.00 95.50 315 ARG A C 1
ATOM 2377 O O . ARG A 1 315 ? 26.774 4.823 -6.007 1.00 95.50 315 ARG A O 1
ATOM 2384 N N . LYS A 1 316 ? 24.866 5.957 -5.614 1.00 94.56 316 LYS A N 1
ATOM 2385 C CA . LYS A 1 316 ? 25.137 6.325 -4.213 1.00 94.56 316 LYS A CA 1
ATOM 2386 C C . LYS A 1 316 ? 24.083 5.826 -3.224 1.00 94.56 316 LYS A C 1
ATOM 2388 O O . LYS A 1 316 ? 24.253 6.035 -2.028 1.00 94.56 316 LYS A O 1
ATOM 2393 N N . GLY A 1 317 ? 22.994 5.230 -3.704 1.00 92.56 317 GLY A N 1
ATOM 2394 C CA . GLY A 1 317 ? 21.952 4.687 -2.840 1.00 92.56 317 GLY A CA 1
ATOM 2395 C C . GLY A 1 317 ? 22.435 3.475 -2.047 1.00 92.56 317 GLY A C 1
ATOM 2396 O O . GLY A 1 317 ? 23.379 2.790 -2.437 1.00 92.56 317 GLY A O 1
ATOM 2397 N N . GLU A 1 318 ? 21.748 3.192 -0.943 1.00 93.81 318 GLU A N 1
ATOM 2398 C CA . GLU A 1 318 ? 21.858 1.899 -0.268 1.00 93.81 318 GLU A CA 1
ATOM 2399 C C . GLU A 1 318 ? 21.369 0.775 -1.197 1.00 93.81 318 GLU A C 1
ATOM 2401 O O . GLU A 1 318 ? 20.549 1.020 -2.083 1.00 93.81 318 GLU A O 1
ATOM 2406 N N . ALA A 1 319 ? 21.842 -0.455 -0.983 1.00 92.81 319 ALA A N 1
ATOM 2407 C CA . ALA A 1 319 ? 21.543 -1.607 -1.834 1.00 92.81 319 ALA A CA 1
ATOM 2408 C C . ALA A 1 319 ? 20.039 -1.779 -2.135 1.00 92.81 319 ALA A C 1
ATOM 2410 O O . ALA A 1 319 ? 19.671 -2.008 -3.286 1.00 92.81 319 ALA A O 1
ATOM 2411 N N . SER A 1 320 ? 19.163 -1.599 -1.137 1.00 94.31 320 SER A N 1
ATOM 2412 C CA . SER A 1 320 ? 17.712 -1.719 -1.334 1.00 94.31 320 SER A CA 1
ATOM 2413 C C . SER A 1 320 ? 17.143 -0.609 -2.230 1.00 94.31 320 SER A C 1
ATOM 2415 O O . SER A 1 320 ? 16.330 -0.873 -3.115 1.00 94.31 320 SER A O 1
ATOM 2417 N N . VAL A 1 321 ? 17.608 0.634 -2.069 1.00 96.44 321 VAL A N 1
ATOM 2418 C CA . VAL A 1 321 ? 17.193 1.775 -2.901 1.00 96.44 321 VAL A CA 1
ATOM 2419 C C . VAL A 1 321 ? 17.774 1.659 -4.311 1.00 96.44 321 VAL A C 1
ATOM 2421 O O . VAL A 1 321 ? 17.078 1.968 -5.275 1.00 96.44 321 VAL A O 1
ATOM 2424 N N . GLN A 1 322 ? 19.013 1.180 -4.453 1.00 96.44 322 GLN A N 1
ATOM 2425 C CA . GLN A 1 322 ? 19.652 0.902 -5.744 1.00 96.44 322 GLN A CA 1
ATOM 2426 C C . GLN A 1 322 ? 18.855 -0.111 -6.563 1.00 96.44 322 GLN A C 1
ATOM 2428 O O . GLN A 1 322 ? 18.609 0.123 -7.745 1.00 96.44 322 GLN A O 1
ATOM 2433 N N . GLU A 1 323 ? 18.424 -1.207 -5.940 1.00 96.00 323 GLU A N 1
ATOM 2434 C CA . GLU A 1 323 ? 17.622 -2.235 -6.603 1.00 96.00 323 GLU A CA 1
ATOM 2435 C C . GLU A 1 323 ? 16.281 -1.672 -7.094 1.00 96.00 323 GLU A C 1
ATOM 2437 O O . GLU A 1 323 ? 15.900 -1.875 -8.250 1.00 96.00 323 GLU A O 1
ATOM 2442 N N . ILE A 1 324 ? 15.586 -0.890 -6.261 1.00 97.56 324 ILE A N 1
ATOM 2443 C CA . ILE A 1 324 ? 14.332 -0.247 -6.672 1.00 97.56 324 ILE A CA 1
ATOM 2444 C C . ILE A 1 324 ? 14.572 0.812 -7.755 1.00 97.56 324 ILE A C 1
ATOM 2446 O O . ILE A 1 324 ? 13.815 0.862 -8.724 1.00 97.56 324 ILE A O 1
ATOM 2450 N N . ALA A 1 325 ? 15.633 1.613 -7.663 1.00 98.00 325 ALA A N 1
ATOM 2451 C CA . ALA A 1 325 ? 15.990 2.580 -8.701 1.00 98.00 325 ALA A CA 1
ATOM 2452 C C . ALA A 1 325 ? 16.307 1.887 -10.038 1.00 98.00 325 ALA A C 1
ATOM 2454 O O . ALA A 1 325 ? 15.886 2.370 -11.092 1.00 98.00 325 ALA A O 1
ATOM 2455 N N . LEU A 1 326 ? 16.981 0.732 -10.006 1.00 97.69 326 LEU A N 1
ATOM 2456 C CA . LEU A 1 326 ? 17.245 -0.090 -11.189 1.00 97.69 326 LEU A CA 1
ATOM 2457 C C . LEU A 1 326 ? 15.946 -0.613 -11.796 1.00 97.69 326 LEU A C 1
ATOM 2459 O O . LEU A 1 326 ? 15.756 -0.501 -13.009 1.00 97.69 326 LEU A O 1
ATOM 2463 N N . LYS A 1 327 ? 15.028 -1.110 -10.962 1.00 97.62 327 LYS A N 1
ATOM 2464 C CA . LYS A 1 327 ? 13.701 -1.555 -11.398 1.00 97.62 327 LYS A CA 1
ATOM 2465 C C . LYS A 1 327 ? 12.930 -0.441 -12.083 1.00 97.62 327 LYS A C 1
ATOM 2467 O O . LYS A 1 327 ? 12.454 -0.633 -13.201 1.00 97.62 327 LYS A O 1
ATOM 2472 N N . VAL A 1 328 ? 12.879 0.737 -11.473 1.00 98.00 328 VAL A N 1
ATOM 2473 C CA . VAL A 1 328 ? 12.186 1.895 -12.042 1.00 98.00 328 VAL A CA 1
ATOM 2474 C C . VAL A 1 328 ? 12.854 2.364 -13.340 1.00 98.00 328 VAL A C 1
ATOM 2476 O O . VAL A 1 328 ? 12.163 2.639 -14.3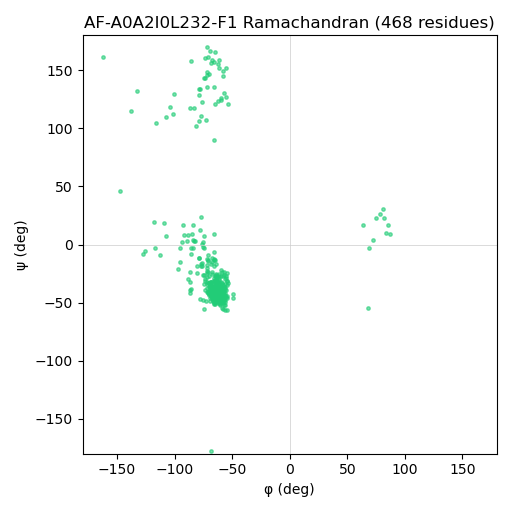20 1.00 98.00 328 VAL A O 1
ATOM 2479 N N . ALA A 1 329 ? 14.187 2.382 -13.420 1.00 97.75 329 ALA A N 1
ATOM 2480 C CA . ALA A 1 329 ? 14.906 2.730 -14.647 1.00 97.75 329 ALA A CA 1
ATOM 2481 C C . ALA A 1 329 ? 14.676 1.711 -15.783 1.00 97.75 329 ALA A C 1
ATOM 2483 O O . ALA A 1 329 ? 14.466 2.099 -16.936 1.00 97.75 329 ALA A O 1
ATOM 2484 N N . SER A 1 330 ? 14.671 0.413 -15.467 1.00 96.62 330 SER A N 1
ATOM 2485 C CA . SER A 1 330 ? 14.362 -0.664 -16.417 1.00 96.62 330 SER A CA 1
ATOM 2486 C C . SER A 1 330 ? 12.920 -0.561 -16.926 1.00 96.62 330 SER A C 1
ATOM 2488 O O . SER A 1 330 ? 12.660 -0.611 -18.133 1.00 96.62 330 SER A O 1
ATOM 2490 N N . ARG A 1 331 ? 11.974 -0.287 -16.024 1.00 96.50 331 ARG A N 1
ATOM 2491 C CA . ARG A 1 331 ? 10.573 -0.035 -16.371 1.00 96.50 331 ARG A CA 1
ATOM 2492 C C . ARG A 1 331 ? 10.421 1.176 -17.272 1.00 96.50 331 ARG A C 1
ATOM 2494 O O . ARG A 1 331 ? 9.802 1.049 -18.327 1.00 96.50 331 ARG A O 1
ATOM 2501 N N . LEU A 1 332 ? 11.073 2.292 -16.953 1.00 96.31 332 LEU A N 1
ATOM 2502 C CA . LEU A 1 332 ? 11.086 3.479 -17.805 1.00 96.31 332 LEU A CA 1
ATOM 2503 C C . LEU A 1 332 ? 11.643 3.165 -19.203 1.00 96.31 332 LEU A C 1
ATOM 2505 O O . LEU A 1 332 ? 11.057 3.573 -20.206 1.00 96.31 332 LEU A O 1
ATOM 2509 N N . CYS A 1 333 ? 12.711 2.367 -19.290 1.00 95.06 333 CYS A N 1
ATOM 2510 C CA . CYS A 1 333 ? 13.279 1.897 -20.557 1.00 95.06 333 CYS A CA 1
ATOM 2511 C C . CYS A 1 333 ? 12.273 1.094 -21.400 1.00 95.06 333 CYS A C 1
ATOM 2513 O O . CYS A 1 333 ? 12.303 1.161 -22.632 1.00 95.06 333 CYS A O 1
ATOM 2515 N N . SER A 1 334 ? 11.374 0.343 -20.767 1.00 93.06 334 SER A N 1
ATOM 2516 C CA . SER A 1 334 ? 10.362 -0.458 -21.465 1.00 93.06 334 SER A CA 1
ATOM 2517 C C . SER A 1 334 ? 9.177 0.353 -22.012 1.00 93.06 334 SER A C 1
ATOM 2519 O O . SER A 1 334 ? 8.494 -0.131 -22.909 1.00 93.06 334 SER A O 1
ATOM 2521 N N . THR A 1 335 ? 8.969 1.595 -21.552 1.00 94.06 335 THR A N 1
ATOM 2522 C CA . THR A 1 335 ? 7.773 2.395 -21.900 1.00 94.06 335 THR A CA 1
ATOM 2523 C C . THR A 1 335 ? 7.724 2.855 -23.359 1.00 94.06 335 THR A C 1
ATOM 2525 O O . THR A 1 335 ? 6.682 2.775 -24.003 1.00 94.06 335 THR A O 1
ATOM 2528 N N . SER A 1 336 ? 8.827 3.379 -23.908 1.00 93.38 336 SER A N 1
ATOM 2529 C CA . SER A 1 336 ? 8.845 3.953 -25.260 1.00 93.38 336 SER A CA 1
ATOM 2530 C C . SER A 1 336 ? 10.258 4.088 -25.831 1.00 93.38 336 SER A C 1
ATOM 2532 O O . SER A 1 336 ? 11.255 4.100 -25.108 1.00 93.38 336 SER A O 1
ATOM 2534 N N . ALA A 1 337 ? 10.368 4.237 -27.155 1.00 93.00 337 ALA A N 1
ATOM 2535 C CA . ALA A 1 337 ? 11.652 4.500 -27.810 1.00 93.00 337 ALA A CA 1
ATOM 2536 C C . ALA A 1 337 ? 12.266 5.856 -27.406 1.00 93.00 337 ALA A C 1
ATOM 2538 O O . ALA A 1 337 ? 13.492 5.973 -27.339 1.00 93.00 337 ALA A O 1
ATOM 2539 N N . GLU A 1 338 ? 11.436 6.863 -27.111 1.00 92.56 338 GLU A N 1
ATOM 2540 C CA . GLU A 1 338 ? 11.917 8.166 -26.643 1.00 92.56 338 GLU A CA 1
ATOM 2541 C C . GLU A 1 338 ? 12.460 8.072 -25.212 1.00 92.56 338 GLU A C 1
ATOM 2543 O O . GLU A 1 338 ? 13.559 8.561 -24.958 1.00 92.56 338 GLU A O 1
ATOM 2548 N N . ALA A 1 339 ? 11.797 7.333 -24.314 1.00 93.88 339 ALA A N 1
ATOM 2549 C CA . ALA A 1 339 ? 12.323 7.067 -22.973 1.00 93.88 339 ALA A CA 1
ATOM 2550 C C . ALA A 1 339 ? 13.698 6.377 -23.025 1.00 93.88 339 ALA A C 1
ATOM 2552 O O . ALA A 1 339 ? 14.638 6.807 -22.355 1.00 93.88 339 ALA A O 1
ATOM 2553 N N . LYS A 1 340 ? 13.874 5.378 -23.905 1.00 94.94 340 LYS A N 1
ATOM 2554 C CA . LYS A 1 340 ? 15.189 4.746 -24.142 1.00 94.94 340 LYS A CA 1
ATOM 2555 C C . LYS A 1 340 ? 16.243 5.768 -24.558 1.00 94.94 340 LYS A C 1
ATOM 2557 O O . LYS A 1 340 ? 17.383 5.701 -24.097 1.00 94.94 340 LYS A O 1
ATOM 2562 N N . LYS A 1 341 ? 15.900 6.697 -25.452 1.00 94.00 341 LYS A N 1
ATOM 2563 C CA . LYS A 1 341 ? 16.813 7.750 -25.915 1.00 94.00 341 LYS A CA 1
ATOM 2564 C C . LYS A 1 341 ? 17.187 8.705 -24.779 1.00 94.00 341 LYS A C 1
ATOM 2566 O O . LYS A 1 341 ? 18.369 9.009 -24.643 1.00 94.00 341 LYS A O 1
ATOM 2571 N N . LEU A 1 342 ? 16.227 9.123 -23.954 1.00 94.44 342 LEU A N 1
ATOM 2572 C CA . LEU A 1 342 ? 16.466 9.977 -22.786 1.00 94.44 342 LEU A CA 1
ATOM 2573 C C . LEU A 1 342 ? 17.405 9.304 -21.777 1.00 94.44 342 LEU A C 1
ATOM 2575 O O . LEU A 1 342 ? 18.430 9.881 -21.418 1.00 94.44 342 LEU A O 1
ATOM 2579 N N . LEU A 1 343 ? 17.141 8.042 -21.423 1.00 95.75 343 LEU A N 1
ATOM 2580 C CA . LEU A 1 343 ? 18.019 7.244 -20.557 1.00 95.75 343 LEU A CA 1
ATOM 2581 C C . LEU A 1 343 ? 19.440 7.112 -21.132 1.00 95.75 343 LEU A C 1
ATOM 2583 O O . LEU A 1 343 ? 20.430 7.169 -20.403 1.00 95.75 343 LEU A O 1
ATOM 2587 N N . GLY A 1 344 ? 19.560 6.962 -22.455 1.00 94.06 344 GLY A N 1
ATOM 2588 C CA . GLY A 1 344 ? 20.855 6.876 -23.132 1.00 94.06 344 GLY A CA 1
ATOM 2589 C C . GLY A 1 344 ? 21.642 8.187 -23.105 1.00 94.06 344 GLY A C 1
ATOM 2590 O O . GLY A 1 344 ? 22.871 8.158 -23.053 1.00 94.06 344 GLY A O 1
ATOM 2591 N N . VAL A 1 345 ? 20.958 9.334 -23.124 1.00 93.25 345 VAL A N 1
ATOM 2592 C CA . VAL A 1 345 ? 21.579 10.658 -22.954 1.00 93.25 345 VAL A CA 1
ATOM 2593 C C . VAL A 1 345 ? 21.989 10.888 -21.500 1.00 93.25 345 VAL A C 1
ATOM 2595 O O . VAL A 1 345 ? 23.077 11.405 -21.270 1.00 93.25 345 VAL A O 1
ATOM 2598 N N . ALA A 1 346 ? 21.170 10.448 -20.544 1.00 94.50 346 ALA A N 1
ATOM 2599 C CA . ALA A 1 346 ? 21.407 10.602 -19.108 1.00 94.50 346 ALA A CA 1
ATOM 2600 C C . ALA A 1 346 ? 22.472 9.643 -18.527 1.00 94.50 346 ALA A C 1
ATOM 2602 O O . ALA A 1 346 ? 22.790 9.718 -17.344 1.00 94.50 346 ALA A O 1
ATOM 2603 N N . GLY A 1 347 ? 23.052 8.751 -19.340 1.00 93.06 347 GLY A N 1
ATOM 2604 C CA . GLY A 1 347 ? 24.179 7.902 -18.932 1.00 93.06 347 GLY A CA 1
ATOM 2605 C C . GLY A 1 347 ? 23.797 6.602 -18.214 1.00 93.06 347 GLY A C 1
ATOM 2606 O O . GLY A 1 347 ? 24.661 5.966 -17.616 1.00 93.06 347 GLY A O 1
ATOM 2607 N N . PHE A 1 348 ? 22.539 6.157 -18.304 1.00 95.69 348 PHE A N 1
ATOM 2608 C CA . PHE A 1 348 ? 22.083 4.923 -17.643 1.00 95.69 348 PHE A CA 1
ATOM 2609 C C . PHE A 1 348 ? 22.759 3.653 -18.167 1.00 95.69 348 PHE A C 1
ATOM 2611 O O . PHE A 1 348 ? 22.870 2.682 -17.429 1.00 95.69 348 PHE A O 1
ATOM 2618 N N . MET A 1 349 ? 23.242 3.644 -19.415 1.00 94.19 349 MET A N 1
ATOM 2619 C CA . MET A 1 349 ? 23.895 2.456 -19.982 1.00 94.19 349 MET A CA 1
ATOM 2620 C C . MET A 1 349 ? 25.151 2.058 -19.199 1.00 94.19 349 MET A C 1
ATOM 2622 O O . MET A 1 349 ? 25.353 0.872 -18.963 1.00 94.19 349 MET A O 1
ATOM 2626 N N . ALA A 1 350 ? 25.956 3.030 -18.760 1.00 92.50 350 ALA A N 1
ATOM 2627 C CA . ALA A 1 350 ? 27.139 2.768 -17.943 1.00 92.50 350 ALA A CA 1
ATOM 2628 C C . ALA A 1 350 ? 26.759 2.222 -16.558 1.00 92.50 350 ALA A C 1
ATOM 2630 O O . ALA A 1 350 ? 27.422 1.328 -16.039 1.00 92.50 350 ALA A O 1
ATOM 2631 N N . GLU A 1 351 ? 25.668 2.720 -15.968 1.00 94.06 351 GLU A N 1
ATOM 2632 C CA . GLU A 1 351 ? 25.175 2.203 -14.689 1.00 94.06 351 GLU A CA 1
ATOM 2633 C C . GLU A 1 351 ? 24.626 0.779 -14.837 1.00 94.06 351 GLU A C 1
ATOM 2635 O O . GLU A 1 351 ? 25.002 -0.091 -14.058 1.00 94.06 351 GLU A O 1
ATOM 2640 N N . PHE A 1 352 ? 23.839 0.488 -15.879 1.00 94.81 352 PHE A N 1
ATOM 2641 C CA . PHE A 1 352 ? 23.370 -0.875 -16.154 1.00 94.81 352 PHE A CA 1
ATOM 2642 C C . PHE A 1 352 ? 24.528 -1.851 -16.355 1.00 94.81 352 PHE A C 1
ATOM 2644 O O . PHE A 1 352 ? 24.466 -2.954 -15.828 1.00 94.81 352 PHE A O 1
ATOM 2651 N N . VAL A 1 353 ? 25.611 -1.444 -17.032 1.00 93.19 353 VAL A N 1
ATOM 2652 C CA . VAL A 1 353 ? 26.822 -2.271 -17.158 1.00 93.19 353 VAL A CA 1
ATOM 2653 C C . VAL A 1 353 ? 27.401 -2.634 -15.787 1.00 93.19 353 VAL A C 1
ATOM 2655 O O . VAL A 1 353 ? 27.730 -3.797 -15.580 1.00 93.19 353 VAL A O 1
ATOM 2658 N N . LYS A 1 354 ? 27.473 -1.702 -14.827 1.00 92.00 354 LYS A N 1
ATOM 2659 C CA . LYS A 1 354 ? 27.974 -2.001 -13.469 1.00 92.00 354 LYS A CA 1
ATOM 2660 C C . LYS A 1 354 ? 27.107 -3.029 -12.737 1.00 92.00 354 LYS A C 1
ATOM 2662 O O . LYS A 1 354 ? 27.642 -3.902 -12.062 1.00 92.00 354 LYS A O 1
ATOM 2667 N N . PHE A 1 355 ? 25.783 -2.961 -12.894 1.00 93.00 355 PHE A N 1
ATOM 2668 C CA . PHE A 1 355 ? 24.853 -3.899 -12.250 1.00 93.00 355 PHE A CA 1
ATOM 2669 C C . PHE A 1 355 ? 24.884 -5.320 -12.840 1.00 93.00 355 PHE A C 1
ATOM 2671 O O . PHE A 1 355 ? 24.336 -6.236 -12.230 1.00 93.00 355 PHE A O 1
ATOM 2678 N N . LEU A 1 356 ? 25.572 -5.552 -13.966 1.00 91.00 356 LEU A N 1
ATOM 2679 C CA . LEU A 1 356 ? 25.753 -6.904 -14.516 1.00 91.00 356 LEU A CA 1
ATOM 2680 C C . LEU A 1 356 ? 26.640 -7.811 -13.646 1.00 91.00 356 LEU A C 1
ATOM 2682 O O . LEU A 1 356 ? 26.611 -9.024 -13.830 1.00 91.00 356 LEU A O 1
ATOM 2686 N N . ASP A 1 357 ? 27.391 -7.243 -12.699 1.00 88.12 357 ASP A N 1
ATOM 2687 C CA . ASP A 1 357 ? 28.216 -7.974 -11.722 1.00 88.12 357 ASP A CA 1
ATOM 2688 C C . ASP A 1 357 ? 27.645 -7.891 -10.294 1.00 88.12 357 ASP A C 1
ATOM 2690 O O . ASP A 1 357 ? 28.317 -8.145 -9.296 1.00 88.12 357 ASP A O 1
ATOM 2694 N N . ALA A 1 358 ? 26.361 -7.540 -10.163 1.00 90.25 358 ALA A N 1
ATOM 2695 C CA . ALA A 1 358 ? 25.671 -7.563 -8.876 1.00 90.25 358 ALA A CA 1
ATOM 2696 C C . ALA A 1 358 ? 25.629 -8.981 -8.281 1.00 90.25 358 ALA A C 1
ATOM 2698 O O . ALA A 1 358 ? 25.715 -9.971 -8.995 1.00 90.25 358 ALA A O 1
ATOM 2699 N N . LYS A 1 359 ? 25.445 -9.132 -6.965 1.00 88.06 359 LYS A N 1
ATOM 2700 C CA . LYS A 1 359 ? 25.321 -10.474 -6.357 1.00 88.06 359 LYS A CA 1
ATOM 2701 C C . LYS A 1 359 ? 23.995 -11.171 -6.691 1.00 88.06 359 LYS A C 1
ATOM 2703 O O . LYS A 1 359 ? 23.979 -12.388 -6.819 1.00 88.06 359 LYS A O 1
ATOM 2708 N N . SER A 1 360 ? 22.905 -10.412 -6.822 1.00 89.19 360 SER A N 1
ATOM 2709 C CA . SER A 1 360 ? 21.580 -10.946 -7.167 1.00 89.19 360 SER A CA 1
ATOM 2710 C C . SER A 1 360 ? 21.487 -11.247 -8.661 1.00 89.19 360 SER A C 1
ATOM 2712 O O . SER A 1 360 ? 21.850 -10.415 -9.496 1.00 89.19 360 SER A O 1
ATOM 2714 N N . PHE A 1 361 ? 20.964 -12.426 -8.994 1.00 87.62 361 PHE A N 1
ATOM 2715 C CA . PHE A 1 361 ? 20.729 -12.827 -10.379 1.00 87.62 361 PHE A CA 1
ATOM 2716 C C . PHE A 1 361 ? 19.627 -11.997 -11.038 1.00 87.62 361 PHE A C 1
ATOM 2718 O O . PHE A 1 361 ? 19.769 -11.618 -12.200 1.00 87.62 361 PHE A O 1
ATOM 2725 N N . GLU A 1 362 ? 18.582 -11.656 -10.289 1.00 89.50 362 GLU A N 1
ATOM 2726 C CA . GLU A 1 362 ? 17.466 -10.823 -10.738 1.00 89.50 362 GLU A CA 1
ATOM 2727 C C . GLU A 1 362 ? 17.953 -9.424 -11.142 1.00 89.50 362 GLU A C 1
ATOM 2729 O O . GLU A 1 362 ? 17.568 -8.899 -12.187 1.00 89.50 362 GLU A O 1
ATOM 2734 N N . VAL A 1 363 ? 18.865 -8.842 -10.355 1.00 92.56 363 VAL A N 1
ATOM 2735 C CA . VAL A 1 363 ? 19.494 -7.543 -10.647 1.00 92.56 363 VAL A CA 1
ATOM 2736 C C . VAL A 1 363 ? 20.320 -7.602 -11.936 1.00 92.56 363 VAL A C 1
ATOM 2738 O O . VAL A 1 363 ? 20.200 -6.711 -12.782 1.00 92.56 363 VAL A O 1
ATOM 2741 N N . ARG A 1 364 ? 21.121 -8.663 -12.128 1.00 91.62 364 ARG A N 1
ATOM 2742 C CA . ARG A 1 364 ? 21.911 -8.849 -13.361 1.00 91.62 364 ARG A CA 1
ATOM 2743 C C . ARG A 1 364 ? 21.019 -8.979 -14.586 1.00 91.62 364 ARG A C 1
ATOM 2745 O O . ARG A 1 364 ? 21.285 -8.345 -15.607 1.00 91.62 364 ARG A O 1
ATOM 2752 N N . GLU A 1 365 ? 19.984 -9.809 -14.498 1.00 91.75 365 GLU A N 1
ATOM 2753 C CA . GLU A 1 365 ? 19.058 -10.054 -15.602 1.00 91.75 365 GLU A CA 1
ATOM 2754 C C . GLU A 1 365 ? 18.329 -8.771 -16.001 1.00 91.75 365 GLU A C 1
ATOM 2756 O O . GLU A 1 365 ? 18.338 -8.403 -17.176 1.00 91.75 365 GLU A O 1
ATOM 2761 N N . MET A 1 366 ? 17.800 -8.035 -15.022 1.00 94.12 366 MET A N 1
ATOM 2762 C CA . MET A 1 366 ? 17.110 -6.767 -15.243 1.00 94.12 366 MET A CA 1
ATOM 2763 C C . MET A 1 366 ? 18.011 -5.720 -15.910 1.00 94.12 366 MET A C 1
ATOM 2765 O O . MET A 1 366 ? 17.590 -5.041 -16.851 1.00 94.12 366 MET A O 1
ATOM 2769 N N . ALA A 1 367 ? 19.260 -5.599 -15.451 1.00 95.19 367 ALA A N 1
ATOM 2770 C CA . ALA A 1 367 ? 20.237 -4.698 -16.051 1.00 95.19 367 ALA A CA 1
ATOM 2771 C C . ALA A 1 367 ? 20.601 -5.122 -17.486 1.00 95.19 367 ALA A C 1
ATOM 2773 O O . ALA A 1 367 ? 20.679 -4.275 -18.381 1.00 95.19 367 ALA A O 1
ATOM 2774 N N . ALA A 1 368 ? 20.777 -6.425 -17.730 1.00 94.25 368 ALA A N 1
ATOM 2775 C CA . ALA A 1 368 ? 21.098 -6.964 -19.048 1.00 94.25 368 ALA A CA 1
ATOM 2776 C C . ALA A 1 368 ? 19.949 -6.763 -20.046 1.00 94.25 368 ALA A C 1
ATOM 2778 O O . ALA A 1 368 ? 20.183 -6.331 -21.180 1.00 94.25 368 ALA A O 1
ATOM 2779 N N . GLU A 1 369 ? 18.709 -7.023 -19.630 1.00 94.88 369 GLU A N 1
ATOM 2780 C CA . GLU A 1 369 ? 17.515 -6.805 -20.444 1.00 94.88 369 GLU A CA 1
ATOM 2781 C C . GLU A 1 369 ? 17.376 -5.325 -20.821 1.00 94.88 369 GLU A C 1
ATOM 2783 O O . GLU A 1 369 ? 17.295 -4.998 -22.014 1.00 94.88 369 GLU A O 1
ATOM 2788 N N . ALA A 1 370 ? 17.434 -4.426 -19.832 1.00 96.06 370 ALA A N 1
ATOM 2789 C CA . ALA A 1 370 ? 17.330 -2.986 -20.053 1.00 96.06 370 ALA A CA 1
ATOM 2790 C C . ALA A 1 370 ? 18.431 -2.485 -21.000 1.00 96.06 370 ALA A C 1
ATOM 2792 O O . ALA A 1 370 ? 18.140 -1.800 -21.986 1.00 96.06 370 ALA A O 1
ATOM 2793 N N . LEU A 1 371 ? 19.683 -2.898 -20.777 1.00 95.31 371 LEU A N 1
ATOM 2794 C CA . LEU A 1 371 ? 20.808 -2.544 -21.640 1.00 95.31 371 LEU A CA 1
ATOM 2795 C C . LEU A 1 371 ? 20.599 -3.029 -23.081 1.00 95.31 371 LEU A C 1
ATOM 2797 O O . LEU A 1 371 ? 20.758 -2.249 -24.028 1.00 95.31 371 LEU A O 1
ATOM 2801 N N . SER A 1 372 ? 20.190 -4.288 -23.258 1.00 94.62 372 SER A N 1
ATOM 2802 C CA . SER A 1 372 ? 19.945 -4.862 -24.584 1.00 94.62 372 SER A CA 1
ATOM 2803 C C . SER A 1 372 ? 18.863 -4.089 -25.340 1.00 94.62 372 SER A C 1
ATOM 2805 O O . SER A 1 372 ? 19.032 -3.765 -26.518 1.00 94.62 372 SER A O 1
ATOM 2807 N N . SER A 1 373 ? 17.801 -3.687 -24.639 1.00 94.81 373 SER A N 1
ATOM 2808 C CA . SER A 1 373 ? 16.696 -2.895 -25.174 1.00 94.81 373 SER A CA 1
ATOM 2809 C C . SER A 1 373 ? 17.133 -1.478 -25.560 1.00 94.81 373 SER A C 1
ATOM 2811 O O . SER A 1 373 ? 16.752 -0.980 -26.626 1.00 94.81 373 SER A O 1
ATOM 2813 N N . MET A 1 374 ? 17.977 -0.830 -24.750 1.00 94.88 374 MET A N 1
ATOM 2814 C CA . MET A 1 374 ? 18.499 0.512 -25.032 1.00 94.88 374 MET A CA 1
ATOM 2815 C C . MET A 1 374 ? 19.396 0.551 -26.271 1.00 94.88 374 MET A C 1
ATOM 2817 O O . MET A 1 374 ? 19.290 1.485 -27.070 1.00 94.88 374 MET A O 1
ATOM 2821 N N . VAL A 1 375 ? 20.262 -0.449 -26.457 1.00 93.31 375 VAL A N 1
ATOM 2822 C CA . VAL A 1 375 ? 21.230 -0.521 -27.572 1.00 93.31 375 VAL A CA 1
ATOM 2823 C C . VAL A 1 375 ? 20.550 -0.799 -28.925 1.00 93.31 375 VAL A C 1
ATOM 2825 O O . VAL A 1 375 ? 21.126 -0.565 -29.999 1.00 93.31 375 VAL A O 1
ATOM 2828 N N . MET A 1 376 ? 19.278 -1.206 -28.919 1.00 91.88 376 MET A N 1
ATOM 2829 C CA . MET A 1 376 ? 18.474 -1.262 -30.142 1.00 91.88 376 MET A CA 1
ATOM 2830 C C . MET A 1 376 ? 18.248 0.126 -30.757 1.00 91.88 376 MET A C 1
ATOM 2832 O O . MET A 1 376 ? 18.147 0.225 -31.981 1.00 91.88 376 MET A O 1
ATOM 2836 N N . VAL A 1 377 ? 18.278 1.204 -29.962 1.00 93.50 377 VAL A N 1
ATOM 2837 C CA . VAL A 1 377 ? 18.185 2.586 -30.459 1.00 93.50 377 VAL A CA 1
ATOM 2838 C C . VAL A 1 377 ? 19.522 3.015 -31.091 1.00 93.50 377 VAL A C 1
ATOM 2840 O O . VAL A 1 377 ? 20.541 3.039 -30.398 1.00 93.50 377 VAL A O 1
ATOM 2843 N N . PRO A 1 378 ? 19.569 3.434 -32.376 1.00 91.62 378 PRO A N 1
ATOM 2844 C CA . PRO A 1 378 ? 20.832 3.732 -33.066 1.00 91.62 378 PRO A CA 1
ATOM 2845 C C . PRO A 1 378 ? 21.707 4.801 -32.394 1.00 91.62 378 PRO A C 1
ATOM 2847 O O . PRO A 1 378 ? 22.932 4.678 -32.385 1.00 91.62 378 PRO A O 1
ATOM 2850 N N . LYS A 1 379 ? 21.098 5.848 -31.815 1.00 90.88 379 LYS A N 1
ATOM 2851 C CA . LYS A 1 379 ? 21.829 6.903 -31.089 1.00 90.88 379 LYS A CA 1
ATOM 2852 C C . LYS A 1 379 ? 22.487 6.360 -29.815 1.00 90.88 379 LYS A C 1
ATOM 2854 O O . LYS A 1 379 ? 23.656 6.649 -29.574 1.00 90.88 379 LYS A O 1
ATOM 2859 N N . ASN A 1 380 ? 21.771 5.531 -29.058 1.00 93.50 380 ASN A N 1
ATOM 2860 C CA . ASN A 1 380 ? 22.292 4.883 -27.854 1.00 93.50 380 ASN A CA 1
ATOM 2861 C C . ASN A 1 380 ? 23.388 3.883 -28.198 1.00 93.50 380 ASN A C 1
ATOM 2863 O O . ASN A 1 380 ? 24.435 3.890 -27.569 1.00 93.50 380 ASN A O 1
ATOM 2867 N N . ARG A 1 381 ? 23.204 3.091 -29.259 1.00 91.38 381 ARG A N 1
ATOM 2868 C CA . ARG A 1 381 ? 24.225 2.161 -29.755 1.00 91.38 381 ARG A CA 1
ATOM 2869 C C . ARG A 1 381 ? 25.553 2.855 -30.039 1.00 91.38 381 ARG A C 1
ATOM 2871 O O . ARG A 1 381 ? 26.599 2.352 -29.645 1.00 91.38 381 ARG A O 1
ATOM 2878 N N . LYS A 1 382 ? 25.518 4.007 -30.718 1.00 89.31 382 LYS A N 1
ATOM 2879 C CA . LYS A 1 382 ? 26.728 4.793 -31.005 1.00 89.31 382 LYS A CA 1
ATOM 2880 C C . LYS A 1 382 ? 27.415 5.254 -29.717 1.00 89.31 382 LYS A C 1
ATOM 2882 O O . LYS A 1 382 ? 28.622 5.077 -29.613 1.00 89.31 382 LYS A O 1
ATOM 2887 N N . ARG A 1 383 ? 26.651 5.776 -28.750 1.00 89.75 383 ARG A N 1
ATOM 2888 C CA . ARG A 1 383 ? 27.155 6.186 -27.425 1.00 89.75 383 ARG A CA 1
ATOM 2889 C C . ARG A 1 383 ? 27.768 5.007 -26.665 1.00 89.75 383 ARG A C 1
ATOM 2891 O O . ARG A 1 383 ? 28.905 5.087 -26.231 1.00 89.75 383 ARG A O 1
ATOM 2898 N N . PHE A 1 384 ? 27.063 3.879 -26.614 1.00 90.50 384 PHE A N 1
ATOM 2899 C CA . PHE A 1 384 ? 27.528 2.665 -25.946 1.00 90.50 384 PHE A CA 1
ATOM 2900 C C . PHE A 1 384 ? 28.859 2.159 -26.511 1.00 90.50 384 PHE A C 1
ATOM 2902 O O . PHE A 1 384 ? 29.748 1.768 -25.767 1.00 90.50 384 PHE A O 1
ATOM 2909 N N . VAL A 1 385 ? 29.015 2.194 -27.838 1.00 87.44 385 VAL A N 1
ATOM 2910 C CA . VAL A 1 385 ? 30.256 1.782 -28.506 1.00 87.44 385 VAL A CA 1
ATOM 2911 C C . VAL A 1 385 ? 31.401 2.769 -28.265 1.00 87.44 385 VAL A C 1
ATOM 2913 O O . VAL A 1 385 ? 32.550 2.362 -28.396 1.00 87.44 385 VAL A O 1
ATOM 2916 N N . GLN A 1 386 ? 31.143 4.040 -27.949 1.00 85.50 386 GLN A N 1
ATOM 2917 C CA . GLN A 1 386 ? 32.202 5.016 -27.654 1.00 85.50 386 GLN A CA 1
ATOM 2918 C C . GLN A 1 386 ? 32.879 4.753 -26.303 1.00 85.50 386 GLN A C 1
ATOM 2920 O O . GLN A 1 386 ? 34.064 5.035 -26.170 1.00 85.50 386 GLN A O 1
ATOM 2925 N N . GLU A 1 387 ? 32.177 4.150 -25.347 1.00 79.88 387 GLU A N 1
ATOM 2926 C CA . GLU A 1 387 ? 32.725 3.796 -24.036 1.00 79.88 387 GLU A CA 1
ATOM 2927 C C . GLU A 1 387 ? 33.522 2.477 -24.115 1.00 79.88 387 GLU A C 1
ATOM 2929 O O . GLU A 1 387 ? 32.958 1.383 -24.175 1.00 79.88 387 GLU A O 1
ATOM 2934 N N . ASP A 1 388 ? 34.857 2.575 -24.147 1.00 63.19 388 ASP A N 1
ATOM 2935 C CA . ASP A 1 388 ? 35.775 1.448 -24.401 1.00 63.19 388 ASP A CA 1
ATOM 2936 C C . ASP A 1 388 ? 35.646 0.281 -23.408 1.00 63.19 388 ASP A C 1
ATOM 2938 O O . ASP A 1 388 ? 35.805 -0.881 -23.790 1.00 63.19 388 ASP A O 1
ATOM 2942 N N . GLN A 1 389 ? 35.330 0.569 -22.145 1.00 75.12 389 GLN A N 1
ATOM 2943 C CA . GLN A 1 389 ? 35.328 -0.426 -21.067 1.00 75.12 389 GLN A CA 1
ATOM 2944 C C . GLN A 1 389 ? 34.116 -1.369 -21.119 1.00 75.12 389 GLN A C 1
ATOM 2946 O O . GLN A 1 389 ? 34.215 -2.524 -20.699 1.00 75.12 389 GLN A O 1
ATOM 2951 N N . ASN A 1 390 ? 32.997 -0.926 -21.699 1.00 79.38 390 ASN A N 1
ATOM 2952 C CA . ASN A 1 390 ? 31.738 -1.667 -21.643 1.00 79.38 390 ASN A CA 1
ATOM 2953 C C . ASN A 1 390 ? 31.805 -2.977 -22.438 1.00 79.38 390 ASN A C 1
ATOM 2955 O O . ASN A 1 390 ? 31.406 -4.026 -21.944 1.00 79.38 390 ASN A O 1
ATOM 2959 N N . ILE A 1 391 ? 32.343 -2.949 -23.663 1.00 82.50 391 ILE A N 1
ATOM 2960 C CA . ILE A 1 391 ? 32.349 -4.123 -24.555 1.00 82.50 391 ILE A CA 1
ATOM 2961 C C . ILE A 1 391 ? 33.243 -5.236 -23.997 1.00 82.50 391 ILE A C 1
ATOM 2963 O O . ILE A 1 391 ? 32.840 -6.397 -23.998 1.00 82.50 391 ILE A O 1
ATOM 2967 N N . GLY A 1 392 ? 34.437 -4.893 -23.504 1.00 82.19 392 GLY A N 1
ATOM 2968 C CA . GLY A 1 392 ? 35.353 -5.872 -22.913 1.00 82.19 392 GLY A CA 1
ATOM 2969 C C . GLY A 1 392 ? 34.756 -6.553 -21.681 1.00 82.19 392 GLY A C 1
ATOM 2970 O O . GLY A 1 392 ? 34.892 -7.764 -21.520 1.00 82.19 392 GLY A O 1
ATOM 2971 N N . PHE A 1 393 ? 34.036 -5.790 -20.857 1.00 85.38 393 PHE A N 1
ATOM 2972 C CA . PHE A 1 393 ? 33.354 -6.313 -19.681 1.00 85.38 393 PHE A CA 1
ATOM 2973 C C . PHE A 1 393 ? 32.213 -7.276 -20.035 1.00 85.38 393 PHE A C 1
ATOM 2975 O O . PHE A 1 393 ? 32.187 -8.389 -19.515 1.00 85.38 393 PHE A O 1
ATOM 2982 N N . LEU A 1 394 ? 31.339 -6.918 -20.989 1.00 87.12 394 LEU A N 1
ATOM 2983 C CA . LEU A 1 394 ? 30.273 -7.821 -21.459 1.00 87.12 394 LEU A CA 1
ATOM 2984 C C . LEU A 1 394 ? 30.828 -9.163 -21.956 1.00 87.12 394 LEU A C 1
ATOM 2986 O O . LEU A 1 394 ? 30.231 -10.208 -21.723 1.00 87.12 394 LEU A O 1
ATOM 2990 N N . LEU A 1 395 ? 31.966 -9.138 -22.653 1.00 84.44 395 LEU A N 1
ATOM 2991 C CA . LEU A 1 395 ? 32.595 -10.342 -23.197 1.00 84.44 395 LEU A CA 1
ATOM 2992 C C . LEU A 1 395 ? 33.222 -11.228 -22.115 1.00 84.44 395 LEU A C 1
ATOM 2994 O O . LEU A 1 395 ? 33.220 -12.452 -22.253 1.00 84.44 395 LEU A O 1
ATOM 2998 N N . ARG A 1 396 ? 33.728 -10.629 -21.030 1.00 85.75 396 ARG A N 1
ATOM 2999 C CA . ARG A 1 396 ? 34.204 -11.373 -19.858 1.00 85.75 396 ARG A CA 1
ATOM 3000 C C . ARG A 1 396 ? 33.057 -12.110 -19.167 1.00 85.75 396 ARG A C 1
ATOM 3002 O O . ARG A 1 396 ? 33.218 -13.274 -18.836 1.00 85.75 396 ARG A O 1
ATOM 3009 N N . LEU A 1 397 ? 31.898 -11.465 -19.020 1.00 85.56 397 LEU A N 1
ATOM 3010 C CA . LEU A 1 397 ? 30.704 -12.064 -18.404 1.00 85.56 397 LEU A CA 1
ATOM 3011 C C . LEU A 1 397 ? 30.079 -13.203 -19.233 1.00 85.56 397 LEU A C 1
ATOM 3013 O O . LEU A 1 397 ? 29.236 -13.948 -18.748 1.00 85.56 397 LEU A O 1
ATOM 3017 N N . LEU A 1 398 ? 30.499 -13.376 -20.488 1.00 83.75 398 LEU A N 1
ATOM 3018 C CA . LEU A 1 398 ? 30.121 -14.524 -21.313 1.00 83.75 398 LEU A CA 1
ATOM 3019 C C . LEU A 1 398 ? 30.996 -15.761 -21.075 1.00 83.75 398 LEU A C 1
ATOM 3021 O O . LEU A 1 398 ? 30.989 -16.664 -21.911 1.00 83.75 398 LEU A O 1
ATOM 3025 N N . ASP A 1 399 ? 31.743 -15.818 -19.972 1.00 80.25 399 ASP A N 1
ATOM 3026 C CA . ASP A 1 399 ? 32.511 -17.007 -19.608 1.00 80.25 399 ASP A CA 1
ATOM 3027 C C . ASP A 1 399 ? 31.596 -18.249 -19.588 1.00 80.25 399 ASP A C 1
ATOM 3029 O O . ASP A 1 399 ? 30.594 -18.253 -18.863 1.00 80.25 399 ASP A O 1
ATOM 3033 N N . PRO A 1 400 ? 31.873 -19.287 -20.400 1.00 68.50 400 PRO A N 1
ATOM 3034 C CA . PRO A 1 400 ? 31.070 -20.504 -20.450 1.00 68.50 400 PRO A CA 1
ATOM 3035 C C . PRO A 1 400 ? 30.890 -21.197 -19.096 1.00 68.50 400 PRO A C 1
ATOM 3037 O O . PRO A 1 400 ? 29.866 -21.851 -18.915 1.00 68.50 400 PRO A O 1
ATOM 3040 N N . GLU A 1 401 ? 31.826 -21.027 -18.158 1.00 69.06 401 GLU A N 1
ATOM 3041 C CA . GLU A 1 401 ? 31.778 -21.678 -16.840 1.00 69.06 401 GLU A CA 1
ATOM 3042 C C . GLU A 1 401 ? 30.822 -20.991 -15.846 1.00 69.06 401 GLU A C 1
ATOM 3044 O O . GLU A 1 401 ? 30.482 -21.572 -14.818 1.00 69.06 401 GLU A O 1
ATOM 3049 N N . ASP A 1 402 ? 30.323 -19.787 -16.159 1.00 68.44 402 ASP A N 1
ATOM 3050 C CA . ASP A 1 402 ? 29.336 -19.094 -15.321 1.00 68.44 402 ASP A CA 1
ATOM 3051 C C . ASP A 1 402 ? 27.904 -19.643 -15.529 1.00 68.44 402 ASP A C 1
ATOM 3053 O O . ASP A 1 402 ? 27.402 -19.751 -16.651 1.00 68.44 402 ASP A O 1
ATOM 3057 N N . GLY A 1 403 ? 27.216 -19.991 -14.442 1.00 59.34 403 GLY A N 1
ATOM 3058 C CA . GLY A 1 403 ? 26.043 -20.875 -14.443 1.00 59.34 403 GLY A CA 1
ATOM 3059 C C . GLY A 1 403 ? 24.684 -20.256 -14.797 1.00 59.34 403 GLY A C 1
ATOM 3060 O O . GLY A 1 403 ? 23.687 -20.971 -14.735 1.00 59.34 403 GLY A O 1
ATOM 3061 N N . ASN A 1 404 ? 24.584 -18.967 -15.151 1.00 67.81 404 ASN A N 1
ATOM 3062 C CA . ASN A 1 404 ? 23.280 -18.338 -15.429 1.00 67.81 404 ASN A CA 1
ATOM 3063 C C . ASN A 1 404 ? 23.051 -18.053 -16.938 1.00 67.81 404 ASN A C 1
ATOM 3065 O O . ASN A 1 404 ? 23.665 -17.143 -17.500 1.00 67.81 404 ASN A O 1
ATOM 3069 N N . PRO A 1 405 ? 22.142 -18.786 -17.614 1.00 67.19 405 PRO A N 1
ATOM 3070 C CA . PRO A 1 405 ? 21.903 -18.651 -19.053 1.00 67.19 405 PRO A CA 1
ATOM 3071 C C . PRO A 1 405 ? 21.002 -17.466 -19.447 1.00 67.19 405 PRO A C 1
ATOM 3073 O O . PRO A 1 405 ? 21.094 -16.991 -20.584 1.00 67.19 405 PRO A O 1
ATOM 3076 N N . ALA A 1 406 ? 20.136 -16.976 -18.552 1.00 73.12 406 ALA A N 1
ATOM 3077 C CA . ALA A 1 406 ? 19.104 -15.993 -18.896 1.00 73.12 406 ALA A CA 1
ATOM 30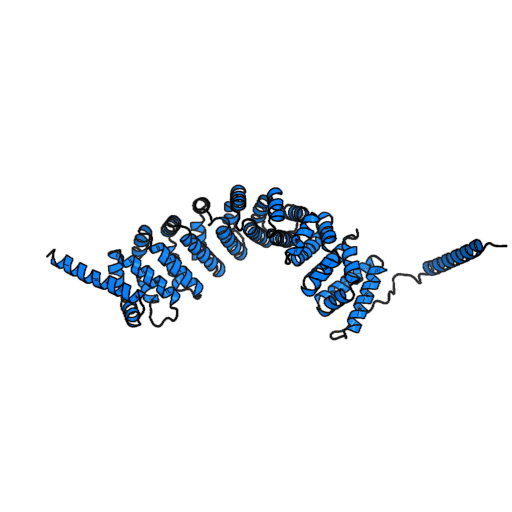78 C C . ALA A 1 406 ? 19.711 -14.621 -19.228 1.00 73.12 406 ALA A C 1
ATOM 3080 O O . ALA A 1 406 ? 19.463 -14.064 -20.300 1.00 73.12 406 ALA A O 1
ATOM 3081 N N . TYR A 1 407 ? 20.606 -14.118 -18.374 1.00 82.19 407 TYR A N 1
ATOM 3082 C CA . TYR A 1 407 ? 21.247 -12.824 -18.613 1.00 82.19 407 TYR A CA 1
ATOM 3083 C C . TYR A 1 407 ? 22.238 -12.872 -19.794 1.00 82.19 407 TYR A C 1
ATOM 3085 O O . TYR A 1 407 ? 22.304 -11.926 -20.584 1.00 82.19 407 TYR A O 1
ATOM 3093 N N . LYS A 1 408 ? 22.922 -14.010 -20.013 1.00 85.56 408 LYS A N 1
ATOM 3094 C CA . LYS A 1 408 ? 23.827 -14.233 -21.162 1.00 85.56 408 LYS A CA 1
ATOM 3095 C C . LYS A 1 408 ? 23.128 -14.048 -22.509 1.00 85.56 408 LYS A C 1
ATOM 3097 O O . LYS A 1 408 ? 23.723 -13.488 -23.432 1.00 85.56 408 LYS A O 1
ATOM 3102 N N . LYS A 1 409 ? 21.854 -14.442 -22.628 1.00 89.69 409 LYS A N 1
ATOM 3103 C CA . LYS A 1 409 ? 21.034 -14.187 -23.826 1.00 89.69 409 LYS A CA 1
ATOM 3104 C C . LYS A 1 409 ? 20.935 -12.689 -24.133 1.00 89.69 409 LYS A C 1
ATOM 3106 O O . LYS A 1 409 ? 21.132 -12.274 -25.278 1.00 89.69 409 LYS A O 1
ATOM 3111 N N . PHE A 1 410 ? 20.681 -11.863 -23.121 1.00 91.75 410 PHE A N 1
ATOM 3112 C CA . PHE A 1 410 ? 20.605 -10.410 -23.283 1.00 91.75 410 PHE A CA 1
ATOM 3113 C C . PHE A 1 410 ? 21.973 -9.783 -23.593 1.00 91.75 410 PHE A C 1
ATOM 3115 O O . PHE A 1 410 ? 22.058 -8.879 -24.433 1.00 91.75 410 PHE A O 1
ATOM 3122 N N . LEU A 1 411 ? 23.062 -10.303 -23.016 1.00 90.69 411 LEU A N 1
ATOM 3123 C CA . LEU A 1 411 ? 24.425 -9.884 -23.369 1.00 90.69 411 LEU A CA 1
ATOM 3124 C C . LEU A 1 411 ? 24.747 -10.188 -24.840 1.00 90.69 411 LEU A C 1
ATOM 3126 O O . LEU A 1 411 ? 25.203 -9.306 -25.572 1.00 90.69 411 LEU A O 1
ATOM 3130 N N . LEU A 1 412 ? 24.446 -11.402 -25.312 1.00 90.75 412 LEU A N 1
ATOM 3131 C CA . LEU A 1 412 ? 24.625 -11.798 -26.715 1.00 90.75 412 LEU A CA 1
ATOM 3132 C C . LEU A 1 412 ? 23.773 -10.946 -27.665 1.00 90.75 412 LEU A C 1
ATOM 3134 O O . LEU A 1 412 ? 24.248 -10.556 -28.737 1.00 90.75 412 LEU A O 1
ATOM 3138 N N . SER A 1 413 ? 22.543 -10.606 -27.271 1.00 91.88 413 SER A N 1
ATOM 3139 C CA . SER A 1 413 ? 21.681 -9.675 -28.009 1.00 91.88 413 SER A CA 1
ATOM 3140 C C . SER A 1 413 ? 22.317 -8.283 -28.115 1.00 91.88 413 SER A C 1
ATOM 3142 O O . SER A 1 413 ? 22.426 -7.724 -29.212 1.00 91.88 413 SER A O 1
ATOM 3144 N N . THR A 1 414 ? 22.846 -7.764 -27.004 1.00 91.62 414 THR A N 1
ATOM 3145 C CA . THR A 1 414 ? 23.554 -6.475 -26.945 1.00 91.62 414 THR A CA 1
ATOM 3146 C C . THR A 1 414 ? 24.771 -6.464 -27.873 1.00 91.62 414 THR A C 1
ATOM 3148 O O . THR A 1 414 ? 24.910 -5.571 -28.715 1.00 91.62 414 THR A O 1
ATOM 3151 N N . LEU A 1 415 ? 25.620 -7.494 -27.791 1.00 90.75 415 LEU A N 1
ATOM 3152 C CA . LEU A 1 415 ? 26.797 -7.655 -28.651 1.00 90.75 415 LEU A CA 1
ATOM 3153 C C . LEU A 1 415 ? 26.403 -7.765 -30.129 1.00 90.75 415 LEU A C 1
ATOM 3155 O O . LEU A 1 415 ? 26.997 -7.119 -30.995 1.00 90.75 415 LEU A O 1
ATOM 3159 N N . THR A 1 416 ? 25.343 -8.516 -30.425 1.00 90.75 416 THR A N 1
ATOM 3160 C CA . THR A 1 416 ? 24.790 -8.634 -31.778 1.00 90.75 416 THR A CA 1
ATOM 3161 C C . THR A 1 416 ? 24.339 -7.283 -32.315 1.00 90.75 416 THR A C 1
ATOM 3163 O O . THR A 1 416 ? 24.653 -6.952 -33.463 1.00 90.75 416 THR A O 1
ATOM 3166 N N . ALA A 1 417 ? 23.656 -6.473 -31.508 1.00 89.56 417 ALA A N 1
ATOM 3167 C CA . ALA A 1 417 ? 23.211 -5.147 -31.911 1.00 89.56 417 ALA A CA 1
ATOM 3168 C C . ALA A 1 417 ? 24.398 -4.228 -32.250 1.00 89.56 417 ALA A C 1
ATOM 3170 O O . ALA A 1 417 ? 24.376 -3.568 -33.294 1.00 89.56 417 ALA A O 1
ATOM 3171 N N . ILE A 1 418 ? 25.475 -4.229 -31.455 1.00 89.31 418 ILE A N 1
ATOM 3172 C CA . ILE A 1 418 ? 26.653 -3.376 -31.713 1.00 89.31 418 ILE A CA 1
ATOM 3173 C C . ILE A 1 418 ? 27.502 -3.827 -32.913 1.00 89.31 418 ILE A C 1
ATOM 3175 O O . ILE A 1 418 ? 28.200 -2.992 -33.489 1.00 89.31 418 ILE A O 1
ATOM 3179 N N . THR A 1 419 ? 27.406 -5.085 -33.374 1.00 87.75 419 THR A N 1
ATOM 3180 C CA . THR A 1 419 ? 28.106 -5.538 -34.606 1.00 87.75 419 THR A CA 1
ATOM 3181 C C . THR A 1 419 ? 27.644 -4.835 -35.886 1.00 87.75 419 THR A C 1
ATOM 3183 O O . THR A 1 419 ? 28.346 -4.866 -36.905 1.00 87.75 419 THR A O 1
ATOM 3186 N N . SER A 1 420 ? 26.478 -4.185 -35.841 1.00 83.81 420 SER A N 1
ATOM 3187 C CA . SER A 1 420 ? 25.995 -3.313 -36.916 1.00 83.81 420 SER A CA 1
ATOM 3188 C C . SER A 1 420 ? 26.857 -2.056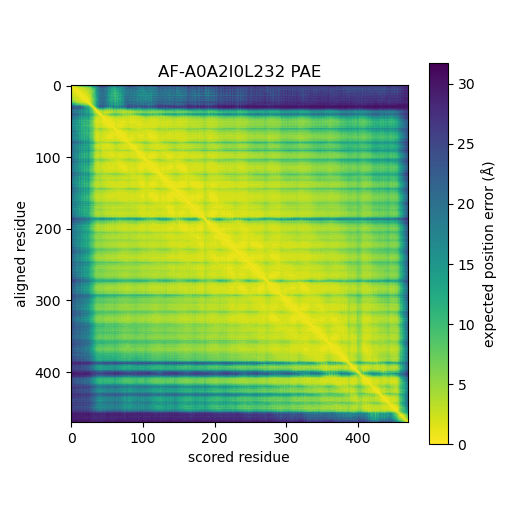 -37.095 1.00 83.81 420 SER A C 1
ATOM 3190 O O . SER A 1 420 ? 26.822 -1.438 -38.155 1.00 83.81 420 SER A O 1
ATOM 3192 N N . CYS A 1 421 ? 27.662 -1.685 -36.094 1.00 82.25 421 CYS A N 1
ATOM 3193 C CA . CYS A 1 421 ? 28.616 -0.586 -36.169 1.00 82.25 421 CYS A CA 1
ATOM 3194 C C . CYS A 1 421 ? 30.034 -1.123 -36.422 1.00 82.25 421 CYS A C 1
ATOM 3196 O O . CYS A 1 421 ? 30.529 -1.957 -35.666 1.00 82.25 421 CYS A O 1
ATOM 3198 N N . ASN A 1 422 ? 30.738 -0.580 -37.424 1.00 83.44 422 ASN A N 1
ATOM 3199 C CA . ASN A 1 422 ? 32.118 -0.986 -37.745 1.00 83.44 422 ASN A CA 1
ATOM 3200 C C . ASN A 1 422 ? 33.091 -0.815 -36.563 1.00 83.44 422 ASN A C 1
ATOM 3202 O O . ASN A 1 422 ? 34.003 -1.620 -36.397 1.00 83.44 422 ASN A O 1
ATOM 3206 N N . SER A 1 423 ? 32.903 0.218 -35.734 1.00 84.44 423 SER A N 1
ATOM 3207 C CA . SER A 1 423 ? 33.694 0.417 -34.508 1.00 84.44 423 SER A CA 1
ATOM 3208 C C . SER A 1 423 ? 33.427 -0.688 -33.476 1.00 84.44 423 SER A C 1
ATOM 3210 O O . SER A 1 423 ? 34.361 -1.349 -33.034 1.00 84.44 423 SER A O 1
ATOM 3212 N N . GLY A 1 424 ? 32.152 -0.974 -33.178 1.00 83.88 424 GLY A N 1
ATOM 3213 C CA . GLY A 1 424 ? 31.765 -2.020 -32.224 1.00 83.88 424 GLY A CA 1
ATOM 3214 C C . GLY A 1 424 ? 32.242 -3.405 -32.657 1.00 83.88 424 GLY A C 1
ATOM 3215 O O . GLY A 1 424 ? 32.803 -4.147 -31.858 1.00 83.88 424 GLY A O 1
ATOM 3216 N N . ARG A 1 425 ? 32.126 -3.716 -33.954 1.00 84.94 425 ARG A N 1
ATOM 3217 C CA . ARG A 1 425 ? 32.665 -4.953 -34.536 1.00 84.94 425 ARG A CA 1
ATOM 3218 C C . ARG A 1 425 ? 34.169 -5.086 -34.319 1.00 84.94 425 ARG A C 1
ATOM 3220 O O . ARG A 1 425 ? 34.611 -6.130 -33.854 1.00 84.94 425 ARG A O 1
ATOM 3227 N N . ARG A 1 426 ? 34.948 -4.049 -34.651 1.00 83.88 426 ARG A N 1
ATOM 3228 C CA . ARG A 1 426 ? 36.407 -4.062 -34.458 1.00 83.88 426 ARG A CA 1
ATOM 3229 C C . ARG A 1 426 ? 36.773 -4.270 -32.9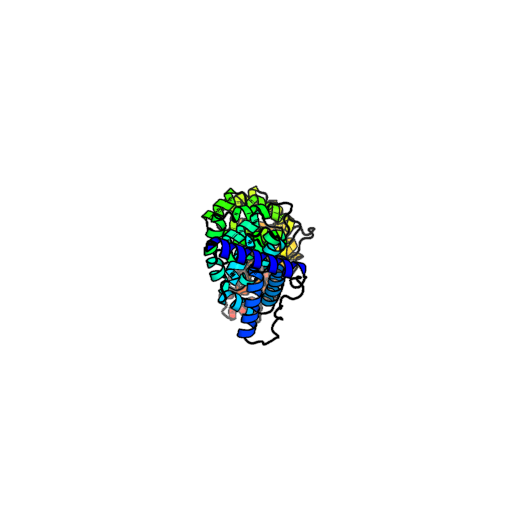90 1.00 83.88 426 ARG A C 1
ATOM 3231 O O . ARG A 1 426 ? 37.636 -5.090 -32.712 1.00 83.88 426 ARG A O 1
ATOM 3238 N N . LYS A 1 427 ? 36.074 -3.607 -32.064 1.00 85.50 427 LYS A N 1
ATOM 3239 C CA . LYS A 1 427 ? 36.289 -3.776 -30.618 1.00 85.50 427 LYS A CA 1
ATOM 3240 C C . LYS A 1 427 ? 36.001 -5.201 -30.136 1.00 85.50 427 LYS A C 1
ATOM 3242 O O . LYS A 1 427 ? 36.764 -5.718 -29.334 1.00 85.50 427 LYS A O 1
ATOM 3247 N N . ILE A 1 428 ? 34.955 -5.855 -30.651 1.00 85.69 428 ILE A N 1
ATOM 3248 C CA . ILE A 1 428 ? 34.670 -7.263 -30.322 1.00 85.69 428 ILE A CA 1
ATOM 3249 C C . ILE A 1 428 ? 35.755 -8.188 -30.885 1.00 85.69 428 ILE A C 1
ATOM 3251 O O . ILE A 1 428 ? 36.272 -9.034 -30.163 1.00 85.69 428 ILE A O 1
ATOM 3255 N N . VAL A 1 429 ? 36.114 -8.038 -32.163 1.00 84.31 429 VAL A N 1
ATOM 3256 C CA . VAL A 1 429 ? 37.092 -8.925 -32.822 1.00 84.31 429 VAL A CA 1
ATOM 3257 C C . VAL A 1 429 ? 38.485 -8.785 -32.213 1.00 84.31 429 VAL A C 1
ATOM 3259 O O . VAL A 1 429 ? 39.166 -9.786 -32.033 1.00 84.31 429 VAL A O 1
ATOM 3262 N N . ASN A 1 430 ? 38.884 -7.562 -31.867 1.00 82.12 430 ASN A N 1
ATOM 3263 C CA . ASN A 1 430 ? 40.181 -7.282 -31.254 1.00 82.12 430 ASN A CA 1
ATOM 3264 C C . ASN A 1 430 ? 40.171 -7.493 -29.732 1.00 82.12 430 ASN A C 1
ATOM 3266 O O . ASN A 1 430 ? 41.163 -7.205 -29.066 1.00 82.12 430 ASN A O 1
ATOM 3270 N N . SER A 1 431 ? 39.057 -7.961 -29.164 1.00 80.50 431 SER A N 1
ATOM 3271 C CA . SER A 1 431 ? 39.012 -8.312 -27.751 1.00 80.50 431 SER A CA 1
ATOM 3272 C C . SER A 1 431 ? 39.775 -9.615 -27.507 1.00 80.50 431 SER A C 1
ATOM 3274 O O . SER A 1 431 ? 39.670 -10.569 -28.278 1.00 80.50 431 SER A O 1
ATOM 3276 N N . GLY A 1 432 ? 40.473 -9.707 -26.374 1.00 77.75 432 GLY A N 1
ATOM 3277 C CA . GLY A 1 432 ? 41.048 -10.978 -25.913 1.00 77.75 432 GLY A CA 1
ATOM 3278 C C . GLY A 1 432 ? 39.997 -12.036 -25.534 1.00 77.75 432 GLY A C 1
ATOM 3279 O O . GLY A 1 432 ? 40.353 -13.179 -25.270 1.00 77.75 432 GLY A O 1
ATOM 3280 N N . TYR A 1 433 ? 38.711 -11.670 -25.524 1.00 80.25 433 TYR A N 1
ATOM 3281 C CA . TYR A 1 433 ? 37.595 -12.481 -25.030 1.00 80.25 433 TYR A CA 1
ATOM 3282 C C . TYR A 1 433 ? 36.701 -13.041 -26.150 1.00 80.25 433 TYR A C 1
ATOM 3284 O O . TYR A 1 433 ? 35.671 -13.646 -25.863 1.00 80.25 433 TYR A O 1
ATOM 3292 N N . LEU A 1 434 ? 37.078 -12.890 -27.430 1.00 81.00 434 LEU A N 1
ATOM 3293 C CA . LEU A 1 434 ? 36.322 -13.454 -28.561 1.00 81.00 434 LEU A CA 1
ATOM 3294 C C . LEU A 1 434 ? 36.102 -14.972 -28.418 1.00 81.00 434 LEU A C 1
ATOM 3296 O O . LEU A 1 434 ? 35.024 -15.471 -28.742 1.00 81.00 434 LEU A O 1
ATOM 3300 N N . LYS A 1 435 ? 37.087 -15.673 -27.841 1.00 83.81 435 LYS A N 1
ATOM 3301 C CA . LYS A 1 435 ? 37.038 -17.115 -27.563 1.00 83.81 435 LYS A CA 1
ATOM 3302 C C . LYS A 1 435 ? 35.843 -17.524 -26.698 1.00 83.81 435 LYS A C 1
ATOM 3304 O O . LYS A 1 435 ? 35.357 -18.637 -26.845 1.00 83.81 435 LYS A O 1
ATOM 3309 N N . ASN A 1 436 ? 35.346 -16.648 -25.821 1.00 85.12 436 ASN A N 1
ATOM 3310 C CA . ASN A 1 436 ? 34.179 -16.951 -24.988 1.00 85.12 436 ASN A CA 1
ATOM 3311 C C . ASN A 1 436 ? 32.915 -17.097 -25.847 1.00 85.12 436 ASN A C 1
ATOM 3313 O O . ASN A 1 436 ? 32.137 -18.026 -25.653 1.00 85.12 436 ASN A O 1
ATOM 3317 N N . ILE A 1 437 ? 32.743 -16.228 -26.852 1.00 83.81 437 ILE A N 1
ATOM 3318 C CA . ILE A 1 437 ? 31.626 -16.326 -27.803 1.00 83.81 437 ILE A CA 1
ATOM 3319 C C . ILE A 1 437 ? 31.765 -17.590 -28.662 1.00 83.81 437 ILE A C 1
ATOM 3321 O O . ILE A 1 437 ? 30.766 -18.259 -28.914 1.00 83.81 437 ILE A O 1
ATOM 3325 N N . GLU A 1 438 ? 32.981 -17.913 -29.111 1.00 84.94 438 GLU A N 1
ATOM 3326 C CA . GLU A 1 438 ? 33.258 -19.116 -29.912 1.00 84.94 438 GLU A CA 1
ATOM 3327 C C . GLU A 1 438 ? 32.941 -20.392 -29.120 1.00 84.94 438 GLU A C 1
ATOM 3329 O O . GLU A 1 438 ? 32.144 -21.199 -29.585 1.00 84.94 438 GLU A O 1
ATOM 3334 N N . LYS A 1 439 ? 33.415 -20.507 -27.871 1.00 86.12 439 LYS A N 1
ATOM 3335 C CA . LYS A 1 439 ? 33.082 -21.629 -26.976 1.00 86.12 439 LYS A CA 1
ATOM 3336 C C . LYS A 1 439 ? 31.575 -21.777 -26.742 1.00 86.12 439 LYS A C 1
ATOM 3338 O O . LYS A 1 439 ? 31.062 -22.890 -26.750 1.00 86.12 439 LYS A O 1
ATOM 3343 N N . LEU A 1 440 ? 30.846 -20.672 -26.547 1.00 84.69 440 L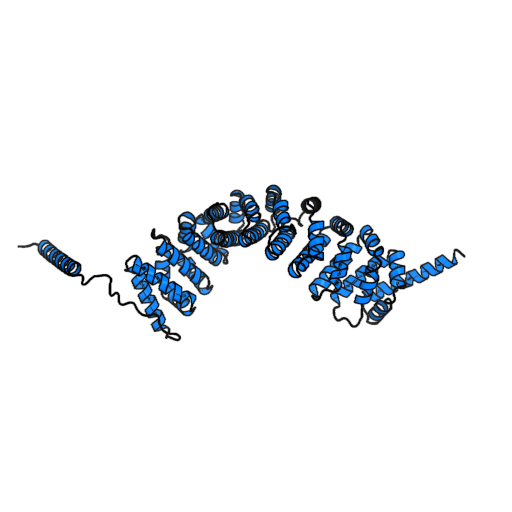EU A N 1
ATOM 3344 C CA . LEU A 1 440 ? 29.382 -20.713 -26.417 1.00 84.69 440 LEU A CA 1
ATOM 3345 C C . LEU A 1 440 ? 28.698 -21.157 -27.719 1.00 84.69 440 LEU A C 1
ATOM 3347 O O . LEU A 1 440 ? 27.675 -21.837 -27.677 1.00 84.69 440 LEU A O 1
ATOM 3351 N N . ALA A 1 441 ? 29.239 -20.774 -28.877 1.00 84.56 441 ALA A N 1
ATOM 3352 C CA . ALA A 1 441 ? 28.736 -21.222 -30.171 1.00 84.56 441 ALA A CA 1
ATOM 3353 C C . ALA A 1 441 ? 28.991 -22.723 -30.392 1.00 84.56 441 ALA A C 1
ATOM 3355 O O . ALA A 1 441 ? 28.106 -23.397 -30.921 1.00 84.56 441 ALA A O 1
ATOM 3356 N N . ASP A 1 442 ? 30.142 -23.237 -29.954 1.00 86.69 442 ASP A N 1
ATOM 3357 C CA . ASP A 1 442 ? 30.479 -24.666 -29.977 1.00 86.69 442 ASP A CA 1
ATOM 3358 C C . ASP A 1 442 ? 29.592 -25.470 -29.013 1.00 86.69 442 ASP A C 1
ATOM 3360 O O . ASP A 1 442 ? 29.173 -26.578 -29.332 1.00 86.69 442 ASP A O 1
ATOM 3364 N N . ALA A 1 443 ? 29.201 -24.874 -27.883 1.00 84.25 443 ALA A N 1
ATOM 3365 C CA . ALA A 1 443 ? 28.225 -25.421 -26.935 1.00 84.25 443 ALA A CA 1
ATOM 3366 C C . ALA A 1 443 ? 26.753 -25.283 -27.395 1.00 84.25 443 ALA A C 1
ATOM 3368 O O . ALA A 1 443 ? 25.840 -25.257 -26.572 1.00 84.25 443 ALA A O 1
ATOM 3369 N N . GLU A 1 444 ? 26.501 -25.166 -28.702 1.00 83.38 444 GLU A N 1
ATOM 3370 C CA . GLU A 1 444 ? 25.159 -25.135 -29.305 1.00 83.38 444 GLU A CA 1
ATOM 3371 C C . GLU A 1 444 ? 24.255 -23.944 -28.902 1.00 83.38 444 GLU A C 1
ATOM 3373 O O . GLU A 1 444 ? 23.054 -23.935 -29.191 1.00 83.38 444 GLU A O 1
ATOM 3378 N N . VAL A 1 445 ? 24.804 -22.860 -28.334 1.00 83.00 445 VAL A N 1
ATOM 3379 C CA . VAL A 1 445 ? 24.017 -21.650 -28.031 1.00 83.00 445 VAL A CA 1
ATOM 3380 C C . VAL A 1 445 ? 23.679 -20.895 -29.325 1.00 83.00 445 VAL A C 1
ATOM 3382 O O . VAL A 1 445 ? 24.522 -20.228 -29.932 1.00 83.00 445 VAL A O 1
ATOM 3385 N N . SER A 1 446 ? 22.407 -20.951 -29.740 1.00 85.00 446 SER A N 1
ATOM 3386 C CA . SER A 1 446 ? 21.907 -20.363 -31.001 1.00 85.00 446 SER A CA 1
ATOM 3387 C C . SER A 1 446 ? 22.326 -18.900 -31.215 1.00 85.00 446 SER A C 1
ATOM 3389 O O . SER A 1 446 ? 22.769 -18.528 -32.305 1.00 85.00 446 SER A O 1
ATOM 3391 N N . ASP A 1 447 ? 22.199 -18.048 -30.196 1.00 85.56 447 ASP A N 1
ATOM 3392 C CA . ASP A 1 447 ? 22.489 -16.618 -30.348 1.00 85.56 447 ASP A CA 1
ATOM 3393 C C . ASP A 1 447 ? 23.996 -16.333 -30.448 1.00 85.56 447 ASP A C 1
ATOM 3395 O O . ASP A 1 447 ? 24.400 -15.441 -31.199 1.00 85.56 447 ASP A O 1
ATOM 3399 N N . ALA A 1 448 ? 24.838 -17.159 -29.815 1.00 86.00 448 ALA A N 1
ATOM 3400 C CA . ALA A 1 448 ? 26.287 -17.110 -29.990 1.00 86.00 448 ALA A CA 1
ATOM 3401 C C . ALA A 1 448 ? 26.683 -17.536 -31.414 1.00 86.00 448 ALA A C 1
ATOM 3403 O O . ALA A 1 448 ? 27.428 -16.816 -32.084 1.00 86.00 448 ALA A O 1
ATOM 3404 N N . LYS A 1 449 ? 26.092 -18.616 -31.951 1.00 86.38 449 LYS A N 1
ATOM 3405 C CA . LYS A 1 449 ? 26.297 -19.033 -33.354 1.00 86.38 449 LYS A CA 1
ATOM 3406 C C . LYS A 1 449 ? 25.942 -17.926 -34.346 1.00 86.38 449 LYS A C 1
ATOM 3408 O O . LYS A 1 449 ? 26.695 -17.660 -35.288 1.00 86.38 449 LYS A O 1
ATOM 3413 N N . LYS A 1 450 ? 24.809 -17.243 -34.145 1.00 86.94 450 LYS A N 1
ATOM 3414 C CA . LYS A 1 450 ? 24.401 -16.096 -34.980 1.00 86.94 450 LYS A CA 1
ATOM 3415 C C . LYS A 1 450 ? 25.413 -14.951 -34.900 1.00 86.94 450 LYS A C 1
ATOM 3417 O O . LYS A 1 450 ? 25.722 -14.345 -35.930 1.00 86.94 450 LYS A O 1
ATOM 3422 N N . LEU A 1 451 ? 25.934 -14.663 -33.708 1.00 87.25 451 LEU A N 1
ATOM 3423 C CA . LEU A 1 451 ? 26.934 -13.620 -33.496 1.00 87.25 451 LEU A CA 1
ATOM 3424 C C . LEU A 1 451 ? 28.253 -13.947 -34.214 1.00 87.25 451 LEU A C 1
ATOM 3426 O O . LEU A 1 451 ? 28.738 -13.115 -34.984 1.00 87.25 451 LEU A O 1
ATOM 3430 N N . VAL A 1 452 ? 28.781 -15.167 -34.067 1.00 86.31 452 VAL A N 1
ATOM 3431 C CA . VAL A 1 452 ? 30.001 -15.624 -34.767 1.00 86.31 452 VAL A CA 1
ATOM 3432 C C . VAL A 1 452 ? 29.831 -15.547 -36.288 1.00 86.31 452 VAL A C 1
ATOM 3434 O O . VAL A 1 452 ? 30.701 -15.022 -36.990 1.00 86.31 452 VAL A O 1
ATOM 3437 N N . ARG A 1 453 ? 28.680 -15.978 -36.824 1.00 84.75 453 ARG A N 1
ATOM 3438 C CA . ARG A 1 453 ? 28.352 -15.855 -38.261 1.00 84.75 453 ARG A CA 1
ATOM 3439 C C . ARG A 1 453 ? 28.341 -14.400 -38.737 1.00 84.75 453 ARG A C 1
ATOM 3441 O O . ARG A 1 453 ? 28.865 -14.096 -39.809 1.00 84.75 453 ARG A O 1
ATOM 3448 N N . LYS A 1 454 ? 27.784 -13.471 -37.952 1.00 84.00 454 LYS A N 1
ATOM 3449 C CA . LYS A 1 454 ? 27.803 -12.030 -38.272 1.00 84.00 454 LYS A CA 1
ATOM 3450 C C . LYS A 1 454 ? 29.205 -11.426 -38.218 1.00 84.00 454 LYS A C 1
ATOM 3452 O O . LYS A 1 454 ? 29.507 -10.541 -39.018 1.00 84.00 454 LYS A O 1
ATOM 3457 N N . LEU A 1 455 ? 30.059 -11.866 -37.299 1.00 84.81 455 LEU A N 1
ATOM 3458 C CA . LEU A 1 455 ? 31.445 -11.398 -37.215 1.00 84.81 455 LEU A CA 1
ATOM 3459 C C . LEU A 1 455 ? 32.293 -11.922 -38.390 1.00 84.81 455 LEU A C 1
ATOM 3461 O O . LEU A 1 455 ? 33.046 -11.154 -38.987 1.00 84.81 455 LEU A O 1
ATOM 3465 N N . SER A 1 456 ? 32.112 -13.188 -38.779 1.00 79.25 456 SER A N 1
ATOM 3466 C CA . SER A 1 456 ? 32.855 -13.850 -39.867 1.00 79.25 456 SER A CA 1
ATOM 3467 C C . SER A 1 456 ? 32.449 -13.381 -41.271 1.00 79.25 456 SER A C 1
ATOM 3469 O O . SER A 1 456 ? 33.314 -12.978 -42.046 1.00 79.25 456 SER A O 1
ATOM 3471 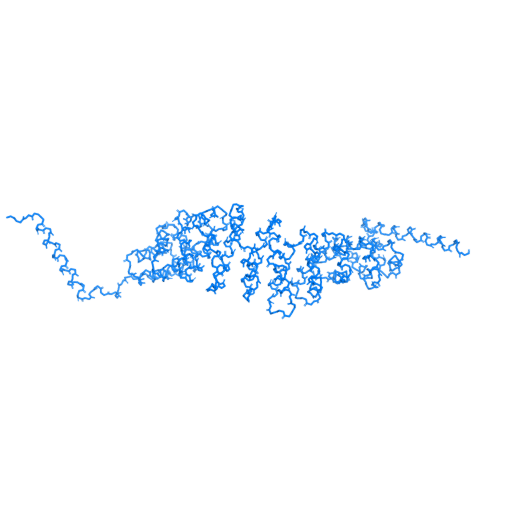N N . THR A 1 457 ? 31.151 -13.327 -41.592 1.00 69.19 457 THR A N 1
ATOM 3472 C CA . THR A 1 457 ? 30.641 -12.819 -42.894 1.00 69.19 457 THR A CA 1
ATOM 3473 C C . THR A 1 457 ? 31.135 -11.411 -43.221 1.00 69.19 457 THR A C 1
ATOM 3475 O O . THR A 1 457 ? 31.354 -11.055 -44.377 1.00 69.19 457 THR A O 1
ATOM 3478 N N . ASN A 1 458 ? 31.353 -10.600 -42.191 1.00 59.16 458 ASN A N 1
ATOM 3479 C CA . ASN A 1 458 ? 31.855 -9.247 -42.338 1.00 59.16 458 ASN A CA 1
ATOM 3480 C C . ASN A 1 458 ? 33.387 -9.150 -42.389 1.00 59.16 458 ASN A C 1
ATOM 3482 O O . ASN A 1 458 ? 33.889 -8.187 -42.964 1.00 59.16 458 ASN A O 1
ATOM 3486 N N . ARG A 1 459 ? 34.117 -10.129 -41.834 1.00 58.72 459 ARG A N 1
ATOM 3487 C CA . ARG A 1 459 ? 35.577 -10.260 -41.989 1.00 58.72 459 ARG A CA 1
ATOM 3488 C C . ARG A 1 459 ? 35.935 -10.530 -43.456 1.00 58.72 459 ARG A C 1
ATOM 3490 O O . ARG A 1 459 ? 36.832 -9.883 -43.990 1.00 58.72 459 ARG A O 1
ATOM 3497 N N . PHE A 1 460 ? 35.157 -11.381 -44.132 1.00 49.97 460 PHE A N 1
ATOM 3498 C CA . PHE A 1 460 ? 35.273 -11.603 -45.579 1.00 49.97 460 PHE A CA 1
ATOM 3499 C C . PHE A 1 460 ? 34.989 -10.332 -46.390 1.00 49.97 460 PHE A C 1
ATOM 3501 O O . PHE A 1 460 ? 35.758 -9.999 -47.286 1.00 49.97 460 PHE A O 1
ATOM 3508 N N . LYS A 1 461 ? 33.951 -9.560 -46.034 1.00 52.50 461 LYS A N 1
ATOM 3509 C CA . LYS A 1 461 ? 33.676 -8.269 -46.689 1.00 52.50 461 LYS A CA 1
ATOM 3510 C C . LYS A 1 461 ? 34.794 -7.241 -46.489 1.00 52.50 461 LYS A C 1
ATOM 3512 O O . LYS A 1 461 ? 35.119 -6.545 -47.442 1.00 52.50 461 LYS A O 1
ATOM 3517 N N . SER A 1 462 ? 35.397 -7.152 -45.297 1.00 53.16 462 SER A N 1
ATOM 3518 C CA . SER A 1 462 ? 36.513 -6.223 -45.053 1.00 53.16 462 SER A CA 1
ATOM 3519 C C . SER A 1 462 ? 37.804 -6.624 -45.771 1.00 53.16 462 SER A C 1
ATOM 3521 O O . SER A 1 462 ? 38.550 -5.747 -46.193 1.00 53.16 462 SER A O 1
ATOM 3523 N N . MET A 1 463 ? 38.059 -7.929 -45.932 1.00 51.16 463 MET A N 1
ATOM 3524 C CA . MET A 1 463 ? 39.187 -8.421 -46.733 1.00 51.16 463 MET A CA 1
ATOM 3525 C C . MET A 1 463 ? 38.974 -8.129 -48.224 1.00 51.16 463 MET A C 1
ATOM 3527 O O . MET A 1 463 ? 39.872 -7.603 -48.872 1.00 51.16 463 MET A O 1
ATOM 3531 N N . LEU A 1 464 ? 37.765 -8.365 -48.747 1.00 49.97 464 LEU A N 1
ATOM 3532 C CA . LEU A 1 464 ? 37.423 -8.082 -50.146 1.00 49.97 464 LEU A CA 1
ATOM 3533 C C . LEU A 1 464 ? 37.468 -6.582 -50.482 1.00 49.97 464 LEU A C 1
ATOM 3535 O O . LEU A 1 464 ? 37.964 -6.217 -51.541 1.00 49.97 464 LEU A O 1
ATOM 3539 N N . SER A 1 465 ? 37.024 -5.696 -49.581 1.00 51.00 465 SER A N 1
ATOM 3540 C CA . SER A 1 465 ? 37.131 -4.243 -49.799 1.00 51.00 465 SER A CA 1
ATOM 3541 C C . SER A 1 465 ? 38.568 -3.716 -49.723 1.00 51.00 465 SER A C 1
ATOM 3543 O O . SER A 1 465 ? 38.867 -2.693 -50.326 1.00 51.00 465 SER A O 1
ATOM 3545 N N . GLY A 1 466 ? 39.454 -4.391 -48.978 1.00 47.66 466 GLY A N 1
ATOM 3546 C CA . GLY A 1 466 ? 40.881 -4.054 -48.932 1.00 47.66 466 GLY A CA 1
ATOM 3547 C C . GLY A 1 466 ? 41.627 -4.466 -50.203 1.00 47.66 466 GLY A C 1
ATOM 3548 O O . GLY A 1 466 ? 42.543 -3.771 -50.620 1.00 47.66 466 GLY A O 1
ATOM 3549 N N . MET A 1 467 ? 41.186 -5.545 -50.857 1.00 50.03 467 MET A N 1
ATOM 3550 C CA . MET A 1 467 ? 41.758 -6.026 -52.121 1.00 50.03 467 MET A CA 1
ATOM 3551 C C . MET A 1 467 ? 41.339 -5.205 -53.351 1.00 50.03 467 MET A C 1
ATOM 3553 O O . MET A 1 467 ? 41.994 -5.298 -54.378 1.00 50.03 467 MET A O 1
ATOM 3557 N N . TRP A 1 468 ? 40.257 -4.423 -53.277 1.00 50.12 468 TRP A N 1
ATOM 3558 C CA . TRP A 1 468 ? 39.784 -3.563 -54.378 1.00 50.12 468 TRP A CA 1
ATOM 3559 C C . TRP A 1 468 ? 40.274 -2.107 -54.293 1.00 50.12 468 TRP A C 1
ATOM 3561 O O . TRP A 1 468 ? 39.987 -1.310 -55.182 1.00 50.12 468 TRP A O 1
ATOM 3571 N N . HIS A 1 469 ? 41.012 -1.757 -53.237 1.00 46.03 469 HIS A N 1
ATOM 3572 C CA . HIS A 1 469 ? 41.650 -0.447 -53.057 1.00 46.03 469 HIS A CA 1
ATOM 3573 C C . HIS A 1 469 ? 43.188 -0.539 -52.969 1.00 46.03 469 HIS A C 1
ATOM 3575 O O . HIS A 1 469 ? 43.819 0.386 -52.462 1.00 46.03 469 HIS A O 1
ATOM 3581 N N . SER A 1 470 ? 43.787 -1.641 -53.438 1.00 39.03 470 SER A N 1
ATOM 3582 C CA . SER A 1 470 ? 45.233 -1.753 -53.699 1.00 39.03 470 SER A CA 1
ATOM 3583 C C . SER A 1 470 ? 45.517 -1.737 -55.188 1.00 39.03 470 SER A C 1
ATOM 3585 O O . SER A 1 470 ? 44.723 -2.365 -55.925 1.00 39.03 470 SER A O 1
#

Nearest PDB structures (foldseek):
  7ycj-assembly1_A  TM=7.406E-01  e=3.571E-10  Saccharomyces cerevisiae
  3fex-assembly3_C  TM=7.744E-01  e=7.547E-10  Homo sapiens
  6kbn-assembly1_A  TM=6.847E-01  e=8.165E-10  Saccharomyces cerevisiae
  1th1-assembly2_B  TM=5.906E-01  e=3.646E-09  Homo sapiens
  5wyj-assembly1_AE  TM=7.305E-01  e=1.368E-05  Saccharomyces cerevisiae S288C

InterPro domains:
  IPR000225 Armadillo [SM00185] (123-163)
  IPR000225 Armadillo [SM00185] (206-247)
  IPR000225 Armadillo [SM00185] (249-292)
  IPR000225 Armadillo [SM00185] (294-334)
  IPR000225 Armadillo [SM00185] (336-376)
  IPR011989 Armadillo-like helical [G3DSA:1.25.10.10] (51-461)
  IPR016024 Armadillo-type fold [SSF48371] (53-444)
  IPR058678 U-box domain-containing protein-like, ARM repeat region [PF25598] (154-351)

Sequence (470 aa):
MQSDLDIVLGKFDLHLKSLNEIYCSGMLTPGHALIVSKPGIGACKDDLRFYVKDLLTRMKIGDIDMKRQALVSLLAVVREEDKYVKIVVEIGEVLGVLVGFLDTPEPGIQELSAKVISVVAGFDLCKGTLVCSGVIAPLVRVLECGSAAGKEWAARCLNKLTQNADNAWSVSAHGGVTALLMICSGECSTAEMIGPSCGVLRNLVGVEEIKRFMVEEGVVSIFVKLVRSKDDMVQMNAMEFLQAIASGDEITRQMVIKEGGICALLKILDPLSAQSNKSREVALRAIENLFFSSASCINMLVNFGFLELLVHYLRKGEASVQEIALKVASRLCSTSAEAKKLLGVAGFMAEFVKFLDAKSFEVREMAAEALSSMVMVPKNRKRFVQEDQNIGFLLRLLDPEDGNPAYKKFLLSTLTAITSCNSGRRKIVNSGYLKNIEKLADAEVSDAKKLVRKLSTNRFKSMLSGMWHS